Protein AF-A0A7Y5NM20-F1 (afdb_monomer_lite)

Secondary structure (DSSP, 8-state):
-EEEEEEEHHHHHHHHHTT--TTS-TTHHHHHHHHHHHHHTTTSSEEEEE---SSPTHHHH-TTTTGGG---HHHHHHHHHHHHHHHHHHHHHHHTT-EEE--TT--HHHHHHHHHHHHTTSSEEEEEE-S-SGGGGG-BTTEEE--SS--TTSPPPPPB-HHHHHHHHSS-GGGHHHHHHHH-BTTTTB---TT--HHHHHHHHHHHSSHHHHHHHHHTT-TTS-HHHHHHHHHHHHHHHHHHHHHPPPS--S--HHHHTS--------------------------------------------------------------PPPPPP------SSTT--------SSTTTTTT--SSHHHHHHHHHHHHHT-TTTT-SSHHHHHHHHHHHHHTT--HHHHHHHEEEEEETTEEEEEE-HHHHHHHHHHTS-EEEEEEEEE-SSEEEEEEEETT-S--S-EEEEEEHHHHHHTT---TTSHHHH-HHHHHHHHHHHHHHHHH-HHHHTT---GGGS-S-TTTTS--

pLDDT: mean 78.59, std 22.29, range [24.67, 98.25]

Sequence (528 aa):
MTRLALVDLNALFVPCWKAIGPDQPASAPHDTTVNRVRRIAETADHVAVAIDCPPYDRAKLHPEYKVNRRASAEELVDRDAMRAQLDRVAETLRYDGFAVLGSKGLEADDIIATLVAQSTGRDIEIVIWSGDKDLMQLVGPGITLQPPRYDKDGTLPQRVDVDGVVSRFGVGPELLGDFLALCGDTSDNVPGVPSIGPKRATQILTTYGSLDLALTCATNGDPDMKEAMRELLAKHAAQARVSRQLVELRVDAPVSLDDALKPREVRPIAPKEQTCPEEEDDMQNVSEGEFEPANDPEPAPAAPQSEERPAAEAPPPATPPSTQEPPKPQATKTEDTAATAIVRVEPGTDQWAMALEPNGLRGAEWLAHQIFDSRVFGGYPTPQSCLLAIIQGRELGIPAMASMRLTYPTNHNGKTSLAMSAQMIIGLVRKSGLADVFKPIEITDTRATWKGHRKDDPDPDVTTVSYSIEEARKAGLVRDRSPWVTRPADMLAKTAGVRLARLLWQDVVGGLYFPEELNGDADDREAA

Radius of gyration: 35.84 Å; chains: 1; bounding box: 89×53×103 Å

Foldseek 3Di:
DFEEEEEELCQQQVVQLVPDDPPHDPCRSLVSSLVLQVVVVVVGQFYEYFAEADPAPLCVLPVCWQVVVDDDPVVVVSVVSSVVSSVVSLVVCVLQQHNYDYDHRDHSLLVVLQLLVQCVPPPYQYEYAGQDPLSQLSADDSYWYWDSDADPVRHTDDIQHQVNNCVVQVDGSPAVLQLCLQAPDPNGRQDHQPPCHRVNSNVLCVVQVGLVSSLVCLCVVPPVDDVVSSVSSVVCVVSSVSSSVSSDHHNPGPDDNVSRPDGRDRDPPDPPPVDDDPPDDDDPDDDDDDDDDDDDDDDDDDDDDDDDDDDDDDDDDDDDDDDDDDPDDDDDDDDDDDDQAQDQLDPDPDPVSCVLAAPDLVRLLVSLVVCVVVCPLVQAPDSVSLSVQCVVCVVLSHGSVRSSVFWGWFADPNDTDIAGALSRLLNLVVVVVQWPAWAWPDFDLFKTKIWTDGNPDPDPDIDMFMDGLVVCVVLVNPDPPHCNVVPVRVVRRSVRRNVVSCPHPVVSCVPHHHVSVDPGDPPVPPDD

Structure (mmCIF, N/CA/C/O backbone):
data_AF-A0A7Y5NM20-F1
#
_entry.id   AF-A0A7Y5NM20-F1
#
loop_
_atom_site.group_PDB
_atom_site.id
_atom_site.type_symbol
_atom_site.label_atom_id
_atom_site.label_alt_id
_atom_site.label_comp_id
_atom_site.label_asym_id
_atom_site.label_entity_id
_atom_site.label_seq_id
_atom_site.pdbx_PDB_ins_code
_atom_site.Cartn_x
_atom_site.Cartn_y
_atom_site.Cartn_z
_atom_site.occupancy
_atom_site.B_iso_or_equiv
_atom_site.auth_seq_id
_atom_site.auth_comp_id
_atom_site.auth_asym_id
_atom_site.auth_atom_id
_atom_site.pdbx_PDB_model_num
ATOM 1 N N . MET A 1 1 ? -23.197 -25.176 12.251 1.00 80.38 1 MET A N 1
ATOM 2 C CA . MET A 1 1 ? -22.278 -24.037 12.320 1.00 80.38 1 MET A CA 1
ATOM 3 C C . MET A 1 1 ? -21.517 -23.946 11.017 1.00 80.38 1 MET A C 1
ATOM 5 O O . MET A 1 1 ? -20.763 -24.860 10.702 1.00 80.38 1 MET A O 1
ATOM 9 N N . THR A 1 2 ? -21.779 -22.900 10.241 1.00 93.12 2 THR A N 1
ATOM 10 C CA . THR A 1 2 ? -21.077 -22.591 8.983 1.00 93.12 2 THR A CA 1
ATOM 11 C C . THR A 1 2 ? -19.927 -21.634 9.276 1.00 93.12 2 THR A C 1
ATOM 13 O O . THR A 1 2 ? -20.119 -20.694 10.039 1.00 93.12 2 THR A O 1
ATOM 16 N N . ARG A 1 3 ? -18.745 -21.820 8.688 1.00 95.88 3 ARG A N 1
ATOM 17 C CA . ARG A 1 3 ? -17.585 -20.947 8.930 1.00 95.88 3 ARG A CA 1
ATOM 18 C C . ARG A 1 3 ? -17.436 -19.929 7.805 1.00 95.88 3 ARG A C 1
ATOM 20 O O . ARG A 1 3 ? -17.291 -20.308 6.643 1.00 95.88 3 ARG A O 1
ATOM 27 N N . LEU A 1 4 ? -17.428 -18.647 8.152 1.00 97.31 4 LEU A N 1
ATOM 28 C CA . LEU A 1 4 ? -17.279 -17.523 7.231 1.00 97.31 4 LEU A CA 1
ATOM 29 C C . LEU A 1 4 ? -15.994 -16.749 7.550 1.00 97.31 4 LEU A C 1
ATOM 31 O O . LEU A 1 4 ? -15.837 -16.204 8.643 1.00 97.31 4 LEU A O 1
ATOM 35 N N . ALA A 1 5 ? -15.082 -16.659 6.584 1.00 97.50 5 ALA A N 1
ATOM 36 C CA . ALA A 1 5 ? -13.969 -15.721 6.657 1.00 97.50 5 ALA A CA 1
ATOM 37 C C . ALA A 1 5 ? -14.390 -14.365 6.071 1.00 97.50 5 ALA A C 1
ATOM 39 O O . ALA A 1 5 ? -14.801 -14.287 4.912 1.00 97.50 5 ALA A O 1
ATOM 40 N N . LEU A 1 6 ? -14.257 -13.299 6.861 1.00 98.19 6 LEU A N 1
ATOM 41 C CA . LEU A 1 6 ? -14.405 -11.916 6.405 1.00 98.19 6 LEU A CA 1
ATOM 42 C C . LEU A 1 6 ? -13.010 -11.309 6.271 1.00 98.19 6 LEU A C 1
ATOM 44 O O . LEU A 1 6 ? -12.291 -11.204 7.260 1.00 98.19 6 LEU A O 1
ATOM 48 N N . VAL A 1 7 ? -12.599 -10.959 5.055 1.00 97.81 7 VAL A N 1
ATOM 49 C CA . VAL A 1 7 ? -11.220 -10.559 4.746 1.00 97.81 7 VAL A CA 1
ATOM 50 C C . VAL A 1 7 ? -11.155 -9.073 4.421 1.00 97.81 7 VAL A C 1
ATOM 52 O O . VAL A 1 7 ? -11.752 -8.633 3.444 1.00 97.81 7 VAL A O 1
ATOM 55 N N . ASP A 1 8 ? -10.387 -8.315 5.197 1.00 97.25 8 ASP A N 1
ATOM 56 C CA . ASP A 1 8 ? -10.025 -6.931 4.886 1.00 97.25 8 ASP A CA 1
ATOM 57 C C . ASP A 1 8 ? -8.907 -6.929 3.836 1.00 97.25 8 ASP A C 1
ATOM 59 O O . ASP A 1 8 ? -7.757 -7.286 4.118 1.00 97.25 8 ASP A O 1
ATOM 63 N N . LEU A 1 9 ? -9.235 -6.540 2.600 1.00 95.94 9 LEU A N 1
ATOM 64 C CA . LEU A 1 9 ? -8.254 -6.572 1.519 1.00 95.94 9 LEU A CA 1
ATOM 65 C C . LEU A 1 9 ? -7.105 -5.577 1.734 1.00 95.94 9 LEU A C 1
ATOM 67 O O . LEU A 1 9 ? -5.979 -5.850 1.315 1.00 95.94 9 LEU A O 1
ATOM 71 N N . ASN A 1 10 ? -7.350 -4.460 2.421 1.00 91.94 10 ASN A N 1
ATOM 72 C CA . ASN A 1 10 ? -6.360 -3.408 2.624 1.00 91.94 10 ASN A CA 1
ATOM 73 C C . ASN A 1 10 ? -5.326 -3.808 3.680 1.00 91.94 10 ASN A C 1
ATOM 75 O O . ASN A 1 10 ? -4.126 -3.641 3.438 1.00 91.94 10 ASN A O 1
ATOM 79 N N . ALA A 1 11 ? -5.743 -4.412 4.797 1.00 91.62 11 ALA A N 1
ATOM 80 C CA . ALA A 1 11 ? -4.803 -4.960 5.778 1.00 91.62 11 ALA A CA 1
ATOM 81 C C . ALA A 1 11 ? -4.009 -6.169 5.257 1.00 91.62 11 ALA A C 1
ATOM 83 O O . ALA A 1 11 ? -2.906 -6.422 5.748 1.00 91.62 11 ALA A O 1
ATOM 84 N N . LEU A 1 12 ? -4.512 -6.906 4.258 1.00 92.69 12 LEU A N 1
ATOM 85 C CA . LEU A 1 12 ? -3.719 -7.926 3.564 1.00 92.69 12 LEU A CA 1
ATOM 86 C C . LEU A 1 12 ? -2.729 -7.310 2.560 1.00 92.69 12 LEU A C 1
ATOM 88 O O . LEU A 1 12 ? -1.567 -7.721 2.533 1.00 92.69 12 LEU A O 1
ATOM 92 N N . PHE A 1 13 ? -3.177 -6.350 1.744 1.00 93.56 13 PHE A N 1
ATOM 93 C CA . PHE A 1 13 ? -2.428 -5.828 0.598 1.00 93.56 13 PHE A CA 1
ATOM 94 C C . PHE A 1 13 ? -1.368 -4.784 0.970 1.00 93.56 13 PHE A C 1
ATOM 96 O O . PHE A 1 13 ? -0.224 -4.882 0.525 1.00 93.56 13 PHE A O 1
ATOM 103 N N . VAL A 1 14 ? -1.702 -3.790 1.801 1.00 90.12 14 VAL A N 1
ATOM 104 C CA . VAL A 1 14 ? -0.802 -2.657 2.097 1.00 90.12 14 VAL A CA 1
ATOM 105 C C . VAL A 1 14 ? 0.522 -3.095 2.751 1.00 90.12 14 VAL A C 1
ATOM 107 O O . VAL A 1 14 ? 1.564 -2.552 2.370 1.00 90.12 14 VAL A O 1
ATOM 110 N N . PRO A 1 15 ? 0.566 -4.091 3.665 1.00 88.56 15 PRO A N 1
ATOM 111 C CA . PRO A 1 15 ? 1.833 -4.631 4.159 1.00 88.56 15 PRO A CA 1
ATOM 112 C C . PRO A 1 15 ? 2.654 -5.347 3.081 1.00 88.56 15 PRO A C 1
ATOM 114 O O . PRO A 1 15 ? 3.877 -5.310 3.139 1.00 88.56 15 PRO A O 1
ATOM 117 N N . CYS A 1 16 ? 2.009 -5.979 2.095 1.00 88.75 16 CYS A N 1
ATOM 118 C CA . CYS A 1 16 ? 2.696 -6.603 0.964 1.00 88.75 16 CYS A CA 1
ATOM 119 C C . CYS A 1 16 ? 3.251 -5.565 -0.020 1.00 88.75 16 CYS A C 1
ATOM 121 O O . CYS A 1 16 ? 4.369 -5.741 -0.492 1.00 88.75 16 CYS A O 1
ATOM 123 N N . TRP A 1 17 ? 2.528 -4.468 -0.279 1.00 89.62 17 TRP A N 1
ATOM 124 C CA . TRP A 1 17 ? 3.030 -3.352 -1.091 1.00 89.62 17 TRP A CA 1
ATOM 125 C C . TRP A 1 17 ? 4.264 -2.715 -0.445 1.00 89.62 17 TRP A C 1
ATOM 127 O O . TRP A 1 17 ? 5.318 -2.624 -1.064 1.00 89.62 17 TRP A O 1
ATOM 137 N N . LYS A 1 18 ? 4.179 -2.373 0.846 1.00 86.44 18 LYS A N 1
ATOM 138 C CA . LYS A 1 18 ? 5.284 -1.756 1.605 1.00 86.44 18 LYS A CA 1
ATOM 139 C C . LYS A 1 18 ? 6.487 -2.674 1.853 1.00 86.44 18 LYS A C 1
ATOM 141 O O . LYS A 1 18 ? 7.513 -2.193 2.324 1.00 86.44 18 LYS A O 1
ATOM 146 N N . ALA A 1 19 ? 6.361 -3.972 1.581 1.00 85.12 19 ALA A N 1
ATOM 147 C CA . ALA A 1 19 ? 7.432 -4.956 1.725 1.00 85.12 19 ALA A CA 1
ATOM 148 C C . ALA A 1 19 ? 8.085 -5.351 0.387 1.00 85.12 19 ALA A C 1
ATOM 150 O O . ALA A 1 19 ? 8.935 -6.242 0.389 1.00 85.12 19 ALA A O 1
ATOM 151 N N . ILE A 1 20 ? 7.699 -4.730 -0.738 1.00 82.75 20 ILE A N 1
ATOM 152 C CA . ILE A 1 20 ? 8.270 -5.059 -2.046 1.00 82.75 20 ILE A CA 1
ATOM 153 C C . ILE A 1 20 ? 9.759 -4.679 -2.106 1.00 82.75 20 ILE A C 1
ATOM 155 O O . ILE A 1 20 ? 10.145 -3.534 -1.867 1.00 82.75 20 ILE A O 1
ATOM 159 N N . GLY A 1 21 ? 10.613 -5.660 -2.397 1.00 74.50 21 GLY A N 1
ATOM 160 C CA . GLY A 1 21 ? 12.045 -5.438 -2.621 1.00 74.50 21 GLY A CA 1
ATOM 161 C C . GLY A 1 21 ? 12.333 -4.921 -4.039 1.00 74.50 21 GLY A C 1
ATOM 162 O O . GLY A 1 21 ? 11.550 -5.201 -4.946 1.00 74.50 21 GLY A O 1
ATOM 163 N N . PRO A 1 22 ? 13.467 -4.231 -4.277 1.00 67.50 22 PRO A N 1
ATOM 164 C CA . PRO A 1 22 ? 13.828 -3.735 -5.612 1.00 67.50 22 PRO A CA 1
ATOM 165 C C . PRO A 1 22 ? 14.000 -4.864 -6.645 1.00 67.50 22 PRO A C 1
ATOM 167 O O . PRO A 1 22 ? 13.742 -4.658 -7.827 1.00 67.50 22 PRO A O 1
ATOM 170 N N . ASP A 1 23 ? 14.382 -6.062 -6.193 1.00 75.81 23 ASP A N 1
ATOM 171 C CA . ASP A 1 23 ? 14.566 -7.257 -7.026 1.00 75.81 23 ASP A CA 1
ATOM 172 C C . ASP A 1 23 ? 13.269 -8.061 -7.255 1.00 75.81 23 ASP A C 1
ATOM 174 O O . ASP A 1 23 ? 13.284 -9.086 -7.940 1.00 75.81 23 ASP A O 1
ATOM 178 N N . GLN A 1 24 ? 12.141 -7.654 -6.659 1.00 72.81 24 GLN A N 1
ATOM 179 C CA . GLN A 1 24 ? 10.867 -8.365 -6.789 1.00 72.81 24 GLN A CA 1
ATOM 180 C C . GLN A 1 24 ? 10.054 -7.848 -7.987 1.00 72.81 24 GLN A C 1
ATOM 182 O O . GLN A 1 24 ? 10.059 -6.650 -8.276 1.00 72.81 24 GLN A O 1
ATOM 187 N N . PRO A 1 25 ? 9.315 -8.723 -8.700 1.00 83.19 25 PRO A N 1
ATOM 188 C CA . PRO A 1 25 ? 8.463 -8.287 -9.798 1.00 83.19 25 PRO A CA 1
ATOM 189 C C . PRO A 1 25 ? 7.356 -7.374 -9.269 1.00 83.19 25 PRO A C 1
ATOM 191 O O . PRO A 1 25 ? 6.817 -7.603 -8.188 1.00 83.19 25 PRO A O 1
ATOM 194 N N . ALA A 1 26 ? 6.949 -6.381 -10.062 1.00 80.06 26 ALA A N 1
ATOM 195 C CA . ALA A 1 26 ? 5.919 -5.422 -9.657 1.00 80.06 26 ALA A CA 1
ATOM 196 C C . ALA A 1 26 ? 4.565 -6.076 -9.302 1.00 80.06 26 ALA A C 1
ATOM 198 O O . ALA A 1 26 ? 3.770 -5.463 -8.598 1.00 80.06 26 ALA A O 1
ATOM 199 N N . SER A 1 27 ? 4.293 -7.308 -9.753 1.00 86.50 27 SER A N 1
ATOM 200 C CA . SER A 1 27 ? 3.106 -8.089 -9.378 1.00 86.50 27 SER A CA 1
ATOM 201 C C . SER A 1 27 ? 3.210 -8.780 -8.010 1.00 86.50 27 SER A C 1
ATOM 203 O O . SER A 1 27 ? 2.202 -9.273 -7.515 1.00 86.50 27 SER A O 1
ATOM 205 N N . ALA A 1 28 ? 4.378 -8.808 -7.358 1.00 89.75 28 ALA A N 1
ATOM 206 C CA . ALA A 1 28 ? 4.588 -9.563 -6.121 1.00 89.75 28 ALA A CA 1
ATOM 207 C C . ALA A 1 28 ? 3.572 -9.251 -4.997 1.00 89.75 28 ALA A C 1
ATOM 209 O O . ALA A 1 28 ? 3.121 -10.207 -4.356 1.00 89.75 28 ALA A O 1
ATOM 210 N N . PRO A 1 29 ? 3.138 -7.993 -4.751 1.00 91.75 29 PRO A N 1
ATOM 211 C CA . PRO A 1 29 ? 2.114 -7.715 -3.744 1.00 91.75 29 PRO A CA 1
ATOM 212 C C . PRO A 1 29 ? 0.730 -8.227 -4.157 1.00 91.75 29 PRO A C 1
ATOM 214 O O . PRO A 1 29 ? 0.024 -8.803 -3.326 1.00 91.75 29 PRO A O 1
ATOM 217 N N . HIS A 1 30 ? 0.370 -8.090 -5.438 1.00 93.69 30 HIS A N 1
ATOM 218 C CA . HIS A 1 30 ? -0.842 -8.667 -6.026 1.00 93.69 30 HIS A CA 1
ATOM 219 C C . HIS A 1 30 ? -0.866 -10.191 -5.859 1.00 93.69 30 HIS A C 1
ATOM 221 O O . HIS A 1 30 ? -1.765 -10.734 -5.217 1.00 93.69 30 HIS A O 1
ATOM 227 N N . ASP A 1 31 ? 0.165 -10.875 -6.353 1.00 92.12 31 ASP A N 1
ATOM 228 C CA . ASP A 1 31 ? 0.236 -12.336 -6.384 1.00 92.12 31 ASP A CA 1
ATOM 229 C C . ASP A 1 31 ? 0.310 -12.922 -4.967 1.00 92.12 31 ASP A C 1
ATOM 231 O O . ASP A 1 31 ? -0.319 -13.940 -4.670 1.00 92.12 31 ASP A O 1
ATOM 235 N N . THR A 1 32 ? 1.013 -12.247 -4.050 1.00 92.69 32 THR A N 1
ATOM 236 C CA . THR A 1 32 ? 1.036 -12.618 -2.628 1.00 92.69 32 THR A CA 1
ATOM 237 C C . THR A 1 32 ? -0.340 -12.455 -1.986 1.00 92.69 32 THR A C 1
ATOM 239 O O . THR A 1 32 ? -0.766 -13.329 -1.232 1.00 92.69 32 THR A O 1
ATOM 242 N N . THR A 1 33 ? -1.059 -11.370 -2.282 1.00 94.94 33 THR A N 1
ATOM 243 C CA . THR A 1 33 ? -2.376 -11.094 -1.687 1.00 94.94 33 THR A CA 1
ATOM 244 C C . THR A 1 33 ? -3.436 -12.062 -2.204 1.00 94.94 33 THR A C 1
ATOM 246 O O . THR A 1 33 ? -4.115 -12.700 -1.400 1.00 94.94 33 THR A O 1
ATOM 249 N N . VAL A 1 34 ? -3.519 -12.268 -3.522 1.00 95.25 34 VAL A N 1
ATOM 250 C CA . VAL A 1 34 ? -4.437 -13.243 -4.133 1.00 95.25 34 VAL A CA 1
ATOM 251 C C . VAL A 1 34 ? -4.188 -14.647 -3.569 1.00 95.25 34 VAL A C 1
ATOM 253 O O . VAL A 1 34 ? -5.125 -15.321 -3.138 1.00 95.25 34 VAL A O 1
ATOM 256 N N . ASN A 1 35 ? -2.926 -15.081 -3.476 1.00 93.38 35 ASN A N 1
ATOM 257 C CA . ASN A 1 35 ? -2.600 -16.403 -2.938 1.00 93.38 35 ASN A CA 1
ATOM 258 C C . ASN A 1 35 ? -2.805 -16.519 -1.412 1.00 93.38 35 ASN A C 1
ATOM 260 O O . ASN A 1 35 ? -3.070 -17.619 -0.927 1.00 93.38 35 ASN A O 1
ATOM 264 N N . ARG A 1 36 ? -2.767 -15.416 -0.647 1.00 93.81 36 ARG A N 1
ATOM 265 C CA . ARG A 1 36 ? -3.211 -15.403 0.762 1.00 93.81 36 ARG A CA 1
ATOM 266 C C . ARG A 1 36 ? -4.718 -15.625 0.876 1.00 93.81 36 ARG A C 1
ATOM 268 O O . ARG A 1 36 ? -5.121 -16.488 1.647 1.00 93.81 36 ARG A O 1
ATOM 275 N N . VAL A 1 37 ? -5.541 -14.923 0.092 1.00 95.38 37 VAL A N 1
ATOM 276 C CA . VAL A 1 37 ? -7.008 -15.108 0.113 1.00 95.38 37 VAL A CA 1
ATOM 277 C C . VAL A 1 37 ? -7.400 -16.521 -0.337 1.00 95.38 37 VAL A C 1
ATOM 279 O O . VAL A 1 37 ? -8.246 -17.151 0.295 1.00 95.38 37 VAL A O 1
ATOM 282 N N . ARG A 1 38 ? -6.717 -17.077 -1.349 1.00 93.81 38 ARG A N 1
ATOM 283 C CA . ARG A 1 38 ? -6.875 -18.486 -1.757 1.00 93.81 38 ARG A CA 1
ATOM 284 C C . ARG A 1 38 ? -6.616 -19.465 -0.605 1.00 93.81 38 ARG A C 1
ATOM 286 O O . ARG A 1 38 ? -7.447 -20.336 -0.389 1.00 93.81 38 ARG A O 1
ATOM 293 N N . ARG A 1 39 ? -5.545 -19.275 0.177 1.00 92.50 39 ARG A N 1
ATOM 294 C CA . ARG A 1 39 ? -5.257 -20.098 1.372 1.00 92.50 39 ARG A CA 1
ATOM 295 C C . ARG A 1 39 ? -6.257 -19.887 2.509 1.00 92.50 39 ARG A C 1
ATOM 297 O O . ARG A 1 39 ? -6.606 -20.839 3.192 1.00 92.50 39 ARG A O 1
ATOM 304 N N . ILE A 1 40 ? -6.758 -18.667 2.711 1.00 93.31 40 ILE A N 1
ATOM 305 C CA . ILE A 1 40 ? -7.825 -18.406 3.696 1.00 93.31 40 ILE A CA 1
ATOM 306 C C . ILE A 1 40 ? -9.085 -19.219 3.348 1.00 93.31 40 ILE A C 1
ATOM 308 O O . ILE A 1 40 ? -9.726 -19.766 4.247 1.00 93.31 40 ILE A O 1
ATOM 312 N N . ALA A 1 41 ? -9.383 -19.396 2.057 1.00 92.50 41 ALA A N 1
ATOM 313 C CA . ALA A 1 41 ? -10.488 -20.228 1.572 1.00 92.50 41 ALA A CA 1
ATOM 314 C C . ALA A 1 41 ? -10.335 -21.737 1.837 1.00 92.50 41 ALA A C 1
ATOM 316 O O . ALA A 1 41 ? -11.309 -22.469 1.717 1.00 92.50 41 ALA A O 1
ATOM 317 N N . GLU A 1 42 ? -9.152 -22.212 2.233 1.00 90.88 42 GLU A N 1
ATOM 318 C CA . GLU A 1 42 ? -8.944 -23.591 2.701 1.00 90.88 42 GLU A CA 1
ATOM 319 C C . GLU A 1 42 ? -9.354 -23.757 4.183 1.00 90.88 42 GLU A C 1
ATOM 321 O O . GLU A 1 42 ? -9.459 -24.876 4.685 1.00 90.88 42 GLU A O 1
ATOM 326 N N . THR A 1 43 ? -9.593 -22.649 4.904 1.00 89.38 43 THR A N 1
ATOM 327 C CA . THR A 1 43 ? -9.841 -22.636 6.362 1.00 89.38 43 THR A CA 1
ATOM 328 C C . THR A 1 43 ? -11.300 -22.404 6.768 1.00 89.38 43 THR A C 1
ATOM 330 O O . THR A 1 43 ? -11.650 -22.654 7.924 1.00 89.38 43 THR A O 1
ATOM 333 N N . ALA A 1 44 ? -12.152 -21.961 5.841 1.00 93.88 44 ALA A N 1
ATOM 334 C CA . ALA A 1 44 ? -13.554 -21.604 6.063 1.00 93.88 44 ALA A CA 1
ATOM 335 C C . ALA A 1 44 ? -14.448 -22.169 4.946 1.00 93.88 44 ALA A C 1
ATOM 337 O O . ALA A 1 44 ? -13.958 -22.513 3.875 1.00 93.88 44 ALA A O 1
ATOM 338 N N . ASP A 1 45 ? -15.753 -22.260 5.195 1.00 94.31 45 ASP A N 1
ATOM 339 C CA . ASP A 1 45 ? -16.725 -22.803 4.234 1.00 94.31 45 ASP A CA 1
ATOM 340 C C . ASP A 1 45 ? -17.153 -21.735 3.206 1.00 94.31 45 ASP A C 1
ATOM 342 O O . ASP A 1 45 ? -17.450 -22.050 2.054 1.00 94.31 45 ASP A O 1
ATOM 346 N N . HIS A 1 46 ? -17.118 -20.459 3.610 1.00 95.88 46 HIS A N 1
ATOM 347 C CA . HIS A 1 46 ? -17.326 -19.285 2.759 1.00 95.88 46 HIS A CA 1
ATOM 348 C C . HIS A 1 46 ? -16.264 -18.211 3.026 1.00 95.88 46 HIS A C 1
ATOM 350 O O . HIS A 1 46 ? -15.728 -18.107 4.133 1.00 95.88 46 HIS A O 1
ATOM 356 N N . VAL A 1 47 ? -15.987 -17.376 2.020 1.00 96.50 47 VAL A N 1
ATOM 357 C CA . VAL A 1 47 ? -15.073 -16.228 2.127 1.00 96.50 47 VAL A CA 1
ATOM 358 C C . VAL A 1 47 ? -15.677 -15.017 1.425 1.00 96.50 47 VAL A C 1
ATOM 360 O O . VAL A 1 47 ? -15.928 -15.064 0.218 1.00 96.50 47 VAL A O 1
ATOM 363 N N . ALA A 1 48 ? -15.826 -13.919 2.163 1.00 97.25 48 ALA A N 1
ATOM 364 C CA . ALA A 1 48 ? -16.129 -12.607 1.607 1.00 97.25 48 ALA A CA 1
ATOM 365 C C . ALA A 1 48 ? -14.956 -11.648 1.831 1.00 97.25 48 ALA A C 1
ATOM 367 O O . ALA A 1 48 ? -14.297 -11.674 2.870 1.00 97.25 48 ALA A O 1
ATOM 368 N N . VAL A 1 49 ? -14.690 -10.809 0.835 1.00 97.88 49 VAL A N 1
ATOM 369 C CA . VAL A 1 49 ? -13.556 -9.881 0.802 1.00 97.88 49 VAL A CA 1
ATOM 370 C C . VAL A 1 49 ? -14.107 -8.462 0.804 1.00 97.88 49 VAL A C 1
ATOM 372 O O . VAL A 1 49 ? -14.738 -8.047 -0.165 1.00 97.88 49 VAL A O 1
ATOM 375 N N . ALA A 1 50 ? -13.885 -7.728 1.887 1.00 97.81 50 ALA A N 1
ATOM 376 C CA . ALA A 1 50 ? -14.273 -6.333 2.019 1.00 97.81 50 ALA A CA 1
ATOM 377 C C . ALA A 1 50 ? -13.231 -5.412 1.366 1.00 97.81 50 ALA A C 1
ATOM 379 O O . ALA A 1 50 ? -12.024 -5.631 1.511 1.00 97.81 50 ALA A O 1
ATOM 380 N N . ILE A 1 51 ? -13.700 -4.378 0.661 1.00 95.69 51 ILE A N 1
ATOM 381 C CA . ILE A 1 51 ? -12.848 -3.375 0.007 1.00 95.69 51 ILE A CA 1
ATOM 382 C C . ILE A 1 51 ? -13.272 -1.940 0.341 1.00 95.69 51 ILE A C 1
ATOM 384 O O . ILE A 1 51 ? -14.461 -1.614 0.385 1.00 95.69 51 ILE A O 1
ATOM 388 N N . ASP A 1 52 ? -12.279 -1.068 0.507 1.00 92.25 52 ASP A N 1
ATOM 389 C CA . ASP A 1 52 ? -12.470 0.378 0.630 1.00 92.25 52 ASP A CA 1
ATOM 390 C C . ASP A 1 52 ? -13.050 0.980 -0.652 1.00 92.25 52 ASP A C 1
ATOM 392 O O . ASP A 1 52 ? -12.600 0.674 -1.755 1.00 92.25 52 ASP A O 1
ATOM 396 N N . CYS A 1 53 ? -13.998 1.907 -0.513 1.00 88.00 53 CYS A N 1
ATOM 397 C CA . CYS A 1 53 ? -14.638 2.576 -1.646 1.00 88.00 53 CYS A CA 1
ATOM 398 C C . CYS A 1 53 ? -14.656 4.111 -1.463 1.00 88.00 53 CYS A C 1
ATOM 400 O O . CYS A 1 53 ? -15.722 4.696 -1.234 1.00 88.00 53 CYS A O 1
ATOM 402 N N . PRO A 1 54 ? -13.493 4.791 -1.554 1.00 81.88 54 PRO A N 1
ATOM 403 C CA . PRO A 1 54 ? -13.378 6.240 -1.358 1.00 81.88 54 PRO A CA 1
ATOM 404 C C . PRO A 1 54 ? -14.168 7.064 -2.404 1.00 81.88 54 PRO A C 1
ATOM 406 O O . PRO A 1 54 ? -14.470 6.564 -3.489 1.00 81.88 54 PRO A O 1
ATOM 409 N N . PRO A 1 55 ? -14.464 8.356 -2.141 1.00 80.75 55 PRO A N 1
ATOM 410 C CA . PRO A 1 55 ? -14.081 9.147 -0.966 1.00 80.75 55 PRO A CA 1
ATOM 411 C C . PRO A 1 55 ? -14.982 8.880 0.248 1.00 80.75 55 PRO A C 1
ATOM 413 O O . PRO A 1 55 ? -16.204 8.926 0.136 1.00 80.75 55 PRO A O 1
ATOM 416 N N . TYR A 1 56 ? -14.368 8.640 1.407 1.00 81.31 56 TYR A N 1
ATOM 417 C CA . TYR A 1 56 ? -15.058 8.198 2.622 1.00 81.31 56 TYR A CA 1
ATOM 418 C C . TYR A 1 56 ? -15.904 9.295 3.287 1.00 81.31 56 TYR A C 1
ATOM 420 O O . TYR A 1 56 ? -15.491 10.456 3.355 1.00 81.31 56 TYR A O 1
ATOM 428 N N . ASP A 1 57 ? -17.048 8.921 3.865 1.00 77.19 57 ASP A N 1
ATOM 429 C CA . ASP A 1 57 ? -17.933 9.857 4.573 1.00 77.19 57 ASP A CA 1
ATOM 430 C C . ASP A 1 57 ? -17.298 10.444 5.849 1.00 77.19 57 ASP A C 1
ATOM 432 O O . ASP A 1 57 ? -17.496 11.630 6.125 1.00 77.19 57 ASP A O 1
ATOM 436 N N . ARG A 1 58 ? -16.470 9.678 6.583 1.00 76.94 58 ARG A N 1
ATOM 437 C CA . ARG A 1 58 ? -15.777 10.141 7.811 1.00 76.94 58 ARG A CA 1
ATOM 438 C C . ARG A 1 58 ? -14.947 11.416 7.592 1.00 76.94 58 ARG A C 1
ATOM 440 O O . ARG A 1 58 ? -14.890 12.276 8.470 1.00 76.94 58 ARG A O 1
ATOM 447 N N . ALA A 1 59 ? -14.386 11.607 6.395 1.00 69.75 59 ALA A N 1
ATOM 448 C CA . ALA A 1 59 ? -13.612 12.803 6.041 1.00 69.75 59 ALA A CA 1
ATOM 449 C C . ALA A 1 59 ? -14.443 14.107 6.018 1.00 69.75 59 ALA A C 1
ATOM 451 O O . ALA A 1 59 ? -13.871 15.197 6.050 1.00 69.75 59 ALA A O 1
ATOM 452 N N . LYS A 1 60 ? -15.782 14.014 5.984 1.00 73.69 60 LYS A N 1
ATOM 453 C CA . LYS A 1 60 ? -16.704 15.158 6.116 1.00 73.69 60 LYS A CA 1
ATOM 454 C C . LYS A 1 60 ? -16.925 15.563 7.578 1.00 73.69 60 LYS A C 1
ATOM 456 O O . LYS A 1 60 ? -17.234 16.722 7.833 1.00 73.69 60 LYS A O 1
ATOM 461 N N . LEU A 1 61 ? -16.783 14.621 8.517 1.00 73.56 61 LEU A N 1
ATOM 462 C CA . LEU A 1 61 ? -16.980 14.844 9.956 1.00 73.56 61 LEU A CA 1
ATOM 463 C C . LEU A 1 61 ? -15.753 15.499 10.597 1.00 73.56 61 LEU A C 1
ATOM 465 O O . LEU A 1 61 ? -15.893 16.423 11.394 1.00 73.56 61 LEU A O 1
ATOM 469 N N . HIS A 1 62 ? -14.550 15.051 10.225 1.00 72.38 62 HIS A N 1
ATOM 470 C CA . HIS A 1 62 ? -13.298 15.623 10.716 1.00 72.38 62 HIS A CA 1
ATOM 471 C C . HIS A 1 62 ? -12.280 15.764 9.567 1.00 72.38 62 HIS A C 1
ATOM 473 O O . HIS A 1 62 ? -11.702 14.761 9.145 1.00 72.38 62 HIS A O 1
ATOM 479 N N . PRO A 1 63 ? -12.012 16.986 9.058 1.00 73.88 63 PRO A N 1
ATOM 480 C CA . PRO A 1 63 ? -11.114 17.206 7.914 1.00 73.88 63 PRO A CA 1
ATOM 481 C C . PRO A 1 63 ? -9.654 16.768 8.115 1.00 73.88 63 PRO A C 1
ATOM 483 O O . PRO A 1 63 ? -8.896 16.717 7.143 1.00 73.88 63 PRO A O 1
ATOM 486 N N . GLU A 1 64 ? -9.258 16.476 9.360 1.00 72.81 64 GLU A N 1
ATOM 487 C CA . GLU A 1 64 ? -7.938 15.955 9.738 1.00 72.81 64 GLU A CA 1
ATOM 488 C C . GLU A 1 64 ? -7.907 14.422 9.933 1.00 72.81 64 GLU A C 1
ATOM 490 O O . GLU A 1 64 ? -6.844 13.860 10.199 1.00 72.81 64 GLU A O 1
ATOM 495 N N . TYR A 1 65 ? -9.037 13.718 9.781 1.00 69.31 65 TYR A N 1
ATOM 496 C CA . TYR A 1 65 ? -9.081 12.251 9.855 1.00 69.31 65 TYR A CA 1
ATOM 497 C C . TYR A 1 65 ? -8.227 11.611 8.752 1.00 69.31 65 TYR A C 1
ATOM 499 O O . TYR A 1 65 ? -8.276 12.024 7.590 1.00 69.31 65 TYR A O 1
ATOM 507 N N . LYS A 1 66 ? -7.394 10.633 9.129 1.00 67.19 66 LYS A N 1
ATOM 508 C CA . LYS A 1 66 ? -6.380 9.975 8.284 1.00 67.19 66 LYS A CA 1
ATOM 509 C C . LYS A 1 66 ? -5.437 10.954 7.547 1.00 67.19 66 LYS A C 1
ATOM 511 O O . LYS A 1 66 ? -4.735 10.552 6.620 1.00 67.19 66 LYS A O 1
ATOM 516 N N . VAL A 1 67 ? -5.329 12.227 7.964 1.00 61.16 67 VAL A N 1
ATOM 517 C CA . VAL A 1 67 ? -4.500 13.242 7.272 1.00 61.16 67 VAL A CA 1
ATOM 518 C C . VAL A 1 67 ? -3.000 13.022 7.422 1.00 61.16 67 VAL A C 1
ATOM 520 O O . VAL A 1 67 ? -2.257 13.374 6.510 1.00 61.16 67 VAL A O 1
ATOM 523 N N . ASN A 1 68 ? -2.555 12.315 8.460 1.00 58.38 68 ASN A N 1
ATOM 524 C CA . ASN A 1 68 ? -1.164 11.854 8.568 1.00 58.38 68 ASN A CA 1
ATOM 525 C C . ASN A 1 68 ? -0.800 10.811 7.484 1.00 58.38 68 ASN A C 1
ATOM 527 O O . ASN A 1 68 ? 0.366 10.465 7.333 1.00 58.38 68 ASN A O 1
ATOM 531 N N . ARG A 1 69 ? -1.786 10.331 6.704 1.00 61.56 69 ARG A N 1
ATOM 532 C CA . ARG A 1 69 ? -1.610 9.522 5.485 1.00 61.56 69 ARG A CA 1
ATOM 533 C C . ARG A 1 69 ? -1.604 10.380 4.194 1.00 61.56 69 ARG A C 1
ATOM 535 O O . ARG A 1 69 ? -1.667 9.825 3.091 1.00 61.56 69 ARG A O 1
ATOM 542 N N . ARG A 1 70 ? -1.592 11.725 4.281 1.00 55.44 70 ARG A N 1
ATOM 543 C CA . ARG A 1 70 ? -1.369 12.620 3.123 1.00 55.44 70 ARG A CA 1
ATOM 544 C C . ARG A 1 70 ? 0.088 12.527 2.674 1.00 55.44 70 ARG A C 1
ATOM 546 O O . ARG A 1 70 ? 0.992 12.481 3.493 1.00 55.44 70 ARG A O 1
ATOM 553 N N . ALA A 1 71 ? 0.255 12.487 1.362 1.00 52.69 71 ALA A N 1
ATOM 554 C CA . ALA A 1 71 ? 1.468 12.086 0.673 1.00 52.69 71 ALA A CA 1
ATOM 555 C C . ALA A 1 71 ? 2.142 13.283 -0.019 1.00 52.69 71 ALA A C 1
ATOM 557 O O . ALA A 1 71 ? 1.455 14.220 -0.442 1.00 52.69 71 ALA A O 1
ATOM 558 N N . SER A 1 72 ? 3.465 13.221 -0.168 1.00 58.62 72 SER A N 1
ATOM 559 C CA . SER A 1 72 ? 4.249 14.035 -1.104 1.00 58.62 72 SER A CA 1
ATOM 560 C C . SER A 1 72 ? 3.827 13.783 -2.563 1.00 58.62 72 SER A C 1
ATOM 562 O O . SER A 1 72 ? 3.053 12.871 -2.852 1.00 58.62 72 SER A O 1
ATOM 564 N N . ALA A 1 73 ? 4.345 14.564 -3.518 1.00 58.81 73 ALA A N 1
ATOM 565 C CA . ALA A 1 73 ? 4.060 14.340 -4.941 1.00 58.81 73 ALA A CA 1
ATOM 566 C C . ALA A 1 73 ? 4.488 12.935 -5.422 1.00 58.81 73 ALA A C 1
ATOM 568 O O . ALA A 1 73 ? 3.774 12.304 -6.199 1.00 58.81 73 ALA A O 1
ATOM 569 N N . GLU A 1 74 ? 5.610 12.424 -4.915 1.00 59.88 74 GLU A N 1
ATOM 570 C CA . GLU A 1 74 ? 6.143 11.093 -5.235 1.00 59.88 74 GLU A CA 1
ATOM 571 C C . GLU A 1 74 ? 5.316 9.990 -4.556 1.00 59.88 74 GLU A C 1
ATOM 573 O O . GLU A 1 74 ? 4.898 9.027 -5.197 1.00 59.88 74 GLU A O 1
ATOM 578 N N . GLU A 1 75 ? 4.980 10.175 -3.276 1.00 63.25 75 GLU A N 1
ATOM 579 C CA . GLU A 1 75 ? 4.125 9.258 -2.514 1.00 63.25 75 GLU A CA 1
ATOM 580 C C . GLU A 1 75 ? 2.672 9.226 -3.038 1.00 63.25 75 GLU A C 1
ATOM 582 O O . GLU A 1 75 ? 1.963 8.243 -2.826 1.00 63.25 75 GLU A O 1
ATOM 587 N N . LEU A 1 76 ? 2.201 10.274 -3.729 1.00 62.31 76 LEU A N 1
ATOM 588 C CA . LEU A 1 76 ? 0.907 10.279 -4.422 1.00 62.31 76 LEU A CA 1
ATOM 589 C C . LEU A 1 76 ? 0.943 9.381 -5.665 1.00 62.31 76 LEU A C 1
ATOM 591 O O . LEU A 1 76 ? 0.035 8.572 -5.852 1.00 62.31 76 LEU A O 1
ATOM 595 N N . VAL A 1 77 ? 2.012 9.461 -6.464 1.00 60.66 77 VAL A N 1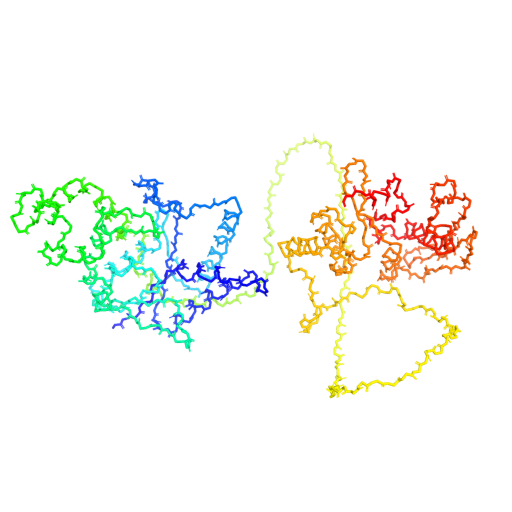
ATOM 596 C CA . VAL A 1 77 ? 2.230 8.572 -7.620 1.00 60.66 77 VAL A CA 1
ATOM 597 C C . VAL A 1 77 ? 2.407 7.115 -7.179 1.00 60.66 77 VAL A C 1
ATOM 599 O O . VAL A 1 77 ? 1.949 6.204 -7.873 1.00 60.66 77 VAL A O 1
ATOM 602 N N . ASP A 1 78 ? 3.020 6.868 -6.018 1.00 76.88 78 ASP A N 1
ATOM 603 C CA . ASP A 1 78 ? 3.066 5.522 -5.441 1.00 76.88 78 ASP A CA 1
ATOM 604 C C . ASP A 1 78 ? 1.696 5.057 -4.925 1.00 76.88 78 ASP A C 1
ATOM 606 O O . ASP A 1 78 ? 1.256 3.961 -5.261 1.00 76.88 78 ASP A O 1
ATOM 610 N N . ARG A 1 79 ? 0.959 5.909 -4.199 1.00 77.69 79 ARG A N 1
ATOM 611 C CA . ARG A 1 79 ? -0.396 5.606 -3.707 1.00 77.69 79 ARG A CA 1
ATOM 612 C C . ARG A 1 79 ? -1.363 5.253 -4.837 1.00 77.69 79 ARG A C 1
ATOM 614 O O . ARG A 1 79 ? -2.164 4.331 -4.680 1.00 77.69 79 ARG A O 1
ATOM 621 N N . ASP A 1 80 ? -1.342 5.981 -5.947 1.00 80.38 80 ASP A N 1
ATOM 622 C CA . ASP A 1 80 ? -2.276 5.716 -7.041 1.00 80.38 80 ASP A CA 1
ATOM 623 C C . ASP A 1 80 ? -1.851 4.480 -7.864 1.00 80.38 80 ASP A C 1
ATOM 625 O O . ASP A 1 80 ? -2.716 3.739 -8.332 1.00 80.38 80 ASP A O 1
ATOM 629 N N . ALA A 1 81 ? -0.554 4.140 -7.909 1.00 83.12 81 ALA A N 1
ATOM 630 C CA . ALA A 1 81 ? -0.088 2.832 -8.387 1.00 83.12 81 ALA A CA 1
ATOM 631 C C . ALA A 1 81 ? -0.494 1.675 -7.444 1.00 83.12 81 ALA A C 1
ATOM 633 O O . ALA A 1 81 ? -0.953 0.631 -7.912 1.00 83.12 81 ALA A O 1
ATOM 634 N N . MET A 1 82 ? -0.394 1.879 -6.125 1.00 88.81 82 MET A N 1
ATOM 635 C CA . MET A 1 82 ? -0.846 0.947 -5.085 1.00 88.81 82 MET A CA 1
ATOM 636 C C . MET A 1 82 ? -2.346 0.657 -5.228 1.00 88.81 82 MET A C 1
ATOM 638 O O . MET A 1 82 ? -2.757 -0.500 -5.185 1.00 88.81 82 MET A O 1
ATOM 642 N N . ARG A 1 83 ? -3.161 1.696 -5.453 1.00 86.62 83 ARG A N 1
ATOM 643 C CA . ARG A 1 83 ? -4.606 1.579 -5.715 1.00 86.62 83 ARG A CA 1
ATOM 644 C C . ARG A 1 83 ? -4.899 0.813 -6.999 1.00 86.62 83 ARG A C 1
ATOM 646 O O . ARG A 1 83 ? -5.586 -0.196 -6.940 1.00 86.62 83 ARG A O 1
ATOM 653 N N . ALA A 1 84 ? -4.289 1.203 -8.118 1.00 87.19 84 ALA A N 1
ATOM 654 C CA . ALA A 1 84 ? -4.485 0.517 -9.394 1.00 87.19 84 ALA A CA 1
ATOM 655 C C . ALA A 1 84 ? -4.070 -0.971 -9.360 1.00 87.19 84 ALA A C 1
ATOM 657 O O . ALA A 1 84 ? -4.564 -1.769 -10.158 1.00 87.19 84 ALA A O 1
ATOM 658 N N . GLN A 1 85 ? -3.174 -1.372 -8.448 1.00 89.75 85 GLN A N 1
ATOM 659 C CA . GLN A 1 85 ? -2.879 -2.783 -8.200 1.00 89.75 85 GLN A CA 1
ATOM 660 C C . GLN A 1 85 ? -3.870 -3.452 -7.232 1.00 89.75 85 GLN A C 1
ATOM 662 O O . GLN A 1 85 ? -4.264 -4.589 -7.485 1.00 89.75 85 GLN A O 1
ATOM 667 N N . LEU A 1 86 ? -4.299 -2.773 -6.165 1.00 92.38 86 LEU A N 1
ATOM 668 C CA . LEU A 1 86 ? -5.355 -3.238 -5.258 1.00 92.38 86 LEU A CA 1
ATOM 669 C C . LEU A 1 86 ? -6.667 -3.523 -6.015 1.00 92.38 86 LEU A C 1
ATOM 671 O O . LEU A 1 86 ? -7.289 -4.562 -5.798 1.00 92.38 86 LEU A O 1
ATOM 675 N N . ASP A 1 87 ? -7.038 -2.656 -6.959 1.00 91.69 87 ASP A N 1
ATOM 676 C CA . ASP A 1 87 ? -8.204 -2.841 -7.827 1.00 91.69 87 ASP A CA 1
ATOM 677 C C . ASP A 1 87 ? -8.077 -4.124 -8.668 1.00 91.69 87 ASP A C 1
ATOM 679 O O . ASP A 1 87 ? -9.006 -4.930 -8.707 1.00 91.69 87 ASP A O 1
ATOM 683 N N . ARG A 1 88 ? -6.891 -4.397 -9.236 1.00 92.62 88 ARG A N 1
ATOM 684 C CA . ARG A 1 88 ? -6.597 -5.651 -9.963 1.00 92.62 88 ARG A CA 1
ATOM 685 C C . ARG A 1 88 ? -6.620 -6.891 -9.070 1.00 92.62 88 ARG A C 1
ATOM 687 O O . ARG A 1 88 ? -7.010 -7.965 -9.532 1.00 92.62 88 ARG A O 1
ATOM 694 N N . VAL A 1 89 ? -6.243 -6.769 -7.793 1.00 95.81 89 VAL A N 1
ATOM 695 C CA . VAL A 1 89 ? -6.432 -7.852 -6.812 1.00 95.81 89 VAL A CA 1
ATOM 696 C C . VAL A 1 89 ? -7.928 -8.109 -6.623 1.00 95.81 89 VAL A C 1
ATOM 698 O O . VAL A 1 89 ? -8.357 -9.258 -6.691 1.00 95.81 89 VAL A O 1
ATOM 701 N N . ALA A 1 90 ? -8.738 -7.062 -6.446 1.00 95.25 90 ALA A N 1
ATOM 702 C CA . ALA A 1 90 ? -10.187 -7.191 -6.302 1.00 95.25 90 ALA A CA 1
ATOM 703 C C . ALA A 1 90 ? -10.856 -7.778 -7.565 1.00 95.25 90 ALA A C 1
ATOM 705 O O . ALA A 1 90 ? -11.731 -8.635 -7.452 1.00 95.25 90 ALA A O 1
ATOM 706 N N . GLU A 1 91 ? -10.436 -7.379 -8.769 1.00 94.25 91 GLU A N 1
ATOM 707 C CA . GLU A 1 91 ? -10.851 -7.986 -10.046 1.00 94.25 91 GLU A CA 1
ATOM 708 C C . GLU A 1 91 ? -10.483 -9.473 -10.128 1.00 94.25 91 GLU A C 1
ATOM 710 O O . GLU A 1 91 ? -11.347 -10.307 -10.405 1.00 94.25 91 GLU A O 1
ATOM 715 N N . THR A 1 92 ? -9.230 -9.823 -9.821 1.00 94.56 92 THR A N 1
ATOM 716 C CA . THR A 1 92 ? -8.751 -11.213 -9.831 1.00 94.56 92 THR A CA 1
ATOM 717 C C . THR A 1 92 ? -9.516 -12.070 -8.824 1.00 94.56 92 THR A C 1
ATOM 719 O O . THR A 1 92 ? -9.904 -13.186 -9.151 1.00 94.56 92 THR A O 1
ATOM 722 N N . LEU A 1 93 ? -9.816 -11.549 -7.629 1.00 95.19 93 LEU A N 1
ATOM 723 C CA . LEU A 1 93 ? -10.602 -12.263 -6.621 1.00 95.19 93 LEU A CA 1
ATOM 724 C C . LEU A 1 93 ? -12.070 -12.453 -7.045 1.00 95.19 93 LEU A C 1
ATOM 726 O O . LEU A 1 93 ? -12.622 -13.531 -6.824 1.00 95.19 93 LEU A O 1
ATOM 730 N N . ARG A 1 94 ? -12.686 -11.476 -7.729 1.00 94.44 94 ARG A N 1
ATOM 731 C CA . ARG A 1 94 ? -14.015 -11.656 -8.351 1.00 94.44 94 ARG A CA 1
ATOM 732 C C . ARG A 1 94 ? -13.991 -12.734 -9.437 1.00 94.44 94 ARG A C 1
ATOM 734 O O . ARG A 1 94 ? -14.913 -13.543 -9.503 1.00 94.44 94 ARG A O 1
ATOM 741 N N . TYR A 1 95 ? -12.947 -12.771 -10.269 1.00 92.06 95 TYR A N 1
ATOM 742 C CA . TYR A 1 95 ? -12.778 -13.800 -11.304 1.00 92.06 95 TYR A CA 1
ATOM 743 C C . TYR A 1 95 ? -12.591 -15.202 -10.700 1.00 92.06 95 TYR A C 1
ATOM 745 O O . TYR A 1 95 ? -13.210 -16.162 -11.155 1.00 92.06 95 TYR A O 1
ATOM 753 N N . ASP A 1 96 ? -11.817 -15.295 -9.615 1.00 91.19 96 ASP A N 1
ATOM 754 C CA . ASP A 1 96 ? -11.614 -16.493 -8.787 1.00 91.19 96 ASP A CA 1
ATOM 755 C C . ASP A 1 96 ? -12.903 -17.014 -8.109 1.00 91.19 96 ASP A C 1
ATOM 757 O O . ASP A 1 96 ? -12.859 -18.080 -7.484 1.00 91.19 96 ASP A O 1
ATOM 761 N N . GLY A 1 97 ? -14.020 -16.280 -8.188 1.00 92.44 97 GLY A N 1
ATOM 762 C CA . GLY A 1 97 ? -15.321 -16.645 -7.618 1.00 92.44 97 GLY A CA 1
ATOM 763 C C . GLY A 1 97 ? -15.577 -16.154 -6.189 1.00 92.44 97 GLY A C 1
ATOM 764 O O . GLY A 1 97 ? -16.514 -16.635 -5.555 1.00 92.44 97 GLY A O 1
ATOM 765 N N . PHE A 1 98 ? -14.758 -15.245 -5.644 1.00 95.06 98 PHE A N 1
ATOM 766 C CA . PHE A 1 98 ? -14.960 -14.705 -4.293 1.00 95.06 98 PHE A CA 1
ATOM 767 C C . PHE A 1 98 ? -16.032 -13.608 -4.242 1.00 95.06 98 PHE A C 1
ATOM 769 O O . PHE A 1 98 ? -16.141 -12.772 -5.143 1.00 95.06 98 PHE A O 1
ATOM 776 N N . ALA A 1 99 ? -16.766 -13.549 -3.126 1.00 95.81 99 ALA A N 1
ATOM 777 C CA . ALA A 1 99 ? -17.692 -12.462 -2.822 1.00 95.81 99 ALA A CA 1
ATOM 778 C C . ALA A 1 99 ? -16.915 -11.194 -2.414 1.00 95.81 99 ALA A C 1
ATOM 780 O O . ALA A 1 99 ? -16.666 -10.954 -1.233 1.00 95.81 99 ALA A O 1
ATOM 781 N N . VAL A 1 100 ? -16.487 -10.394 -3.397 1.00 96.75 100 VAL A N 1
ATOM 782 C CA . VAL A 1 100 ? -15.783 -9.120 -3.163 1.00 96.75 100 VAL A CA 1
ATOM 783 C C . VAL A 1 100 ? -16.798 -7.983 -3.011 1.00 96.75 100 VAL A C 1
ATOM 785 O O . VAL A 1 100 ? -17.402 -7.551 -3.995 1.00 96.75 100 VAL A O 1
ATOM 788 N N . LEU A 1 101 ? -16.978 -7.508 -1.778 1.00 96.75 101 LEU A N 1
ATOM 789 C CA . LEU A 1 101 ? -18.039 -6.597 -1.347 1.00 96.75 101 LEU A CA 1
ATOM 790 C C . LEU A 1 101 ? -17.475 -5.226 -0.945 1.00 96.75 101 LEU A C 1
ATOM 792 O O . LEU A 1 101 ? -16.468 -5.127 -0.249 1.00 96.75 101 LEU A O 1
ATOM 796 N N . GLY A 1 102 ? -18.152 -4.158 -1.357 1.00 94.50 102 GLY A N 1
ATOM 797 C CA . GLY A 1 102 ? -17.781 -2.776 -1.054 1.00 94.50 102 GLY A CA 1
ATOM 798 C C . GLY A 1 102 ? -18.922 -1.819 -1.389 1.00 94.50 102 GLY A C 1
ATOM 799 O O . GLY A 1 102 ? -19.789 -2.147 -2.199 1.00 94.50 102 GLY A O 1
ATOM 800 N N . SER A 1 103 ? -18.939 -0.642 -0.763 1.00 93.19 103 SER A N 1
ATOM 801 C CA . SER A 1 103 ? -19.982 0.370 -0.969 1.00 93.19 103 SER A CA 1
ATOM 802 C C . SER A 1 103 ? -19.392 1.774 -0.983 1.00 93.19 103 SER A C 1
ATOM 804 O O . SER A 1 103 ? -18.690 2.171 -0.056 1.00 93.19 103 SER A O 1
ATOM 806 N N . LYS A 1 104 ? -19.731 2.553 -2.015 1.00 91.19 104 LYS A N 1
ATOM 807 C CA . LYS A 1 104 ? -19.266 3.932 -2.216 1.00 91.19 104 LYS A CA 1
ATOM 808 C C . LYS A 1 104 ? -19.464 4.791 -0.960 1.00 91.19 104 LYS A C 1
ATOM 810 O O . LYS A 1 104 ? -20.590 4.959 -0.503 1.00 91.19 104 LYS A O 1
ATOM 815 N N . GLY A 1 105 ? -18.375 5.376 -0.464 1.00 87.94 105 GLY A N 1
ATOM 816 C CA . GLY A 1 105 ? -18.348 6.220 0.733 1.00 87.94 105 GLY A CA 1
ATOM 817 C C . GLY A 1 105 ? -17.937 5.503 2.023 1.00 87.94 105 GLY A C 1
ATOM 818 O O . GLY A 1 105 ? -17.699 6.187 3.020 1.00 87.94 105 GLY A O 1
ATOM 819 N N . LEU A 1 106 ? -17.822 4.170 2.008 1.00 90.81 106 LEU A N 1
ATOM 820 C CA . LEU A 1 106 ? -17.500 3.346 3.178 1.00 90.81 106 LEU A CA 1
ATOM 821 C C . LEU A 1 106 ? -16.088 2.746 3.113 1.00 90.81 106 LEU A C 1
ATOM 823 O O . LEU A 1 106 ? -15.475 2.638 2.044 1.00 90.81 106 LEU A O 1
ATOM 827 N N . GLU A 1 107 ? -15.591 2.363 4.284 1.00 92.25 107 GLU A N 1
ATOM 828 C CA . GLU A 1 107 ? -14.327 1.644 4.479 1.00 92.25 107 GLU A CA 1
ATOM 829 C C . GLU A 1 107 ? -14.607 0.137 4.608 1.00 92.25 107 GLU A C 1
ATOM 831 O O . GLU A 1 107 ? -15.734 -0.267 4.912 1.00 92.25 107 GLU A O 1
ATOM 836 N N . ALA A 1 108 ? -13.606 -0.713 4.356 1.00 95.12 108 ALA A N 1
ATOM 837 C CA . ALA A 1 108 ? -13.753 -2.168 4.456 1.00 95.12 108 ALA A CA 1
ATOM 838 C C . ALA A 1 108 ? -14.289 -2.602 5.836 1.00 95.12 108 ALA A C 1
ATOM 840 O O . ALA A 1 108 ? -15.072 -3.550 5.932 1.00 95.12 108 ALA A O 1
ATOM 841 N N . ASP A 1 109 ? -13.942 -1.855 6.886 1.00 95.69 109 ASP A N 1
ATOM 842 C CA . ASP A 1 109 ? -14.370 -2.098 8.261 1.00 95.69 109 ASP A CA 1
ATOM 843 C C . ASP A 1 109 ? -15.894 -1.998 8.446 1.00 95.69 109 ASP A C 1
ATOM 845 O O . ASP A 1 109 ? -16.490 -2.817 9.146 1.00 95.69 109 ASP A O 1
ATOM 849 N N . ASP A 1 110 ? -16.547 -1.052 7.759 1.00 96.12 110 ASP A N 1
ATOM 850 C CA . ASP A 1 110 ? -18.007 -0.873 7.776 1.00 96.12 110 ASP A CA 1
ATOM 851 C C . ASP A 1 110 ? -18.726 -2.027 7.056 1.00 96.12 110 ASP A C 1
ATOM 853 O O . ASP A 1 110 ? -19.811 -2.463 7.448 1.00 96.12 110 ASP A O 1
ATOM 857 N N . ILE A 1 111 ? -18.109 -2.560 5.996 1.00 97.56 111 ILE A N 1
ATOM 858 C CA . ILE A 1 111 ? -18.617 -3.733 5.274 1.00 97.56 111 ILE A CA 1
ATOM 859 C C . ILE A 1 111 ? -18.551 -4.965 6.187 1.00 97.56 111 ILE A C 1
ATOM 861 O O . ILE A 1 111 ? -19.533 -5.699 6.302 1.00 97.56 111 ILE A O 1
ATOM 865 N N . ILE A 1 112 ? -17.428 -5.168 6.885 1.00 98.06 112 ILE A N 1
ATOM 866 C CA . ILE A 1 112 ? -17.244 -6.278 7.832 1.00 98.06 112 ILE A CA 1
ATOM 867 C C . ILE A 1 112 ? -18.214 -6.146 9.015 1.00 98.06 112 ILE A C 1
ATOM 869 O O . ILE A 1 112 ? -18.912 -7.109 9.330 1.00 98.06 112 ILE A O 1
ATOM 873 N N . ALA A 1 113 ? -18.323 -4.963 9.626 1.00 97.75 113 ALA A N 1
ATOM 874 C CA . ALA A 1 113 ? -19.245 -4.700 10.731 1.00 97.75 113 ALA A CA 1
ATOM 875 C C . ALA A 1 113 ? -20.712 -4.937 10.344 1.00 97.75 113 ALA A C 1
ATOM 877 O O . ALA A 1 113 ? -21.450 -5.588 11.087 1.00 97.75 113 ALA A O 1
ATOM 878 N N . THR A 1 114 ? -21.122 -4.501 9.150 1.00 97.94 114 THR A N 1
ATOM 879 C CA . THR A 1 114 ? -22.461 -4.772 8.609 1.00 97.94 114 THR A CA 1
ATOM 880 C C . THR A 1 114 ? -22.719 -6.275 8.437 1.00 97.94 114 THR A C 1
ATOM 882 O O . THR A 1 114 ? -23.768 -6.771 8.851 1.00 97.94 114 THR A O 1
ATOM 885 N N . LEU A 1 115 ? -21.766 -7.031 7.880 1.00 97.69 115 LEU A N 1
ATOM 886 C CA . LEU A 1 115 ? -21.905 -8.481 7.685 1.00 97.69 115 LEU A CA 1
ATOM 887 C C . LEU A 1 115 ? -21.953 -9.250 9.018 1.00 97.69 115 LEU A C 1
ATOM 889 O O . LEU A 1 115 ? -22.750 -10.179 9.161 1.00 97.69 115 LEU A O 1
ATOM 893 N N . VAL A 1 116 ? -21.164 -8.832 10.015 1.00 97.50 116 VAL A N 1
ATOM 894 C CA . VAL A 1 116 ? -21.212 -9.376 11.384 1.00 97.50 116 VAL A CA 1
ATOM 895 C C . VAL A 1 116 ? -22.564 -9.083 12.038 1.00 97.50 116 VAL A C 1
ATOM 897 O O . VAL A 1 116 ? -23.204 -10.010 12.537 1.00 97.50 116 VAL A O 1
ATOM 900 N N . ALA A 1 117 ? -23.059 -7.843 11.962 1.00 96.69 117 ALA A N 1
ATOM 901 C CA . ALA A 1 117 ? -24.366 -7.468 12.505 1.00 96.69 117 ALA A CA 1
ATOM 902 C C . ALA A 1 117 ? -25.502 -8.307 11.889 1.00 96.69 117 ALA A C 1
ATOM 904 O O . ALA A 1 117 ? -26.352 -8.827 12.617 1.00 96.69 117 ALA A O 1
ATOM 905 N N . GLN A 1 118 ? -25.470 -8.533 10.570 1.00 96.25 118 GLN A N 1
ATOM 906 C CA . GLN A 1 118 ? -26.433 -9.386 9.859 1.00 96.25 118 GLN A CA 1
ATOM 907 C C . GLN A 1 118 ? -26.333 -10.888 10.199 1.00 96.25 118 GLN A C 1
ATOM 909 O O . GLN A 1 118 ? -27.279 -11.634 9.926 1.00 96.25 118 GLN A O 1
ATOM 914 N N . SER A 1 119 ? -25.231 -11.355 10.802 1.00 94.75 119 SER A N 1
ATOM 915 C CA . SER A 1 119 ? -25.101 -12.755 11.249 1.00 94.75 119 SER A CA 1
ATOM 916 C C . SER A 1 119 ? -25.752 -13.040 12.603 1.00 94.75 119 SER A C 1
ATOM 918 O O . SER A 1 119 ? -25.924 -14.205 12.959 1.00 94.75 119 SER A O 1
ATOM 920 N N . THR A 1 120 ? -26.150 -12.001 13.343 1.00 90.25 120 THR A N 1
ATOM 921 C CA . THR A 1 120 ? -26.748 -12.123 14.678 1.00 90.25 120 THR A CA 1
ATOM 922 C C . THR A 1 120 ? -27.937 -13.090 14.665 1.00 90.25 120 THR A C 1
ATOM 924 O O . THR A 1 120 ? -28.922 -12.877 13.960 1.00 90.25 120 THR A O 1
ATOM 927 N N . GLY A 1 121 ? -27.854 -14.163 15.457 1.00 87.25 121 GLY A N 1
ATOM 928 C CA . GLY A 1 121 ? -28.893 -15.197 15.540 1.00 87.25 121 GLY A CA 1
ATOM 929 C C . GLY A 1 121 ? -28.830 -16.292 14.464 1.00 87.25 121 GLY A C 1
ATOM 930 O O . GLY A 1 121 ? -29.682 -17.180 14.471 1.00 87.25 121 GLY A O 1
ATOM 931 N N . ARG A 1 122 ? -27.835 -16.273 13.566 1.00 91.81 122 ARG A N 1
ATOM 932 C CA . ARG A 1 122 ? -27.526 -17.374 12.638 1.00 91.81 122 ARG A CA 1
ATOM 933 C C . ARG A 1 122 ? -26.447 -18.297 13.232 1.00 91.81 122 ARG A C 1
ATOM 935 O O . ARG A 1 122 ? -25.604 -17.863 14.008 1.00 91.81 122 ARG A O 1
ATOM 942 N N . ASP A 1 123 ? -26.446 -19.572 12.841 1.00 93.62 123 ASP A N 1
ATOM 943 C CA . ASP A 1 123 ? -25.458 -20.582 13.272 1.00 93.62 123 ASP A CA 1
ATOM 944 C C . ASP A 1 123 ? -24.157 -20.488 12.440 1.00 93.62 123 ASP A C 1
ATOM 946 O O . ASP A 1 123 ? -23.866 -21.342 11.595 1.00 93.62 123 ASP A O 1
ATOM 950 N N . ILE A 1 124 ? -23.412 -19.392 12.629 1.00 95.56 124 ILE A N 1
ATOM 951 C CA . ILE A 1 124 ? -22.216 -19.031 11.850 1.00 95.56 124 ILE A CA 1
ATOM 952 C C . ILE A 1 124 ? -21.030 -18.747 12.792 1.00 95.56 124 ILE A C 1
ATOM 954 O O . ILE A 1 124 ? -21.163 -17.973 13.735 1.00 95.56 124 ILE A O 1
ATOM 958 N N . GLU A 1 125 ? -19.864 -19.344 12.523 1.00 96.81 125 GLU A N 1
ATOM 959 C CA . GLU A 1 125 ? -18.567 -18.918 13.080 1.00 96.81 125 GLU A CA 1
ATOM 960 C C . GLU A 1 125 ? -17.942 -17.894 12.124 1.00 96.81 125 GLU A C 1
ATOM 962 O O . GLU A 1 125 ? -17.835 -18.164 10.925 1.00 96.81 125 GLU A O 1
ATOM 967 N N . ILE A 1 126 ? -17.503 -16.741 12.631 1.00 98.00 126 ILE A N 1
ATOM 968 C CA . ILE A 1 126 ? -16.840 -15.705 11.832 1.00 98.00 126 ILE A CA 1
ATOM 969 C C . ILE A 1 126 ? -15.370 -15.562 12.233 1.00 98.00 126 ILE A C 1
ATOM 971 O O . ILE A 1 126 ? -15.026 -15.404 13.408 1.00 98.00 126 ILE A O 1
ATOM 975 N N . VAL A 1 127 ? -14.501 -15.545 11.219 1.00 97.94 127 VAL A N 1
ATOM 976 C CA . VAL A 1 127 ? -13.080 -15.207 11.356 1.00 97.94 127 VAL A CA 1
ATOM 977 C C . VAL A 1 127 ? -12.788 -13.946 10.550 1.00 97.94 127 VAL A C 1
ATOM 979 O O . VAL A 1 127 ? -12.788 -13.972 9.319 1.00 97.94 127 VAL A O 1
ATOM 982 N N . ILE A 1 128 ? -12.539 -12.838 11.245 1.00 98.25 128 ILE A N 1
ATOM 983 C CA . ILE A 1 128 ? -12.185 -11.547 10.651 1.00 98.25 128 ILE A CA 1
ATOM 984 C C . ILE A 1 128 ? -10.677 -11.534 10.385 1.00 98.25 128 ILE A C 1
ATOM 986 O O . ILE A 1 128 ? -9.877 -11.498 11.316 1.00 98.25 128 ILE A O 1
ATOM 990 N N . TRP A 1 129 ? -10.269 -11.556 9.122 1.00 97.56 129 TRP A N 1
ATOM 991 C CA . TRP A 1 129 ? -8.873 -11.454 8.706 1.00 97.56 129 TRP A CA 1
ATOM 992 C C . TRP A 1 129 ? -8.508 -9.993 8.439 1.00 97.56 129 TRP A C 1
ATOM 994 O O . TRP A 1 129 ? -8.534 -9.540 7.296 1.00 97.56 129 TRP A O 1
ATOM 1004 N N . SER A 1 130 ? -8.152 -9.269 9.501 1.00 95.69 130 SER A N 1
ATOM 1005 C CA . SER A 1 130 ? -7.553 -7.932 9.426 1.00 95.69 130 SER A CA 1
ATOM 1006 C C . SER A 1 130 ? -6.424 -7.774 10.447 1.00 95.69 130 SER A C 1
ATOM 1008 O O . SER A 1 130 ? -6.347 -8.484 11.452 1.00 95.69 130 SER A O 1
ATOM 1010 N N . GLY A 1 131 ? -5.502 -6.862 10.146 1.00 90.50 131 GLY A N 1
ATOM 1011 C CA . GLY A 1 131 ? -4.482 -6.391 11.077 1.00 90.50 131 GLY A CA 1
ATOM 1012 C C . GLY A 1 131 ? -4.951 -5.218 11.938 1.00 90.50 131 GLY A C 1
ATOM 1013 O O . GLY A 1 131 ? -4.235 -4.869 12.878 1.00 90.50 131 GLY A O 1
ATOM 1014 N N . ASP A 1 132 ? -6.105 -4.622 11.622 1.00 91.19 132 ASP A N 1
ATOM 1015 C CA . ASP A 1 132 ? -6.626 -3.474 12.349 1.00 91.19 132 ASP A CA 1
ATOM 1016 C C . ASP A 1 132 ? -7.159 -3.863 13.738 1.00 91.19 132 ASP A C 1
ATOM 1018 O O . ASP A 1 132 ? -7.564 -5.000 14.004 1.00 91.19 132 ASP A O 1
ATOM 1022 N N . LYS A 1 133 ? -7.101 -2.902 14.655 1.00 90.75 133 LYS A N 1
ATOM 1023 C CA . LYS A 1 133 ? -7.567 -3.015 16.036 1.00 90.75 133 LYS A CA 1
ATOM 1024 C C . LYS A 1 133 ? -9.011 -2.537 16.184 1.00 90.75 133 LYS A C 1
ATOM 1026 O O . LYS A 1 133 ? -9.683 -3.001 17.098 1.00 90.75 133 LYS A O 1
ATOM 1031 N N . ASP A 1 134 ? -9.496 -1.651 15.316 1.00 92.81 134 ASP A N 1
ATOM 1032 C CA . ASP A 1 134 ? -10.827 -1.061 15.468 1.00 92.81 134 ASP A CA 1
ATOM 1033 C C . ASP A 1 134 ? -11.901 -2.123 15.168 1.00 92.81 134 ASP A C 1
ATOM 1035 O O . ASP A 1 134 ? -12.918 -2.196 15.858 1.00 92.81 134 ASP A O 1
ATOM 1039 N N . LEU A 1 135 ? -11.595 -3.075 14.278 1.00 96.44 135 LEU A N 1
ATOM 1040 C CA . LEU A 1 135 ? -12.352 -4.316 14.064 1.00 96.44 135 LEU A CA 1
ATOM 1041 C C . LEU A 1 135 ? -12.390 -5.267 15.276 1.00 96.44 135 LEU A C 1
ATOM 1043 O O . LEU A 1 135 ? -13.230 -6.167 15.312 1.00 96.44 135 LEU A O 1
ATOM 1047 N N . MET A 1 136 ? -11.550 -5.078 16.303 1.00 96.88 136 MET A N 1
ATOM 1048 C CA . MET A 1 136 ? -11.656 -5.853 17.549 1.00 96.88 136 MET A CA 1
ATOM 1049 C C . MET A 1 136 ? -12.907 -5.477 18.365 1.00 96.88 136 MET A C 1
ATOM 1051 O O . MET A 1 136 ? -13.271 -6.230 19.262 1.00 96.88 136 MET A O 1
ATOM 1055 N N . GLN A 1 137 ? -13.616 -4.391 18.011 1.00 97.12 137 GLN A N 1
ATOM 1056 C CA . GLN A 1 137 ? -14.966 -4.073 18.509 1.00 97.12 137 GLN A CA 1
ATOM 1057 C C . GLN A 1 137 ? -16.011 -5.143 18.136 1.00 97.12 137 GLN A C 1
ATOM 1059 O O . GLN A 1 137 ? -17.029 -5.266 18.809 1.00 97.12 137 GLN A O 1
ATOM 1064 N N . LEU A 1 138 ? -15.770 -5.924 17.074 1.00 97.25 138 LEU A N 1
ATOM 1065 C CA . LEU A 1 138 ? -16.701 -6.941 16.562 1.00 97.25 138 LEU A CA 1
ATOM 1066 C C . LEU A 1 138 ? -16.486 -8.340 17.168 1.00 97.25 138 LEU A C 1
ATOM 1068 O O . LEU A 1 138 ? -17.241 -9.262 16.869 1.00 97.25 138 LEU A O 1
ATOM 1072 N N . VAL A 1 139 ? -15.437 -8.526 17.974 1.00 97.00 139 VAL A N 1
ATOM 1073 C CA . VAL A 1 139 ? -15.076 -9.825 18.565 1.00 97.00 139 VAL A CA 1
ATOM 1074 C C . VAL A 1 139 ? -16.097 -10.222 19.637 1.00 97.00 139 VAL A C 1
ATOM 1076 O O . VAL A 1 139 ? -16.521 -9.398 20.441 1.00 97.00 139 VAL A O 1
ATOM 1079 N N . GLY A 1 140 ? -16.494 -11.494 19.671 1.00 94.75 140 GLY A N 1
ATOM 1080 C CA . GLY A 1 140 ? -17.588 -11.950 20.529 1.00 94.75 140 GLY A CA 1
ATOM 1081 C C . GLY A 1 140 ? -17.859 -13.455 20.438 1.00 94.75 140 GLY A C 1
ATOM 1082 O O . GLY A 1 140 ? -17.051 -14.202 19.883 1.00 94.75 140 GLY A O 1
ATOM 1083 N N . PRO A 1 141 ? -18.992 -13.941 20.976 1.00 91.06 141 PRO A N 1
ATOM 1084 C CA . PRO A 1 141 ? -19.373 -15.349 20.884 1.00 91.06 141 PRO A CA 1
ATOM 1085 C C . PRO A 1 141 ? -19.467 -15.812 19.422 1.00 91.06 141 PRO A C 1
ATOM 1087 O O . PRO A 1 141 ? -20.325 -15.355 18.674 1.00 91.06 141 PRO A O 1
ATOM 1090 N N . GLY A 1 142 ? -18.568 -16.711 19.012 1.00 92.81 142 GLY A N 1
ATOM 1091 C CA . GLY A 1 142 ? -18.478 -17.203 17.630 1.00 92.81 142 GLY A CA 1
ATOM 1092 C C . GLY A 1 142 ? -17.781 -16.262 16.636 1.00 92.81 142 GLY A C 1
ATOM 1093 O O . GLY A 1 142 ? -17.690 -16.618 15.465 1.00 92.81 142 GLY A O 1
ATOM 1094 N N . ILE A 1 143 ? -17.264 -15.104 17.067 1.00 97.19 143 ILE A N 1
ATOM 1095 C CA . ILE A 1 143 ? -16.601 -14.114 16.201 1.00 97.19 143 ILE A CA 1
ATOM 1096 C C . ILE A 1 143 ? -15.190 -13.839 16.728 1.00 97.19 143 ILE A C 1
ATOM 1098 O O . ILE A 1 143 ? -15.017 -13.364 17.850 1.00 97.19 143 ILE A O 1
ATOM 1102 N N . THR A 1 144 ? -14.170 -14.113 15.915 1.00 97.50 144 THR A N 1
ATOM 1103 C CA . THR A 1 144 ? -12.751 -13.945 16.283 1.00 97.50 144 THR A CA 1
ATOM 1104 C C . THR A 1 144 ? -11.977 -13.195 15.203 1.00 97.50 144 THR A C 1
ATOM 1106 O O . THR A 1 144 ? -12.336 -13.260 14.029 1.00 97.50 144 THR A O 1
ATOM 1109 N N . LEU A 1 145 ? -10.898 -12.500 15.575 1.00 97.62 145 LEU A N 1
ATOM 1110 C CA . LEU A 1 145 ? -10.045 -11.767 14.631 1.00 97.62 145 LEU A CA 1
ATOM 1111 C C . LEU A 1 145 ? -8.678 -12.451 14.465 1.00 97.62 145 LEU A C 1
ATOM 1113 O O . LEU A 1 145 ? -7.983 -12.729 15.439 1.00 97.62 145 LEU A O 1
ATOM 1117 N N . GLN A 1 146 ? -8.272 -12.717 13.226 1.00 96.38 146 GLN A N 1
ATOM 1118 C CA . GLN A 1 146 ? -7.015 -13.365 12.853 1.00 96.38 146 GLN A CA 1
ATOM 1119 C C . GLN A 1 146 ? -6.093 -12.355 12.149 1.00 96.38 146 GLN A C 1
ATOM 1121 O O . GLN A 1 146 ? -6.335 -12.018 10.990 1.00 96.38 146 GLN A O 1
ATOM 1126 N N . PRO A 1 147 ? -4.998 -11.899 12.788 1.00 93.12 147 PRO A N 1
ATOM 1127 C CA . PRO A 1 147 ? -4.044 -11.013 12.131 1.00 93.12 147 PRO A CA 1
ATOM 1128 C C . PRO A 1 147 ? -3.419 -11.685 10.887 1.00 93.12 147 PRO A C 1
ATOM 1130 O O . PRO A 1 147 ? -2.853 -12.773 11.024 1.00 93.12 147 PRO A O 1
ATOM 1133 N N . PRO A 1 148 ? -3.457 -11.059 9.692 1.00 87.94 148 PRO A N 1
ATOM 1134 C CA . PRO A 1 148 ? -3.012 -11.632 8.415 1.00 87.94 148 PRO A CA 1
ATOM 1135 C C . PRO A 1 148 ? -1.489 -11.516 8.210 1.00 87.94 148 PRO A C 1
ATOM 1137 O O . PRO A 1 148 ? -0.996 -11.209 7.121 1.00 87.94 148 PRO A O 1
ATOM 1140 N N . ARG A 1 149 ? -0.728 -11.745 9.281 1.00 86.31 149 ARG A N 1
ATOM 1141 C CA . ARG A 1 149 ? 0.738 -11.755 9.302 1.00 86.31 149 ARG A CA 1
ATOM 1142 C C . ARG A 1 149 ? 1.229 -13.088 9.850 1.00 86.31 149 ARG A C 1
ATOM 1144 O O . ARG A 1 149 ? 0.532 -13.711 10.642 1.00 86.31 149 ARG A O 1
ATOM 1151 N N . TYR A 1 150 ? 2.447 -13.460 9.486 1.00 82.75 150 TYR A N 1
ATOM 1152 C CA . TYR A 1 150 ? 3.160 -14.554 10.135 1.00 82.75 150 TYR A CA 1
ATOM 1153 C C . TYR A 1 150 ? 4.119 -13.982 11.182 1.00 82.75 150 TYR A C 1
ATOM 1155 O O . TYR A 1 150 ? 4.687 -12.905 10.972 1.00 82.75 150 TYR A O 1
ATOM 1163 N N . ASP A 1 151 ? 4.287 -14.686 12.296 1.00 81.44 151 ASP A N 1
ATOM 1164 C CA . ASP A 1 151 ? 5.324 -14.384 13.280 1.00 81.44 151 ASP A CA 1
ATOM 1165 C C . ASP A 1 151 ? 6.684 -14.964 12.820 1.00 81.44 151 ASP A C 1
ATOM 1167 O O . ASP A 1 151 ? 6.813 -15.548 11.741 1.00 81.44 151 ASP A O 1
ATOM 1171 N N . LYS A 1 152 ? 7.755 -14.732 13.594 1.00 80.81 152 LYS A N 1
ATOM 1172 C CA . LYS A 1 152 ? 9.154 -14.955 13.154 1.00 80.81 152 LYS A CA 1
ATOM 1173 C C . LYS A 1 152 ? 9.523 -16.412 12.842 1.00 80.81 152 LYS A C 1
ATOM 1175 O O . LYS A 1 152 ? 10.559 -16.645 12.228 1.00 80.81 152 LYS A O 1
ATOM 1180 N N . ASP A 1 153 ? 8.718 -17.365 13.291 1.00 82.38 153 ASP A N 1
ATOM 1181 C CA . ASP A 1 153 ? 8.859 -18.802 13.044 1.00 82.38 153 ASP A CA 1
ATOM 1182 C C . ASP A 1 153 ? 8.057 -19.290 11.820 1.00 82.38 153 ASP A C 1
ATOM 1184 O O . ASP A 1 153 ? 8.112 -20.469 11.477 1.00 82.38 153 ASP A O 1
ATOM 1188 N N . GLY A 1 154 ? 7.331 -18.392 11.143 1.00 79.62 154 GLY A N 1
ATOM 1189 C CA . GLY A 1 154 ? 6.465 -18.722 10.012 1.00 79.62 154 GLY A CA 1
ATOM 1190 C C . GLY A 1 154 ? 5.073 -19.226 10.407 1.00 79.62 154 GLY A C 1
ATOM 1191 O O . GLY A 1 154 ? 4.327 -19.659 9.529 1.00 79.62 154 GLY A O 1
ATOM 1192 N N . THR A 1 155 ? 4.697 -19.169 11.688 1.00 86.06 155 THR A N 1
ATOM 1193 C CA . THR A 1 155 ? 3.340 -19.501 12.156 1.00 86.06 155 THR A CA 1
ATOM 1194 C C . THR A 1 155 ? 2.403 -18.289 12.097 1.00 86.06 155 THR A C 1
ATOM 1196 O O . THR A 1 155 ? 2.850 -17.147 11.982 1.00 86.06 155 THR A O 1
ATOM 1199 N N . LEU A 1 156 ? 1.086 -18.520 12.138 1.00 86.44 156 LEU A N 1
ATOM 1200 C CA . LEU A 1 156 ? 0.111 -17.447 12.355 1.00 86.44 156 LEU A CA 1
ATOM 1201 C C . LEU A 1 156 ? -0.026 -17.171 13.864 1.00 86.44 156 LEU A C 1
ATOM 1203 O O . LEU A 1 156 ? -0.110 -18.131 14.635 1.00 86.44 156 LEU A O 1
ATOM 1207 N N . PRO A 1 157 ? -0.130 -15.899 14.295 1.00 88.81 157 PRO A N 1
ATOM 1208 C CA . PRO A 1 157 ? -0.408 -15.564 15.687 1.00 88.81 157 PRO A CA 1
ATOM 1209 C C . PRO A 1 157 ? -1.775 -16.108 16.113 1.00 88.81 157 PRO A C 1
ATOM 1211 O O . PRO A 1 157 ? -2.697 -16.206 15.297 1.00 88.81 157 PRO A O 1
ATOM 1214 N N . GLN A 1 158 ? -1.931 -16.383 17.411 1.00 91.00 158 GLN A N 1
ATOM 1215 C CA . GLN A 1 158 ? -3.212 -16.775 18.003 1.00 91.00 158 GLN A CA 1
ATOM 1216 C C . GLN A 1 158 ? -4.325 -15.775 17.632 1.00 91.00 158 GLN A C 1
ATOM 1218 O O . GLN A 1 158 ? -4.123 -14.554 17.680 1.00 91.00 158 GLN A O 1
ATOM 1223 N N . ARG A 1 159 ? -5.506 -16.308 17.285 1.00 94.44 159 ARG A N 1
ATOM 1224 C CA . ARG A 1 159 ? -6.730 -15.520 17.081 1.00 94.44 159 ARG A CA 1
ATOM 1225 C C . ARG A 1 159 ? -7.032 -14.661 18.311 1.00 94.44 159 ARG A C 1
ATOM 1227 O O . ARG A 1 159 ? -6.801 -15.072 19.444 1.00 94.44 159 ARG A O 1
ATOM 1234 N N . VAL A 1 160 ? -7.576 -13.478 18.070 1.00 96.56 160 VAL A N 1
ATOM 1235 C CA . VAL A 1 160 ? -8.089 -12.573 19.095 1.00 96.56 160 VAL A CA 1
ATOM 1236 C C . VAL A 1 160 ? -9.547 -12.933 19.355 1.00 96.56 160 VAL A C 1
ATOM 1238 O O . VAL A 1 160 ? -10.406 -12.753 18.490 1.00 96.56 160 VAL A O 1
ATOM 1241 N N . ASP A 1 161 ? -9.791 -13.467 20.542 1.00 96.81 161 ASP A N 1
ATOM 1242 C CA . ASP A 1 161 ? -11.097 -13.636 21.169 1.00 96.81 161 ASP A CA 1
ATOM 1243 C C . ASP A 1 161 ? -11.332 -12.515 22.205 1.00 96.81 161 ASP A C 1
ATOM 1245 O O . ASP A 1 161 ? -10.535 -11.579 22.320 1.00 96.81 161 ASP A O 1
ATOM 1249 N N . VAL A 1 162 ? -12.447 -12.580 22.938 1.00 96.94 162 VAL A N 1
ATOM 1250 C CA . VAL A 1 162 ? -12.833 -11.562 23.933 1.00 96.94 162 VAL A CA 1
ATOM 1251 C C . VAL A 1 162 ? -11.751 -11.393 25.007 1.00 96.94 162 VAL A C 1
ATOM 1253 O O . VAL A 1 162 ? -11.365 -10.263 25.310 1.00 96.94 162 VAL A O 1
ATOM 1256 N N . ASP A 1 163 ? -11.194 -12.494 25.517 1.00 96.50 163 ASP A N 1
ATOM 1257 C CA . ASP A 1 163 ? -10.101 -12.470 26.498 1.00 96.50 163 ASP A CA 1
ATOM 1258 C C . ASP A 1 163 ? -8.825 -11.852 25.899 1.00 96.50 163 ASP A C 1
ATOM 1260 O O . ASP A 1 163 ? -8.127 -11.085 26.564 1.00 96.50 163 ASP A O 1
ATOM 1264 N N . GLY A 1 164 ? -8.550 -12.101 24.615 1.00 95.62 164 GLY A N 1
ATOM 1265 C CA . GLY A 1 164 ? -7.490 -11.450 23.849 1.00 95.62 164 GLY A CA 1
ATOM 1266 C C . GLY A 1 164 ? -7.665 -9.933 23.690 1.00 95.62 164 GLY A C 1
ATOM 1267 O O . GLY A 1 164 ? -6.663 -9.213 23.681 1.00 95.62 164 GLY A O 1
ATOM 1268 N N . VAL A 1 165 ? -8.900 -9.422 23.605 1.00 96.31 165 VAL A N 1
ATOM 1269 C CA . VAL A 1 165 ? -9.193 -7.972 23.613 1.00 96.31 165 VAL A CA 1
ATOM 1270 C C . VAL A 1 165 ? -9.002 -7.396 25.020 1.00 96.31 165 VAL A C 1
ATOM 1272 O O . VAL A 1 165 ? -8.235 -6.443 25.192 1.00 96.31 165 VAL A O 1
ATOM 1275 N N . VAL A 1 166 ? -9.589 -8.030 26.041 1.00 96.19 166 VAL A N 1
ATOM 1276 C CA . VAL A 1 166 ? -9.454 -7.623 27.453 1.00 96.19 166 VAL A CA 1
ATOM 1277 C C . VAL A 1 166 ? -7.986 -7.615 27.893 1.00 96.19 166 VAL A C 1
ATOM 1279 O O . VAL A 1 166 ? -7.542 -6.674 28.548 1.00 96.19 166 VAL A O 1
ATOM 1282 N N . SER A 1 167 ? -7.188 -8.598 27.470 1.00 95.38 167 SER A N 1
ATOM 1283 C CA . SER A 1 167 ? -5.747 -8.669 27.748 1.00 95.38 167 SER A CA 1
ATOM 1284 C C . SER A 1 167 ? -4.951 -7.500 27.143 1.00 95.38 167 SER A C 1
ATOM 1286 O O . SER A 1 167 ? -3.959 -7.060 27.728 1.00 95.38 167 SER A O 1
ATOM 1288 N N . ARG A 1 168 ? -5.383 -6.963 25.991 1.00 93.81 168 ARG A N 1
ATOM 1289 C CA . ARG A 1 168 ? -4.689 -5.883 25.265 1.00 93.81 168 ARG A CA 1
ATOM 1290 C C . ARG A 1 168 ? -5.081 -4.481 25.729 1.00 93.81 168 ARG A C 1
ATOM 1292 O O . ARG A 1 168 ? -4.210 -3.616 25.808 1.00 93.81 168 ARG A O 1
ATOM 1299 N N . PHE A 1 169 ? -6.361 -4.252 26.026 1.00 94.69 169 PHE A N 1
ATOM 1300 C CA . PHE A 1 169 ? -6.907 -2.912 26.304 1.00 94.69 169 PHE A CA 1
ATOM 1301 C C . PHE A 1 169 ? -7.447 -2.741 27.736 1.00 94.69 169 PHE A C 1
ATOM 1303 O O . PHE A 1 169 ? -7.708 -1.621 28.180 1.00 94.69 169 PHE A O 1
ATOM 1310 N N . GLY A 1 170 ? -7.597 -3.835 28.488 1.00 94.44 170 GLY A N 1
ATOM 1311 C CA . GLY A 1 170 ? -8.190 -3.849 29.829 1.00 94.44 170 GLY A CA 1
ATOM 1312 C C . GLY A 1 170 ? -9.714 -3.679 29.853 1.00 94.44 170 GLY A C 1
ATOM 1313 O O . GLY A 1 170 ? -10.293 -3.599 30.932 1.00 94.44 170 GLY A O 1
ATOM 1314 N N . VAL A 1 171 ? -10.354 -3.612 28.683 1.00 96.12 171 VAL A N 1
ATOM 1315 C CA . VAL A 1 171 ? -11.806 -3.486 28.487 1.00 96.12 171 VAL A CA 1
ATOM 1316 C C . VAL A 1 171 ? -12.270 -4.502 27.441 1.00 96.12 171 VAL A C 1
ATOM 1318 O O . VAL A 1 171 ? -11.450 -4.969 26.647 1.00 96.12 171 VAL A O 1
ATOM 1321 N N . GLY A 1 172 ? -13.556 -4.859 27.442 1.00 96.12 172 GLY A N 1
ATOM 1322 C CA . GLY A 1 172 ? -14.119 -5.752 26.431 1.00 96.12 172 GLY A CA 1
ATOM 1323 C C . GLY A 1 172 ? -14.337 -5.065 25.071 1.00 96.12 172 GLY A C 1
ATOM 1324 O O . GLY A 1 172 ? -14.253 -3.833 24.979 1.00 96.12 172 GLY A O 1
ATOM 1325 N N . PRO A 1 173 ? -14.605 -5.847 24.005 1.00 96.12 173 PRO A N 1
ATOM 1326 C CA . PRO A 1 173 ? -14.942 -5.349 22.666 1.00 96.12 173 PRO A CA 1
ATOM 1327 C C . PRO A 1 173 ? -16.010 -4.248 22.672 1.00 96.12 173 PRO A C 1
ATOM 1329 O O . PRO A 1 173 ? -15.863 -3.232 21.994 1.00 96.12 173 PRO A O 1
ATOM 1332 N N . GLU A 1 174 ? -17.036 -4.410 23.509 1.00 94.75 174 GLU A N 1
ATOM 1333 C CA . GLU A 1 174 ? -18.184 -3.512 23.656 1.00 94.75 174 GLU A CA 1
ATOM 1334 C C . GLU A 1 174 ? -17.837 -2.117 24.203 1.00 94.75 174 GLU A C 1
ATOM 1336 O O . GLU A 1 174 ? -18.618 -1.183 24.038 1.00 94.75 174 GLU A O 1
ATOM 1341 N N . LEU A 1 175 ? -16.658 -1.958 24.816 1.00 96.31 175 LEU A N 1
ATOM 1342 C CA . LEU A 1 175 ? -16.140 -0.683 25.324 1.00 96.31 175 LEU A CA 1
ATOM 1343 C C . LEU A 1 175 ? -14.917 -0.180 24.542 1.00 96.31 175 LEU A C 1
ATOM 1345 O O . LEU A 1 175 ? -14.366 0.871 24.878 1.00 96.31 175 LEU A O 1
ATOM 1349 N N . LEU A 1 176 ? -14.468 -0.898 23.505 1.00 95.81 176 LEU A N 1
ATOM 1350 C CA . LEU A 1 176 ? -13.235 -0.559 22.796 1.00 95.81 176 LEU A CA 1
ATOM 1351 C C . LEU A 1 176 ? -13.359 0.752 21.996 1.00 95.81 176 LEU A C 1
ATOM 1353 O O . LEU A 1 176 ? -12.419 1.545 21.997 1.00 95.81 176 LEU A O 1
ATOM 1357 N N . GLY A 1 177 ? -14.524 1.045 21.408 1.00 95.56 177 GLY A N 1
ATOM 1358 C CA . GLY A 1 177 ? -14.792 2.333 20.752 1.00 95.56 177 GLY A CA 1
ATOM 1359 C C . GLY A 1 177 ? -14.760 3.521 21.723 1.00 95.56 177 GLY A C 1
ATOM 1360 O O . GLY A 1 177 ? -14.119 4.535 21.450 1.00 95.56 177 GLY A O 1
ATOM 1361 N N . ASP A 1 178 ? -15.361 3.377 22.909 1.00 96.69 178 ASP A N 1
ATOM 1362 C CA . ASP A 1 178 ? -15.287 4.378 23.986 1.00 96.69 178 ASP A CA 1
ATOM 1363 C C . ASP A 1 178 ? -13.844 4.536 24.525 1.00 96.69 178 ASP A C 1
ATOM 1365 O O . ASP A 1 178 ? -13.411 5.644 24.858 1.00 96.69 178 ASP A O 1
ATOM 1369 N N . PHE A 1 179 ? -13.062 3.451 24.583 1.00 97.00 179 PHE A N 1
ATOM 1370 C CA . PHE A 1 179 ? -11.648 3.470 24.979 1.00 97.00 179 PHE A CA 1
ATOM 1371 C C . PHE A 1 179 ? -10.782 4.220 23.960 1.00 97.00 179 PHE A C 1
ATOM 1373 O O . PHE A 1 179 ? -9.980 5.078 24.340 1.00 97.00 179 PHE A O 1
ATOM 1380 N N . LEU A 1 180 ? -10.973 3.943 22.668 1.00 95.25 180 LEU A N 1
ATOM 1381 C CA . LEU A 1 180 ? -10.304 4.639 21.569 1.00 95.25 180 LEU A CA 1
ATOM 1382 C C . LEU A 1 180 ? -10.718 6.117 21.511 1.00 95.25 180 LEU A C 1
ATOM 1384 O O . LEU A 1 180 ? -9.864 6.974 21.306 1.00 95.25 180 LEU A O 1
ATOM 1388 N N . ALA A 1 181 ? -11.978 6.447 21.797 1.00 95.56 181 ALA A N 1
ATOM 1389 C CA . ALA A 1 181 ? -12.449 7.827 21.907 1.00 95.56 181 ALA A CA 1
ATOM 1390 C C . ALA A 1 181 ? -11.797 8.610 23.068 1.00 95.56 181 ALA A C 1
ATOM 1392 O O . ALA A 1 181 ? -11.539 9.810 22.945 1.00 95.56 181 ALA A O 1
ATOM 1393 N N . LEU A 1 182 ? -11.500 7.943 24.191 1.00 95.56 182 LEU A N 1
ATOM 1394 C CA . LEU A 1 182 ? -10.782 8.539 25.323 1.00 95.56 182 LEU A CA 1
ATOM 1395 C C . LEU A 1 182 ? -9.276 8.687 25.058 1.00 95.56 182 LEU A C 1
ATOM 1397 O O . LEU A 1 182 ? -8.710 9.730 25.386 1.00 95.56 182 LEU A O 1
ATOM 1401 N N . CYS A 1 183 ? -8.627 7.671 24.482 1.00 94.12 183 CYS A N 1
ATOM 1402 C CA . CYS A 1 183 ? -7.181 7.666 24.222 1.00 94.12 183 CYS A CA 1
ATOM 1403 C C . CYS A 1 183 ? -6.754 8.409 22.952 1.00 94.12 183 CYS A C 1
ATOM 1405 O O . CYS A 1 183 ? -5.641 8.936 22.902 1.00 94.12 183 CYS A O 1
ATOM 1407 N N . GLY A 1 184 ? -7.624 8.453 21.945 1.00 91.31 184 GLY A N 1
ATOM 1408 C CA . GLY A 1 184 ? -7.283 8.801 20.570 1.00 91.31 184 GLY A CA 1
ATOM 1409 C C . GLY A 1 184 ? -6.539 7.683 19.835 1.00 91.31 184 GLY A C 1
ATOM 1410 O O . GLY A 1 184 ? -6.121 6.680 20.420 1.00 91.31 184 GLY A O 1
ATOM 1411 N N . ASP A 1 185 ? -6.315 7.901 18.541 1.00 88.69 185 ASP A N 1
ATOM 1412 C CA . ASP A 1 185 ? -5.399 7.110 17.727 1.00 88.69 185 ASP A CA 1
ATOM 1413 C C . ASP A 1 185 ? -4.507 7.986 16.845 1.00 88.69 185 ASP A C 1
ATOM 1415 O O . ASP A 1 185 ? -4.965 8.728 15.979 1.00 88.69 185 ASP A O 1
ATOM 1419 N N . THR A 1 186 ? -3.199 7.817 17.003 1.00 83.38 186 THR A N 1
ATOM 1420 C CA . THR A 1 186 ? -2.176 8.461 16.178 1.00 83.38 186 THR A CA 1
ATOM 1421 C C . THR A 1 186 ? -2.099 7.914 14.749 1.00 83.38 186 THR A C 1
ATOM 1423 O O . THR A 1 186 ? -1.646 8.634 13.860 1.00 83.38 186 THR A O 1
ATOM 1426 N N . SER A 1 187 ? -2.533 6.671 14.513 1.00 80.75 187 SER A N 1
ATOM 1427 C CA . SER A 1 187 ? -2.471 6.003 13.196 1.00 80.75 187 SER A CA 1
ATOM 1428 C C . SER A 1 187 ? -3.502 6.574 12.214 1.00 80.75 187 SER A C 1
ATOM 1430 O O . SER A 1 187 ? -3.207 6.777 11.033 1.00 80.75 187 SER A O 1
ATOM 1432 N N . ASP A 1 188 ? -4.680 6.907 12.744 1.00 81.31 188 ASP A N 1
ATOM 1433 C CA . ASP A 1 188 ? -5.805 7.508 12.022 1.00 81.31 188 ASP A CA 1
ATOM 1434 C C . 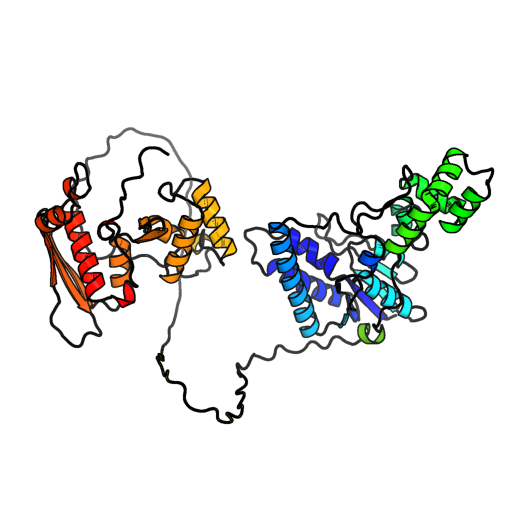ASP A 1 188 ? -5.995 9.004 12.284 1.00 81.31 188 ASP A C 1
ATOM 1436 O O . ASP A 1 188 ? -6.871 9.636 11.693 1.00 81.31 188 ASP A O 1
ATOM 1440 N N . ASN A 1 189 ? -5.139 9.598 13.118 1.00 84.75 189 ASN A N 1
ATOM 1441 C CA . ASN A 1 189 ? -5.242 10.989 13.558 1.00 84.75 189 ASN A CA 1
ATOM 1442 C C . ASN A 1 189 ? -6.595 11.304 14.240 1.00 84.75 189 ASN A C 1
ATOM 1444 O O . ASN A 1 189 ? -7.148 12.395 14.094 1.00 84.75 189 ASN A O 1
ATOM 1448 N N . VAL A 1 190 ? -7.131 10.332 14.987 1.00 86.56 190 VAL A N 1
ATOM 1449 C CA . VAL A 1 190 ? -8.295 10.505 15.865 1.00 86.56 190 VAL A CA 1
ATOM 1450 C C . VAL A 1 190 ? -7.809 11.155 17.167 1.00 86.56 190 VAL A C 1
ATOM 1452 O O . VAL A 1 190 ? -6.965 10.574 17.855 1.00 86.56 190 VAL A O 1
ATOM 1455 N N . PRO A 1 191 ? -8.296 12.347 17.547 1.00 89.56 191 PRO A N 1
ATOM 1456 C CA . PRO A 1 191 ? -7.832 13.008 18.761 1.00 89.56 191 PRO A CA 1
ATOM 1457 C C . PRO A 1 191 ? -8.338 12.293 20.022 1.00 89.56 191 PRO A C 1
ATOM 1459 O O . PRO A 1 191 ? -9.493 11.889 20.091 1.00 89.56 191 PRO A O 1
ATOM 1462 N N . GLY A 1 192 ? -7.498 12.175 21.049 1.00 90.88 192 GLY A N 1
ATOM 1463 C CA . GLY A 1 192 ? -7.907 11.700 22.377 1.00 90.88 192 GLY A CA 1
ATOM 1464 C C . GLY A 1 192 ? -8.267 12.839 23.329 1.00 90.88 192 GLY A C 1
ATOM 1465 O O . GLY A 1 192 ? -8.041 14.015 23.028 1.00 90.88 192 GLY A O 1
ATOM 1466 N N . VAL A 1 193 ? -8.745 12.500 24.528 1.00 93.56 193 VAL A N 1
ATOM 1467 C CA . VAL A 1 193 ? -8.820 13.467 25.632 1.00 93.56 193 VAL A CA 1
ATOM 1468 C C . VAL A 1 193 ? -7.401 13.700 26.176 1.00 93.56 193 VAL A C 1
ATOM 1470 O O . VAL A 1 193 ? -6.747 12.744 26.609 1.00 93.56 193 VAL A O 1
ATOM 1473 N N . PRO A 1 194 ? -6.884 14.945 26.202 1.00 91.69 194 PRO A N 1
ATOM 1474 C CA . PRO A 1 194 ? -5.506 15.207 26.605 1.00 91.69 194 PRO A CA 1
ATOM 1475 C C . PRO A 1 194 ? -5.159 14.634 27.984 1.00 91.69 194 PRO A C 1
ATOM 1477 O O . PRO A 1 194 ? -5.884 14.810 28.958 1.00 91.69 194 PRO A O 1
ATOM 1480 N N . SER A 1 195 ? -4.000 13.982 28.089 1.00 90.62 195 SER A N 1
ATOM 1481 C CA . SER A 1 195 ? -3.527 13.285 29.300 1.00 90.62 195 SER A CA 1
ATOM 1482 C C . SER A 1 195 ? -4.330 12.042 29.736 1.00 90.62 195 SER A C 1
ATOM 1484 O O . SER A 1 195 ? -4.029 11.493 30.804 1.00 90.62 195 SER A O 1
ATOM 1486 N N . ILE A 1 196 ? -5.295 11.546 28.950 1.00 93.62 196 ILE A N 1
ATOM 1487 C CA . ILE A 1 196 ? -5.964 10.252 29.178 1.00 93.62 196 ILE A CA 1
ATOM 1488 C C . ILE A 1 196 ? -5.351 9.190 28.254 1.00 93.62 196 ILE A C 1
ATOM 1490 O O . ILE A 1 196 ? -5.824 8.937 27.157 1.00 93.62 196 ILE A O 1
ATOM 1494 N N . GLY A 1 197 ? -4.268 8.554 28.709 1.00 92.88 197 GLY A N 1
ATOM 1495 C CA . GLY A 1 197 ? -3.715 7.358 28.055 1.00 92.88 197 GLY A CA 1
ATOM 1496 C C . GLY A 1 197 ? -4.398 6.057 28.514 1.00 92.88 197 GLY A C 1
ATOM 1497 O O . GLY A 1 197 ? -5.165 6.096 29.483 1.00 92.88 197 GLY A O 1
ATOM 1498 N N . PRO A 1 198 ? -4.053 4.896 27.913 1.00 94.25 198 PRO A N 1
ATOM 1499 C CA . PRO A 1 198 ? -4.717 3.600 28.104 1.00 94.25 198 PRO A CA 1
ATOM 1500 C C . PRO A 1 198 ? -5.156 3.290 29.536 1.00 94.25 198 PRO A C 1
ATOM 1502 O O . PRO A 1 198 ? -6.345 3.170 29.801 1.00 94.25 198 PRO A O 1
ATOM 1505 N N . LYS A 1 199 ? -4.225 3.295 30.499 1.00 94.69 199 LYS A N 1
ATOM 1506 C CA . LYS A 1 199 ? -4.513 2.987 31.915 1.00 94.69 199 LYS A CA 1
ATOM 1507 C C . LYS A 1 199 ? -5.608 3.863 32.542 1.00 94.69 199 LYS A C 1
ATOM 1509 O O . LYS A 1 199 ? -6.298 3.405 33.446 1.00 94.69 199 LYS A O 1
ATOM 1514 N N . ARG A 1 200 ? -5.754 5.120 32.100 1.00 94.38 200 ARG A N 1
ATOM 1515 C CA . ARG A 1 200 ? -6.793 6.043 32.589 1.00 94.38 200 ARG A CA 1
ATOM 1516 C C . ARG A 1 200 ? -8.120 5.822 31.863 1.00 94.38 200 ARG A C 1
ATOM 1518 O O . ARG A 1 200 ? -9.146 5.883 32.526 1.00 94.38 200 ARG A O 1
ATOM 1525 N N . ALA A 1 201 ? -8.101 5.528 30.561 1.00 95.69 201 ALA A N 1
ATOM 1526 C CA . ALA A 1 201 ? -9.305 5.162 29.813 1.00 95.69 201 ALA A CA 1
ATOM 1527 C C . ALA A 1 201 ? -9.912 3.853 30.339 1.00 95.69 201 ALA A C 1
ATOM 1529 O O . ALA A 1 201 ? -11.088 3.843 30.690 1.00 95.69 201 ALA A O 1
ATOM 1530 N N . THR A 1 202 ? -9.097 2.804 30.523 1.00 96.25 202 THR A N 1
ATOM 1531 C CA . THR A 1 202 ? -9.509 1.558 31.191 1.00 96.25 202 THR A CA 1
ATOM 1532 C C . THR A 1 202 ? -10.150 1.858 32.547 1.00 96.25 202 THR A C 1
ATOM 1534 O O . THR A 1 202 ? -11.288 1.475 32.775 1.00 96.25 202 THR A O 1
ATOM 1537 N N . GLN A 1 203 ? -9.470 2.612 33.426 1.00 95.00 203 GLN A N 1
ATOM 1538 C CA . GLN A 1 203 ? -10.001 2.936 34.755 1.00 95.00 203 GLN A CA 1
ATOM 1539 C C . GLN A 1 203 ? -11.349 3.676 34.692 1.00 95.00 203 GLN A C 1
ATOM 1541 O O . GLN A 1 203 ? -12.254 3.340 35.449 1.00 95.00 203 GLN A O 1
ATOM 1546 N N . ILE A 1 204 ? -11.494 4.663 33.801 1.00 94.56 204 ILE A N 1
ATOM 1547 C CA . ILE A 1 204 ? -12.757 5.389 33.611 1.00 94.56 204 ILE A CA 1
ATOM 1548 C C . ILE A 1 204 ? -13.870 4.423 33.190 1.00 94.56 204 ILE A C 1
ATOM 1550 O O . ILE A 1 204 ? -14.941 4.436 33.789 1.00 94.56 204 ILE A O 1
ATOM 1554 N N . LEU A 1 205 ? -13.624 3.566 32.201 1.00 96.06 205 LEU A N 1
ATOM 1555 C CA . LEU A 1 205 ? -14.655 2.688 31.647 1.00 96.06 205 LEU A CA 1
ATOM 1556 C C . LEU A 1 205 ? -15.014 1.533 32.593 1.00 96.06 205 LEU A C 1
ATOM 1558 O O . LEU A 1 205 ? -16.190 1.217 32.729 1.00 96.06 205 LEU A O 1
ATOM 1562 N N . THR A 1 206 ? -14.055 0.982 33.345 1.00 94.12 206 THR A N 1
ATOM 1563 C CA . THR A 1 206 ? -14.340 0.004 34.410 1.00 94.12 206 THR A CA 1
ATOM 1564 C C . THR A 1 206 ? -15.154 0.609 35.564 1.00 94.12 206 THR A C 1
ATOM 1566 O O . THR A 1 206 ? -15.934 -0.105 36.187 1.00 94.12 206 THR A O 1
ATOM 1569 N N . THR A 1 207 ? -14.999 1.904 35.870 1.00 93.44 207 THR A N 1
ATOM 1570 C CA . THR A 1 207 ? -15.764 2.573 36.941 1.00 93.44 207 THR A CA 1
ATOM 1571 C C . THR A 1 207 ? -17.139 3.067 36.482 1.00 93.44 207 THR A C 1
ATOM 1573 O O . THR A 1 207 ? -18.106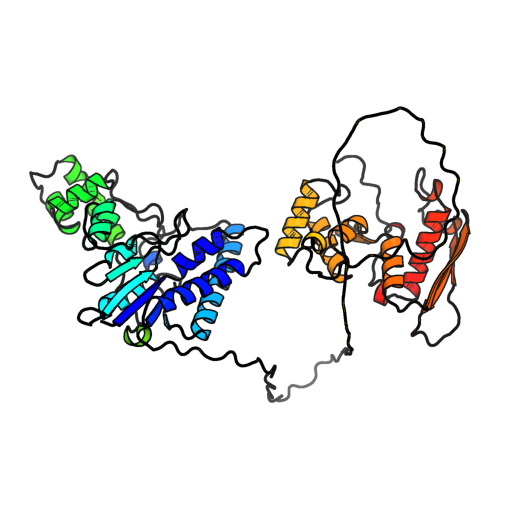 2.909 37.221 1.00 93.44 207 THR A O 1
ATOM 1576 N N . TYR A 1 208 ? -17.241 3.660 35.289 1.00 93.62 208 TYR A N 1
ATOM 1577 C CA . TYR A 1 208 ? -18.453 4.354 34.826 1.00 93.62 208 TYR A CA 1
ATOM 1578 C C . TYR A 1 208 ? -19.242 3.602 33.745 1.00 93.62 208 TYR A C 1
ATOM 1580 O O . TYR A 1 208 ? -20.336 4.030 33.394 1.00 93.62 208 TYR A O 1
ATOM 1588 N N . GLY A 1 209 ? -18.725 2.496 33.207 1.00 92.69 209 GLY A N 1
ATOM 1589 C CA . GLY A 1 209 ? -19.425 1.620 32.261 1.00 92.69 209 GLY A CA 1
ATOM 1590 C C . GLY A 1 209 ? -19.531 2.128 30.818 1.00 92.69 209 GLY A C 1
ATOM 1591 O O . GLY A 1 209 ? -19.690 1.309 29.924 1.00 92.69 209 GLY A O 1
ATOM 1592 N N . SER A 1 210 ? -19.431 3.436 30.559 1.00 95.00 210 SER A N 1
ATOM 1593 C CA . SER A 1 210 ? -19.325 4.002 29.203 1.00 95.00 210 SER A CA 1
ATOM 1594 C C . SER A 1 210 ? -18.773 5.431 29.209 1.00 95.00 210 SER A C 1
ATOM 1596 O O . SER A 1 210 ? -18.718 6.093 30.252 1.00 95.00 210 SER A O 1
ATOM 1598 N N . LEU A 1 211 ? -18.401 5.940 28.032 1.00 94.94 211 LEU A N 1
ATOM 1599 C CA . LEU A 1 211 ? -17.994 7.328 27.817 1.00 94.94 211 LEU A CA 1
ATOM 1600 C C . LEU A 1 211 ? -19.114 8.301 28.192 1.00 94.94 211 LEU A C 1
ATOM 1602 O O . LEU A 1 211 ? -18.862 9.268 28.903 1.00 94.94 211 LEU A O 1
ATOM 1606 N N . ASP A 1 212 ? -20.354 8.069 27.751 1.00 94.44 212 ASP A N 1
ATOM 1607 C CA . ASP A 1 212 ? -21.449 9.004 28.041 1.00 94.44 212 ASP A CA 1
ATOM 1608 C C . ASP A 1 212 ? -21.826 9.020 29.525 1.00 94.44 212 ASP A C 1
ATOM 1610 O O . ASP A 1 212 ? -22.131 10.091 30.052 1.00 94.44 212 ASP A O 1
ATOM 1614 N N . LEU A 1 213 ? -21.729 7.887 30.229 1.00 94.00 213 LEU A N 1
ATOM 1615 C CA . LEU A 1 213 ? -21.871 7.852 31.686 1.00 94.00 213 LEU A CA 1
ATOM 1616 C C . LEU A 1 213 ? -20.715 8.593 32.376 1.00 94.00 213 LEU A C 1
ATOM 1618 O O . LEU A 1 213 ? -20.975 9.451 33.217 1.00 94.00 213 LEU A O 1
ATOM 1622 N N . ALA A 1 214 ? -19.462 8.371 31.964 1.00 94.00 214 ALA A N 1
ATOM 1623 C CA . ALA A 1 214 ? -18.304 9.091 32.502 1.00 94.00 214 ALA A CA 1
ATOM 1624 C C . ALA A 1 214 ? -18.397 10.616 32.289 1.00 94.00 214 ALA A C 1
ATOM 1626 O O . ALA A 1 214 ? -18.148 11.390 33.215 1.00 94.00 214 ALA A O 1
ATOM 1627 N N . LEU A 1 215 ? -18.799 11.063 31.093 1.00 93.69 215 LEU A N 1
ATOM 1628 C CA . LEU A 1 215 ? -19.014 12.480 30.775 1.00 93.69 215 LEU A CA 1
ATOM 1629 C C . LEU A 1 215 ? -20.200 13.071 31.558 1.00 93.69 215 LEU A C 1
ATOM 1631 O O . LEU A 1 215 ? -20.151 14.236 31.955 1.00 93.69 215 LEU A O 1
ATOM 1635 N N . THR A 1 216 ? -21.245 12.281 31.814 1.00 93.00 216 THR A N 1
ATOM 1636 C CA . THR A 1 216 ? -22.408 12.696 32.616 1.00 93.00 216 THR A CA 1
ATOM 1637 C C . THR A 1 216 ? -22.040 12.839 34.096 1.00 93.00 216 THR A C 1
ATOM 1639 O O . THR A 1 216 ? -22.314 13.883 34.683 1.00 93.00 216 THR A O 1
ATOM 1642 N N . CYS A 1 217 ? -21.343 11.865 34.689 1.00 91.69 217 CYS A N 1
ATOM 1643 C CA . CYS A 1 217 ? -20.805 11.953 36.053 1.00 91.69 217 CYS A CA 1
ATOM 1644 C C . CYS A 1 217 ? -19.840 13.138 36.220 1.00 91.69 217 CYS A C 1
ATOM 1646 O O . CYS A 1 217 ? -19.964 13.904 37.178 1.00 91.69 217 CYS A O 1
ATOM 1648 N N . ALA A 1 218 ? -18.937 13.355 35.255 1.00 90.81 218 ALA A N 1
ATOM 1649 C CA . ALA A 1 218 ? -18.044 14.514 35.245 1.00 90.81 218 ALA A CA 1
ATOM 1650 C C . ALA A 1 218 ? -18.812 15.849 35.253 1.00 90.81 218 ALA A C 1
ATOM 1652 O O . ALA A 1 218 ? -18.477 16.747 36.023 1.00 90.81 218 ALA A O 1
ATOM 1653 N N . THR A 1 219 ? -19.865 15.958 34.435 1.00 89.81 219 THR A N 1
ATOM 1654 C CA . THR A 1 219 ? -20.703 17.167 34.321 1.00 89.81 219 THR A CA 1
ATOM 1655 C C . THR A 1 219 ? -21.571 17.395 35.565 1.00 89.81 219 THR A C 1
ATOM 1657 O O . THR A 1 219 ? -21.767 18.534 35.978 1.00 89.81 219 THR A O 1
ATOM 1660 N N . ASN A 1 220 ? -22.056 16.320 36.193 1.00 91.06 220 ASN A N 1
ATOM 1661 C CA . ASN A 1 220 ? -22.930 16.371 37.369 1.00 91.06 220 ASN A CA 1
ATOM 1662 C C . ASN A 1 220 ? -22.179 16.553 38.704 1.00 91.06 220 ASN A C 1
ATOM 1664 O O . ASN A 1 220 ? -22.822 16.616 39.750 1.00 91.06 220 ASN A O 1
ATOM 1668 N N . GLY A 1 221 ? -20.844 16.643 38.693 1.00 87.88 221 GLY A N 1
ATOM 1669 C CA . GLY A 1 221 ? -20.055 16.879 39.906 1.00 87.88 221 GLY A CA 1
ATOM 1670 C C . GLY A 1 221 ? -19.822 15.636 40.774 1.00 87.88 221 GLY A C 1
ATOM 1671 O O . GLY A 1 221 ? -19.694 15.774 41.988 1.00 87.88 221 GLY A O 1
ATOM 1672 N N . ASP A 1 222 ? -19.779 14.441 40.171 1.00 89.94 222 ASP A N 1
ATOM 1673 C CA . ASP A 1 222 ? -19.597 13.150 40.856 1.00 89.94 222 ASP A CA 1
ATOM 1674 C C . ASP A 1 222 ? -18.456 13.193 41.900 1.00 89.94 222 ASP A C 1
ATOM 1676 O O . ASP A 1 222 ? -17.315 13.490 41.526 1.00 89.94 222 ASP A O 1
ATOM 1680 N N . PRO A 1 223 ? -18.729 12.933 43.197 1.00 85.81 223 PRO A N 1
ATOM 1681 C CA . PRO A 1 223 ? -17.773 13.161 44.281 1.00 85.81 223 PRO A CA 1
ATOM 1682 C C . PRO A 1 223 ? -16.598 12.176 44.294 1.00 85.81 223 PRO A C 1
ATOM 1684 O O . PRO A 1 223 ? -15.532 12.540 44.793 1.00 85.81 223 PRO A O 1
ATOM 1687 N N . ASP A 1 224 ? -16.763 10.973 43.737 1.00 87.25 224 ASP A N 1
ATOM 1688 C CA . ASP A 1 224 ? -15.698 9.969 43.651 1.00 87.25 224 ASP A CA 1
ATOM 1689 C C . ASP A 1 224 ? -14.752 10.258 42.468 1.00 87.25 224 ASP A C 1
ATOM 1691 O O . ASP A 1 224 ? -13.589 9.832 42.453 1.00 87.25 224 ASP A O 1
ATOM 1695 N N . MET A 1 225 ? -15.194 11.077 41.504 1.00 90.75 225 MET A N 1
ATOM 1696 C CA . MET A 1 225 ? -14.327 11.637 40.473 1.00 90.75 225 MET A CA 1
ATOM 1697 C C . MET A 1 225 ? -13.497 12.818 41.008 1.00 90.75 225 MET A C 1
ATOM 1699 O O . MET A 1 225 ? -14.019 13.811 41.509 1.00 90.75 225 MET A O 1
ATOM 1703 N N . LYS A 1 226 ? -12.170 12.770 40.832 1.00 91.06 226 LYS A N 1
ATOM 1704 C CA . LYS A 1 226 ? -11.275 13.892 41.188 1.00 91.06 226 LYS A CA 1
ATOM 1705 C C . LYS A 1 226 ? -11.592 15.142 40.359 1.00 91.06 226 LYS A C 1
ATOM 1707 O O . LYS A 1 226 ? -11.757 15.030 39.148 1.00 91.06 226 LYS A O 1
ATOM 1712 N N . GLU A 1 227 ? -11.541 16.326 40.973 1.00 90.94 227 GLU A N 1
ATOM 1713 C CA . GLU A 1 227 ? -11.897 17.605 40.324 1.00 90.94 227 GLU A CA 1
ATOM 1714 C C . GLU A 1 227 ? -11.187 17.829 38.978 1.00 90.94 227 GLU A C 1
ATOM 1716 O O . GLU A 1 227 ? -11.831 17.965 37.945 1.00 90.94 227 GLU A O 1
ATOM 1721 N N . ALA A 1 228 ? -9.857 17.713 38.950 1.00 91.44 228 ALA A N 1
ATOM 1722 C CA . ALA A 1 228 ? -9.063 17.862 37.726 1.00 91.44 228 ALA A CA 1
ATOM 1723 C C . ALA A 1 228 ? -9.335 16.781 36.649 1.00 91.44 228 ALA A C 1
ATOM 1725 O O . ALA A 1 228 ? -8.808 16.870 35.542 1.00 91.44 228 ALA A O 1
ATOM 1726 N N . MET A 1 229 ? -10.118 15.738 36.956 1.00 90.94 229 MET A N 1
ATOM 1727 C CA . MET A 1 229 ? -10.678 14.810 35.967 1.00 90.94 229 MET A CA 1
ATOM 1728 C C . MET A 1 229 ? -12.075 15.254 35.512 1.00 90.94 229 MET A C 1
ATOM 1730 O O . MET A 1 229 ? -12.344 15.188 34.316 1.00 90.94 229 MET A O 1
ATOM 1734 N N . ARG A 1 230 ? -12.927 15.755 36.422 1.00 92.69 230 ARG A N 1
ATOM 1735 C CA . ARG A 1 230 ? -14.232 16.351 36.081 1.00 92.69 230 ARG A CA 1
ATOM 1736 C C . ARG A 1 230 ? -14.064 17.515 35.109 1.00 92.69 230 ARG A C 1
ATOM 1738 O O . ARG A 1 230 ? -14.636 17.487 34.025 1.00 92.69 230 ARG A O 1
ATOM 1745 N N . GLU A 1 231 ? -13.203 18.475 35.448 1.00 92.12 231 GLU A N 1
ATOM 1746 C CA . GLU A 1 231 ? -12.870 19.628 34.601 1.00 92.12 231 GLU A CA 1
ATOM 1747 C C . GLU A 1 231 ? -12.339 19.200 33.224 1.00 92.12 231 GLU A C 1
ATOM 1749 O O . GLU A 1 231 ? -12.750 19.741 32.198 1.00 92.12 231 GLU A O 1
ATOM 1754 N N . LEU A 1 232 ? -11.445 18.205 33.191 1.00 93.62 232 LEU A N 1
ATOM 1755 C CA . LEU A 1 232 ? -10.837 17.690 31.963 1.00 93.62 232 LEU A CA 1
ATOM 1756 C C . LEU A 1 232 ? -11.870 17.008 31.056 1.00 93.62 232 LEU A C 1
ATOM 1758 O O . LEU A 1 232 ? -11.940 17.319 29.867 1.00 93.62 232 LEU A O 1
ATOM 1762 N N . LEU A 1 233 ? -12.683 16.104 31.610 1.00 92.88 233 LEU A N 1
ATOM 1763 C CA . LEU A 1 233 ? -13.718 15.390 30.866 1.00 92.88 233 LEU A CA 1
ATOM 1764 C C . LEU A 1 233 ? -14.829 16.337 30.403 1.00 92.88 233 LEU A C 1
ATOM 1766 O O . LEU A 1 233 ? -15.200 16.280 29.236 1.00 92.88 233 LEU A O 1
ATOM 1770 N N . ALA A 1 234 ? -15.298 17.259 31.249 1.00 90.75 234 ALA A N 1
ATOM 1771 C CA . ALA A 1 234 ? -16.298 18.257 30.868 1.00 90.75 234 ALA A CA 1
ATOM 1772 C C . ALA A 1 234 ? -15.789 19.178 29.743 1.00 90.75 234 ALA A C 1
ATOM 1774 O O . ALA A 1 234 ? -16.483 19.385 28.747 1.00 90.75 234 ALA A O 1
ATOM 1775 N N . LYS A 1 235 ? -14.546 19.671 29.845 1.00 93.56 235 LYS A N 1
ATOM 1776 C CA . LYS A 1 235 ? -13.914 20.526 28.826 1.00 93.56 235 LYS A CA 1
ATOM 1777 C C . LYS A 1 235 ? -13.742 19.825 27.473 1.00 93.56 235 LYS A C 1
ATOM 1779 O O . LYS A 1 235 ? -13.881 20.469 26.437 1.00 93.56 235 LYS A O 1
ATOM 1784 N N . HIS A 1 236 ? -13.436 18.528 27.473 1.00 93.94 236 HIS A N 1
ATOM 1785 C CA . HIS A 1 236 ? -13.176 17.748 26.257 1.00 93.94 236 HIS A CA 1
ATOM 1786 C C . HIS A 1 236 ? -14.355 16.842 25.839 1.00 93.94 236 HIS A C 1
ATOM 1788 O O . HIS A 1 236 ? -14.229 16.062 24.896 1.00 93.94 236 HIS A O 1
ATOM 1794 N N . ALA A 1 237 ? -15.529 16.988 26.466 1.00 92.88 237 ALA A N 1
ATOM 1795 C CA . ALA A 1 237 ? -16.713 16.151 26.239 1.00 92.88 237 ALA A CA 1
ATOM 1796 C C . ALA A 1 237 ? -17.229 16.165 24.789 1.00 92.88 237 ALA A C 1
ATOM 1798 O O . ALA A 1 237 ? -17.756 15.164 24.307 1.00 92.88 237 ALA A O 1
ATOM 1799 N N . ALA A 1 238 ? -17.098 17.296 24.089 1.00 91.75 238 ALA A N 1
ATOM 1800 C CA . ALA A 1 238 ? -17.455 17.396 22.673 1.00 91.75 238 ALA A CA 1
ATOM 1801 C C . ALA A 1 238 ? -16.431 16.675 21.780 1.00 91.75 238 ALA A C 1
ATOM 1803 O O . ALA A 1 238 ? -16.816 15.944 20.871 1.00 91.75 238 ALA A O 1
ATOM 1804 N N . GLN A 1 239 ? -15.137 16.828 22.084 1.00 91.81 239 GLN A N 1
ATOM 1805 C CA . GLN A 1 239 ? -14.045 16.186 21.352 1.00 91.81 239 GLN A CA 1
ATOM 1806 C C . GLN A 1 239 ? -14.150 14.662 21.447 1.00 91.81 239 GLN A C 1
ATOM 1808 O O . GLN A 1 239 ? -14.206 14.009 20.416 1.00 91.81 239 GLN A O 1
ATOM 1813 N N . ALA A 1 240 ? -14.296 14.110 22.657 1.00 93.75 240 ALA A N 1
ATOM 1814 C CA . ALA A 1 240 ? -14.421 12.665 22.863 1.00 93.75 240 ALA A CA 1
ATOM 1815 C C . ALA A 1 240 ? -15.613 12.047 22.104 1.00 93.75 240 ALA A C 1
ATOM 1817 O O . ALA A 1 240 ? -15.503 10.944 21.576 1.00 93.75 240 ALA A O 1
ATOM 1818 N N . ARG A 1 241 ? -16.744 12.759 21.987 1.00 93.94 241 ARG A N 1
ATOM 1819 C CA . ARG A 1 241 ? -17.901 12.280 21.208 1.00 93.94 241 ARG A CA 1
ATOM 1820 C C . ARG A 1 241 ? -17.650 12.275 19.700 1.00 93.94 241 ARG A C 1
ATOM 1822 O O . ARG A 1 241 ? -18.057 11.322 19.044 1.00 93.94 241 ARG A O 1
ATOM 1829 N N . VAL A 1 242 ? -16.950 13.277 19.163 1.00 92.06 242 VAL A N 1
ATOM 1830 C CA . VAL A 1 242 ? -16.502 13.260 17.756 1.00 92.06 242 VAL A CA 1
ATOM 1831 C C . VAL A 1 242 ? -15.490 12.134 17.535 1.00 92.06 242 VAL A C 1
ATOM 1833 O O . VAL A 1 242 ? -15.598 11.405 16.557 1.00 92.06 242 VAL A O 1
ATOM 1836 N N . SER A 1 243 ? -14.556 11.927 18.466 1.00 93.25 243 SER A N 1
ATOM 1837 C CA . SER A 1 243 ? -13.588 10.830 18.397 1.00 93.25 243 SER A CA 1
ATOM 1838 C C . SER A 1 243 ? -14.261 9.460 18.381 1.00 93.25 243 SER A C 1
ATOM 1840 O O . SER A 1 243 ? -13.849 8.611 17.596 1.00 93.25 243 SER A O 1
ATOM 1842 N N . ARG A 1 244 ? -15.335 9.262 19.162 1.00 94.25 244 ARG A N 1
ATOM 1843 C CA . ARG A 1 244 ? -16.144 8.038 19.079 1.00 94.25 244 ARG A CA 1
ATOM 1844 C C . ARG A 1 244 ? -16.772 7.865 17.700 1.00 94.25 244 ARG A C 1
ATOM 1846 O O . ARG A 1 244 ? -16.585 6.819 17.104 1.00 94.25 244 ARG A O 1
ATOM 1853 N N . GLN A 1 245 ? -17.410 8.902 17.155 1.00 92.12 245 GLN A N 1
ATOM 1854 C CA . GLN A 1 245 ? -18.015 8.863 15.812 1.00 92.12 245 GLN A CA 1
ATOM 1855 C C . GLN A 1 245 ? -17.013 8.575 14.676 1.00 92.12 245 GLN A C 1
ATOM 1857 O O . GLN A 1 245 ? -17.430 8.206 13.580 1.00 92.12 245 GLN A O 1
ATOM 1862 N N . LEU A 1 246 ? -15.705 8.752 14.902 1.00 90.56 246 LEU A N 1
ATOM 1863 C CA . LEU A 1 246 ? -14.666 8.387 13.934 1.00 90.56 246 LEU A CA 1
ATOM 1864 C C . LEU A 1 246 ? -14.284 6.898 13.999 1.00 90.56 246 LEU A C 1
ATOM 1866 O O . LEU A 1 246 ? -14.040 6.319 12.944 1.00 90.56 246 LEU A O 1
ATOM 1870 N N . VAL A 1 247 ? -14.261 6.285 15.190 1.00 92.94 247 VAL A N 1
ATOM 1871 C CA . VAL A 1 247 ? -13.908 4.857 15.404 1.00 92.94 247 VAL A CA 1
ATOM 1872 C C . VAL A 1 247 ? -15.124 3.919 15.466 1.00 92.94 247 VAL A C 1
ATOM 1874 O O . VAL A 1 247 ? -14.984 2.697 15.465 1.00 92.94 247 VAL A O 1
ATOM 1877 N N . GLU A 1 248 ? -16.330 4.483 15.527 1.00 92.88 248 GLU A N 1
ATOM 1878 C CA . GLU A 1 248 ? -17.605 3.768 15.475 1.00 92.88 248 GLU A CA 1
ATOM 1879 C C . GLU A 1 248 ? -17.796 3.141 14.084 1.00 92.88 248 GLU A C 1
ATOM 1881 O O . GLU A 1 248 ? -17.793 3.832 13.057 1.00 92.88 248 GLU A O 1
ATOM 1886 N N . LEU A 1 249 ? -17.922 1.812 14.048 1.00 94.50 249 LEU A N 1
ATOM 1887 C CA . LEU A 1 249 ? -18.079 1.036 12.818 1.00 94.50 249 LEU A CA 1
ATOM 1888 C C . LEU A 1 249 ? -19.542 1.031 12.369 1.00 94.50 249 LEU A C 1
ATOM 1890 O O . LEU A 1 249 ? -20.442 0.746 13.161 1.00 94.50 249 LEU A O 1
ATOM 1894 N N . ARG A 1 250 ? -19.795 1.315 11.088 1.00 93.62 250 ARG A N 1
ATOM 1895 C CA . ARG A 1 250 ? -21.158 1.336 10.550 1.00 93.62 250 ARG A CA 1
ATOM 1896 C C . ARG A 1 250 ? -21.671 -0.073 10.276 1.00 93.62 250 ARG A C 1
ATOM 1898 O O . ARG A 1 250 ? -20.969 -0.908 9.718 1.00 93.62 250 ARG A O 1
ATOM 1905 N N . VAL A 1 251 ? -22.936 -0.300 10.617 1.00 95.38 251 VAL A N 1
ATOM 1906 C CA . VAL A 1 251 ? -23.650 -1.577 10.422 1.00 95.38 251 VAL A CA 1
ATOM 1907 C C . VAL A 1 251 ? -24.792 -1.480 9.399 1.00 95.38 251 VAL A C 1
ATOM 1909 O O . VAL A 1 251 ? -25.631 -2.374 9.312 1.00 95.38 251 VAL A O 1
ATOM 1912 N N . ASP A 1 252 ? -24.846 -0.379 8.642 1.00 93.75 252 ASP A N 1
ATOM 1913 C CA . ASP A 1 252 ? -25.914 -0.023 7.700 1.00 93.75 252 ASP A CA 1
ATOM 1914 C C . ASP A 1 252 ? -25.470 -0.032 6.221 1.00 93.75 252 ASP A C 1
ATOM 1916 O O . ASP A 1 252 ? -26.126 0.570 5.369 1.00 93.75 252 ASP A O 1
ATOM 1920 N N . ALA A 1 253 ? -24.358 -0.700 5.889 1.00 94.19 253 ALA A N 1
ATOM 1921 C CA . ALA A 1 253 ? -23.877 -0.763 4.511 1.00 94.19 253 ALA A CA 1
ATOM 1922 C C . ALA A 1 253 ? -24.867 -1.514 3.584 1.00 94.19 253 ALA A C 1
ATOM 1924 O O . ALA A 1 253 ? -25.460 -2.516 3.991 1.00 94.19 253 ALA A O 1
ATOM 1925 N N . PRO A 1 254 ? -25.024 -1.101 2.309 1.00 94.81 254 PRO A N 1
ATOM 1926 C CA . PRO A 1 254 ? -25.910 -1.751 1.339 1.00 94.81 254 PRO A CA 1
ATOM 1927 C C . PRO A 1 254 ? -25.289 -3.041 0.763 1.00 94.81 254 PRO A C 1
ATOM 1929 O O . PRO A 1 254 ? -25.062 -3.162 -0.439 1.00 94.81 254 PRO A O 1
ATOM 1932 N N . VAL A 1 255 ? -24.997 -4.006 1.637 1.00 95.00 255 VAL A N 1
A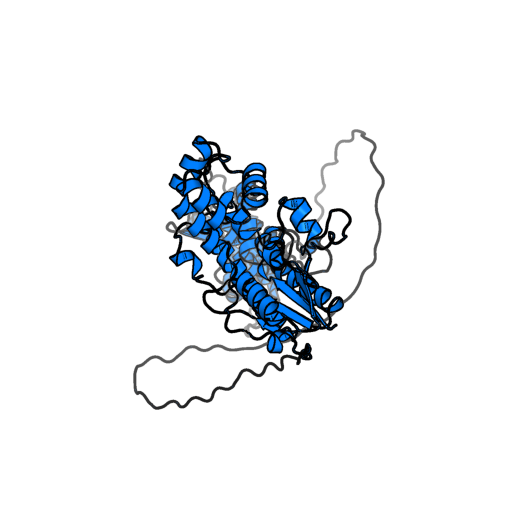TOM 1933 C CA . VAL A 1 255 ? -24.456 -5.340 1.327 1.00 95.00 255 VAL A CA 1
ATOM 1934 C C . VAL A 1 255 ? -25.277 -6.414 2.045 1.00 95.00 255 VAL A C 1
ATOM 1936 O O . VAL A 1 255 ? -25.861 -6.140 3.094 1.00 95.00 255 VAL A O 1
ATOM 1939 N N . SER A 1 256 ? -25.314 -7.639 1.511 1.00 95.56 256 SER A N 1
ATOM 1940 C CA . SER A 1 256 ? -26.007 -8.766 2.148 1.00 95.56 256 SER A CA 1
ATOM 1941 C C . SER A 1 256 ? -25.042 -9.848 2.627 1.00 95.56 256 SER A C 1
ATOM 1943 O O . SER A 1 256 ? -24.160 -10.295 1.892 1.00 95.56 256 SER A O 1
ATOM 1945 N N . LEU A 1 257 ? -25.277 -10.359 3.833 1.00 95.25 257 LEU A N 1
ATOM 1946 C CA . LEU A 1 257 ? -24.666 -11.593 4.317 1.00 95.25 257 LEU A CA 1
ATOM 1947 C C . LEU A 1 257 ? -25.018 -12.796 3.427 1.00 95.25 257 LEU A C 1
ATOM 1949 O O . LEU A 1 257 ? -24.212 -13.711 3.293 1.00 95.25 257 LEU A O 1
ATOM 1953 N N . ASP A 1 258 ? -26.170 -12.780 2.757 1.00 94.69 258 ASP A N 1
ATOM 1954 C CA . ASP A 1 258 ? -26.555 -13.845 1.825 1.00 94.69 258 ASP A CA 1
ATOM 1955 C C . ASP A 1 258 ? -25.747 -13.789 0.510 1.00 94.69 258 ASP A C 1
ATOM 1957 O O . ASP A 1 258 ? -25.646 -14.799 -0.184 1.00 94.69 258 ASP A O 1
ATOM 1961 N N . ASP A 1 259 ? -25.109 -12.653 0.185 1.00 93.19 259 ASP A N 1
ATOM 1962 C CA . ASP A 1 259 ? -24.089 -12.573 -0.873 1.00 93.19 259 ASP A CA 1
ATOM 1963 C C . ASP A 1 259 ? -22.734 -13.112 -0.392 1.00 93.19 259 ASP A C 1
ATOM 1965 O O . ASP A 1 259 ? -22.061 -13.833 -1.128 1.00 93.19 259 ASP A O 1
ATOM 1969 N N . ALA A 1 260 ? -22.351 -12.813 0.854 1.00 93.62 260 ALA A N 1
ATOM 1970 C CA . ALA A 1 260 ? -21.132 -13.328 1.486 1.00 93.62 260 ALA A CA 1
ATOM 1971 C C . ALA A 1 260 ? -21.163 -14.854 1.726 1.00 93.62 260 ALA A C 1
ATOM 1973 O O . ALA A 1 260 ? -20.115 -15.497 1.752 1.00 93.62 260 ALA A O 1
ATOM 1974 N N . LEU A 1 261 ? -22.359 -15.435 1.870 1.00 94.50 261 LEU A N 1
ATOM 1975 C CA . LEU A 1 261 ? -22.607 -16.874 2.018 1.00 94.50 261 LEU A CA 1
ATOM 1976 C C . LEU A 1 261 ? -22.873 -17.595 0.682 1.00 94.50 261 LEU A C 1
ATOM 1978 O O . LEU A 1 261 ? -23.330 -18.740 0.672 1.00 94.50 261 LEU A O 1
ATOM 1982 N N . LYS A 1 262 ? -22.579 -16.976 -0.467 1.00 91.00 262 LYS A N 1
ATOM 1983 C CA . LYS A 1 262 ? -22.609 -17.694 -1.750 1.00 91.00 262 LYS A CA 1
ATOM 1984 C C . LYS A 1 262 ? -21.478 -18.735 -1.810 1.00 91.00 262 LYS A C 1
ATOM 1986 O O . LYS A 1 262 ? -20.380 -18.475 -1.309 1.00 91.00 262 LYS A O 1
ATOM 1991 N N . PRO A 1 263 ? -21.709 -19.927 -2.390 1.00 86.06 263 PRO A N 1
ATOM 1992 C CA . PRO A 1 263 ? -20.631 -20.860 -2.703 1.00 86.06 263 PRO A CA 1
ATOM 1993 C C . PRO A 1 263 ? -19.643 -20.241 -3.698 1.00 86.06 263 PRO A C 1
ATOM 1995 O O . PRO A 1 263 ? -20.043 -19.531 -4.621 1.00 86.06 263 PRO A O 1
ATOM 1998 N N . ARG A 1 264 ? -18.351 -20.537 -3.536 1.00 86.38 264 ARG A N 1
ATOM 1999 C CA . ARG A 1 264 ? -17.300 -20.056 -4.438 1.00 86.38 264 ARG A CA 1
ATOM 2000 C C . ARG A 1 264 ? -17.343 -20.808 -5.775 1.00 86.38 264 ARG A C 1
ATOM 2002 O O . ARG A 1 264 ? -16.784 -21.897 -5.899 1.00 86.38 264 ARG A O 1
ATOM 2009 N N . GLU A 1 265 ? -17.947 -20.204 -6.792 1.00 80.12 265 GLU A N 1
ATOM 2010 C CA . GLU A 1 265 ? -17.887 -20.703 -8.170 1.00 80.12 265 GLU A CA 1
ATOM 2011 C C . GLU A 1 265 ? -16.531 -20.368 -8.807 1.00 80.12 265 GLU A C 1
ATOM 2013 O O . GLU A 1 265 ? -16.350 -19.307 -9.407 1.00 80.12 265 GLU A O 1
ATOM 2018 N N . VAL A 1 266 ? -15.559 -21.279 -8.683 1.00 72.06 266 VAL A N 1
ATOM 2019 C CA . VAL A 1 266 ? -14.280 -21.166 -9.400 1.00 72.06 266 VAL A CA 1
ATOM 2020 C C . VAL A 1 266 ? -14.543 -21.315 -10.895 1.00 72.06 266 VAL A C 1
ATOM 2022 O O . VAL A 1 266 ? -14.714 -22.423 -11.407 1.00 72.06 266 VAL A O 1
ATOM 2025 N N . ARG A 1 267 ? -14.574 -20.187 -11.606 1.00 67.56 267 ARG A N 1
ATOM 2026 C CA . ARG A 1 267 ? -14.678 -20.180 -13.064 1.00 67.56 267 ARG A CA 1
ATOM 2027 C C . ARG A 1 267 ? -13.412 -20.823 -13.638 1.00 67.56 267 ARG A C 1
ATOM 2029 O O . ARG A 1 267 ? -12.314 -20.413 -13.251 1.00 67.56 267 ARG A O 1
ATOM 2036 N N . PRO A 1 268 ? -13.517 -21.821 -14.535 1.00 56.81 268 PRO A N 1
ATOM 2037 C CA . PRO A 1 268 ? -12.341 -22.306 -15.238 1.00 56.81 268 PRO A CA 1
ATOM 2038 C C . PRO A 1 268 ? -11.737 -21.141 -16.022 1.00 56.81 268 PRO A C 1
ATOM 2040 O O . PRO A 1 268 ? -12.472 -20.310 -16.562 1.00 56.81 268 PRO A O 1
ATOM 2043 N N . ILE A 1 269 ? -10.405 -21.093 -16.105 1.00 50.62 269 ILE A N 1
ATOM 2044 C CA . ILE A 1 269 ? -9.730 -20.149 -16.995 1.00 50.62 269 ILE A CA 1
ATOM 2045 C C . ILE A 1 269 ? -10.089 -20.566 -18.419 1.00 50.62 269 ILE A C 1
ATOM 2047 O O . ILE A 1 269 ? -9.474 -21.470 -18.984 1.00 50.62 269 ILE A O 1
ATOM 2051 N N . ALA A 1 270 ? -11.111 -19.923 -18.982 1.00 44.59 270 ALA A N 1
ATOM 2052 C CA . ALA A 1 270 ? -11.346 -19.974 -20.410 1.00 44.59 270 ALA A CA 1
ATOM 2053 C C . ALA A 1 270 ? -10.048 -19.503 -21.083 1.00 44.59 270 ALA A C 1
ATOM 2055 O O . ALA A 1 270 ? -9.543 -18.432 -20.711 1.00 44.59 270 ALA A O 1
ATOM 2056 N N . PRO A 1 271 ? -9.469 -20.270 -22.026 1.00 36.25 271 PRO A N 1
ATOM 2057 C CA . PRO A 1 271 ? -8.403 -19.723 -22.845 1.00 36.25 271 PRO A CA 1
ATOM 2058 C C . PRO A 1 271 ? -8.950 -18.445 -23.482 1.00 36.25 271 PRO A C 1
ATOM 2060 O O . PRO A 1 271 ? -10.086 -18.427 -23.956 1.00 36.25 271 PRO A O 1
ATOM 2063 N N . LYS A 1 272 ? -8.166 -17.364 -23.461 1.00 40.28 272 LYS A N 1
ATOM 2064 C CA . LYS A 1 272 ? -8.508 -16.178 -24.243 1.00 40.28 272 LYS A CA 1
ATOM 2065 C C . LYS A 1 272 ? -8.353 -16.535 -25.717 1.00 40.28 272 LYS A C 1
ATOM 2067 O O . LYS A 1 272 ? -7.297 -16.307 -26.300 1.00 40.28 272 LYS A O 1
ATOM 2072 N N . GLU A 1 273 ? -9.409 -17.090 -26.303 1.00 36.91 273 GLU A N 1
ATOM 2073 C CA . GLU A 1 273 ? -9.657 -16.921 -27.727 1.00 36.91 273 GLU A CA 1
ATOM 2074 C C . GLU A 1 273 ? -9.610 -15.416 -27.981 1.00 36.91 273 GLU A C 1
ATOM 2076 O O . GLU A 1 273 ? -10.320 -14.634 -27.345 1.00 36.91 273 GLU A O 1
ATOM 2081 N N . GLN A 1 274 ? -8.658 -14.994 -28.809 1.00 39.22 274 GLN A N 1
ATOM 2082 C CA . GLN A 1 274 ? -8.306 -13.588 -28.973 1.00 39.22 274 GLN A CA 1
ATOM 2083 C C . GLN A 1 274 ? -9.252 -12.923 -29.982 1.00 39.22 274 GLN A C 1
ATOM 2085 O O . GLN A 1 274 ? -8.827 -12.296 -30.947 1.00 39.22 274 GLN A O 1
ATOM 2090 N N . THR A 1 275 ? -10.555 -13.093 -29.754 1.00 32.25 275 THR A N 1
ATOM 2091 C CA . THR A 1 275 ? -11.622 -12.437 -30.502 1.00 32.25 275 THR A CA 1
ATOM 2092 C C . THR A 1 275 ? -11.665 -10.969 -30.093 1.00 32.25 275 THR A C 1
ATOM 2094 O O . THR A 1 275 ? -12.321 -10.598 -29.115 1.00 32.25 275 THR A O 1
ATOM 2097 N N . CYS A 1 276 ? -10.946 -10.125 -30.831 1.00 26.53 276 CYS A N 1
ATOM 2098 C CA . CYS A 1 276 ? -11.303 -8.715 -30.905 1.00 26.53 276 CYS A CA 1
ATOM 2099 C C . CYS A 1 276 ? -12.768 -8.623 -31.370 1.00 26.53 276 CYS A C 1
ATOM 2101 O O . CYS A 1 276 ? -13.122 -9.318 -32.324 1.00 26.53 276 CYS A O 1
ATOM 2103 N N . PRO A 1 277 ? -13.626 -7.817 -30.725 1.00 31.78 277 PRO A N 1
ATOM 2104 C CA . PRO A 1 277 ? -14.936 -7.513 -31.276 1.00 31.78 277 PRO A CA 1
ATOM 2105 C C . PRO A 1 277 ? -14.764 -6.770 -32.603 1.00 31.78 277 PRO A C 1
ATOM 2107 O O . PRO A 1 277 ? -14.141 -5.709 -32.642 1.00 31.78 277 PRO A O 1
ATOM 2110 N N . GLU A 1 278 ? -15.309 -7.325 -33.681 1.00 34.44 278 GLU A N 1
ATOM 2111 C CA . GLU A 1 278 ? -15.542 -6.583 -34.918 1.00 34.44 278 GLU A CA 1
ATOM 2112 C C . GLU A 1 278 ? -16.800 -5.731 -34.701 1.00 34.44 278 GLU A C 1
ATOM 2114 O O . GLU A 1 278 ? -17.924 -6.180 -34.917 1.00 34.44 278 GLU A O 1
ATOM 2119 N N . GLU A 1 279 ? -16.615 -4.516 -34.178 1.00 36.25 279 GLU A N 1
ATOM 2120 C CA . GLU A 1 279 ? -17.686 -3.520 -34.093 1.00 36.25 279 GLU A CA 1
ATOM 2121 C C . GLU A 1 279 ? -17.904 -2.906 -35.486 1.00 36.25 279 GLU A C 1
ATOM 2123 O O . GLU A 1 279 ? -17.254 -1.935 -35.871 1.00 36.25 279 GLU A O 1
ATOM 2128 N N . GLU A 1 280 ? -18.816 -3.505 -36.259 1.00 38.12 280 GLU A N 1
ATOM 2129 C CA . GLU A 1 280 ? -19.437 -2.848 -37.415 1.00 38.12 280 GLU A CA 1
ATOM 2130 C C . GLU A 1 280 ? -20.242 -1.631 -36.918 1.00 38.12 280 GLU A C 1
ATOM 2132 O O . GLU A 1 280 ? -21.288 -1.805 -36.291 1.00 38.12 280 GLU A O 1
ATOM 2137 N N . ASP A 1 281 ? -19.781 -0.407 -37.203 1.00 34.53 281 ASP A N 1
ATOM 2138 C CA . ASP A 1 281 ? -20.532 0.830 -36.929 1.00 34.53 281 ASP A CA 1
ATOM 2139 C C . ASP A 1 281 ? -20.765 1.656 -38.213 1.00 34.53 281 ASP A C 1
ATOM 2141 O O . ASP A 1 281 ? -19.953 1.668 -39.143 1.00 34.53 281 ASP A O 1
ATOM 2145 N N . ASP A 1 282 ? -21.932 2.296 -38.293 1.00 32.12 282 ASP A N 1
ATOM 2146 C CA . ASP A 1 282 ? -22.588 2.701 -39.546 1.00 32.12 282 ASP A CA 1
ATOM 2147 C C . ASP A 1 282 ? -22.187 4.123 -39.991 1.00 32.12 282 ASP A C 1
ATOM 2149 O O . ASP A 1 282 ? -22.704 5.129 -39.495 1.00 32.12 282 ASP A O 1
ATOM 2153 N N . MET A 1 283 ? -21.258 4.232 -40.952 1.00 29.05 283 MET A N 1
ATOM 2154 C CA . MET A 1 283 ? -20.737 5.522 -41.435 1.00 29.05 283 MET A CA 1
ATOM 2155 C C . MET A 1 283 ? -21.748 6.338 -42.264 1.00 29.05 283 MET A C 1
ATOM 2157 O O . MET A 1 283 ? -21.676 6.423 -43.495 1.00 29.05 283 MET A O 1
ATOM 2161 N N . GLN A 1 284 ? -22.630 7.066 -41.579 1.00 33.00 284 GLN A N 1
ATOM 2162 C CA . GLN A 1 284 ? -23.498 8.074 -42.195 1.00 33.00 284 GLN A CA 1
ATOM 2163 C C . GLN A 1 284 ? -22.772 9.403 -42.474 1.00 33.00 284 GLN A C 1
ATOM 2165 O O . GLN A 1 284 ? -22.955 10.405 -41.790 1.00 33.00 284 GLN A O 1
ATOM 2170 N N . ASN A 1 285 ? -22.006 9.393 -43.569 1.00 32.81 285 ASN A N 1
ATOM 2171 C CA . ASN A 1 285 ? -21.922 10.469 -44.565 1.00 32.81 285 ASN A CA 1
ATOM 2172 C C . ASN A 1 285 ? -21.804 11.930 -44.055 1.00 32.81 285 ASN A C 1
ATOM 2174 O O . ASN A 1 285 ? -22.802 12.646 -43.939 1.00 32.81 285 ASN A O 1
ATOM 2178 N N . VAL A 1 286 ? -20.566 12.421 -43.917 1.00 31.55 286 VAL A N 1
ATOM 2179 C CA . VAL A 1 286 ? -20.241 13.860 -43.954 1.00 31.55 286 VAL A CA 1
ATOM 2180 C C . VAL A 1 286 ? -19.144 14.082 -45.000 1.00 31.55 286 VAL A C 1
ATOM 2182 O O . VAL A 1 286 ? -18.153 13.358 -45.027 1.00 31.55 286 VAL A O 1
ATOM 2185 N N . SER A 1 287 ? -19.341 15.053 -45.892 1.00 29.27 287 SER A N 1
ATOM 2186 C CA . SER A 1 287 ? -18.585 15.193 -47.143 1.00 29.27 287 SER A CA 1
ATOM 2187 C C . SER A 1 287 ? -17.405 16.172 -47.084 1.00 29.27 287 SER A C 1
ATOM 2189 O O . SER A 1 287 ? -17.541 17.267 -46.544 1.00 29.27 287 SER A O 1
ATOM 2191 N N . GLU A 1 288 ? -16.335 15.818 -47.803 1.00 33.34 288 GLU A N 1
ATOM 2192 C CA . GLU A 1 288 ? -15.340 16.720 -48.414 1.00 33.34 288 GLU A CA 1
ATOM 2193 C C . GLU A 1 288 ? -14.557 17.661 -47.471 1.00 33.34 288 GLU A C 1
ATOM 2195 O O . GLU A 1 288 ? -14.812 18.861 -47.367 1.00 33.34 288 GLU A O 1
ATOM 2200 N N . GLY A 1 289 ? -13.490 17.112 -46.880 1.00 26.61 289 GLY A N 1
ATOM 2201 C CA . GLY A 1 289 ? -12.315 17.859 -46.422 1.00 26.61 289 GLY A CA 1
ATOM 2202 C C . GLY A 1 289 ? -11.045 17.091 -46.803 1.00 26.61 289 GLY A C 1
ATOM 2203 O O . GLY A 1 289 ? -10.878 15.949 -46.389 1.00 26.61 289 GLY A O 1
ATOM 2204 N N . GLU A 1 290 ? -10.179 17.676 -47.632 1.00 32.91 290 GLU A N 1
ATOM 2205 C CA . GLU A 1 290 ? -9.052 16.970 -48.262 1.00 32.91 290 GLU A CA 1
ATOM 2206 C C . GLU A 1 290 ? -7.931 16.602 -47.268 1.00 32.91 290 GLU A C 1
ATOM 2208 O O . GLU A 1 290 ? -7.148 17.472 -46.891 1.00 32.91 290 GLU A O 1
ATOM 2213 N N . PHE A 1 291 ? -7.790 15.319 -46.907 1.00 27.05 291 PHE A N 1
ATOM 2214 C CA . PHE A 1 291 ? -6.487 14.681 -46.635 1.00 27.05 291 PHE A CA 1
ATOM 2215 C C . PHE A 1 291 ? -6.618 13.146 -46.595 1.00 27.05 291 PHE A C 1
ATOM 2217 O O . PHE A 1 291 ? -7.368 12.614 -45.784 1.00 27.05 291 PHE A O 1
ATOM 2224 N N . GLU A 1 292 ? -5.869 12.430 -47.438 1.00 25.39 292 GLU A N 1
ATOM 2225 C CA . GLU A 1 292 ? -5.829 10.957 -47.472 1.00 25.39 292 GLU A CA 1
ATOM 2226 C C . GLU A 1 292 ? -4.444 10.465 -47.975 1.00 25.39 292 GLU A C 1
ATOM 2228 O O . GLU A 1 292 ? -3.671 11.280 -48.487 1.00 25.39 292 GLU A O 1
ATOM 2233 N N . PRO A 1 293 ? -4.015 9.220 -47.681 1.00 26.30 293 PRO A N 1
ATOM 2234 C CA . PRO A 1 293 ? -3.223 9.018 -46.470 1.00 26.30 293 PRO A CA 1
ATOM 2235 C C . PRO A 1 293 ? -1.915 8.237 -46.705 1.00 26.30 293 PRO A C 1
ATOM 2237 O O . PRO A 1 293 ? -1.602 7.793 -47.808 1.00 26.30 293 PRO A O 1
ATOM 2240 N N . ALA A 1 294 ? -1.161 8.027 -45.624 1.00 27.97 294 ALA A N 1
ATOM 2241 C CA . ALA A 1 294 ? -0.127 6.998 -45.549 1.00 27.97 294 ALA A CA 1
ATOM 2242 C C . ALA A 1 294 ? -0.654 5.797 -44.747 1.00 27.97 294 ALA A C 1
ATOM 2244 O O . ALA A 1 294 ? -1.301 5.993 -43.722 1.00 27.97 294 ALA A O 1
ATOM 2245 N N . ASN A 1 295 ? -0.342 4.582 -45.200 1.00 26.48 295 ASN A N 1
ATOM 2246 C CA . ASN A 1 295 ? -0.506 3.332 -44.456 1.00 26.48 295 ASN A CA 1
ATOM 2247 C C . ASN A 1 295 ? 0.615 2.366 -44.872 1.00 26.48 295 ASN A C 1
ATOM 2249 O O . ASN A 1 295 ? 0.745 2.053 -46.056 1.00 26.48 295 ASN A O 1
ATOM 2253 N N . ASP A 1 296 ? 1.381 1.872 -43.900 1.00 36.81 296 ASP A N 1
ATOM 2254 C CA . ASP A 1 296 ? 2.094 0.589 -44.005 1.00 36.81 296 ASP A CA 1
ATOM 2255 C C . ASP A 1 296 ? 1.057 -0.562 -44.005 1.00 36.81 296 ASP A C 1
ATOM 2257 O O . ASP A 1 296 ? -0.096 -0.314 -43.623 1.00 36.81 296 ASP A O 1
ATOM 2261 N N . PRO A 1 297 ? 1.389 -1.814 -44.410 1.00 32.41 297 PRO A N 1
ATOM 2262 C CA . PRO A 1 297 ? 1.847 -2.770 -43.377 1.00 32.41 297 PRO A CA 1
ATOM 2263 C C . PRO A 1 297 ? 2.676 -4.017 -43.834 1.00 32.41 297 PRO A C 1
ATOM 2265 O O . PRO A 1 297 ? 2.631 -4.427 -44.989 1.00 32.41 297 PRO A O 1
ATOM 2268 N N . GLU A 1 298 ? 3.279 -4.707 -42.843 1.00 26.28 298 GLU A N 1
ATOM 2269 C CA . GLU A 1 298 ? 3.384 -6.194 -42.715 1.00 26.28 298 GLU A CA 1
ATOM 2270 C C . GLU A 1 298 ? 4.210 -7.066 -43.726 1.00 26.28 298 GLU A C 1
ATOM 2272 O O . GLU A 1 298 ? 4.633 -6.580 -44.771 1.00 26.28 298 GLU A O 1
ATOM 2277 N N . PRO A 1 299 ? 4.431 -8.396 -43.491 1.00 31.58 299 PRO A N 1
ATOM 2278 C CA . PRO A 1 299 ? 4.677 -9.119 -42.215 1.00 31.58 299 PRO A CA 1
ATOM 2279 C C . PRO A 1 299 ? 5.729 -10.285 -42.240 1.00 31.58 299 PRO A C 1
ATOM 2281 O O . PRO A 1 299 ? 5.861 -11.003 -43.227 1.00 31.58 299 PRO A O 1
ATOM 2284 N N . ALA A 1 300 ? 6.282 -10.619 -41.052 1.00 26.78 300 ALA A N 1
ATOM 2285 C CA . ALA A 1 300 ? 6.647 -11.988 -40.569 1.00 26.78 300 ALA A CA 1
ATOM 2286 C C . ALA A 1 300 ? 7.716 -12.826 -41.365 1.00 26.78 300 ALA A C 1
ATOM 2288 O O . ALA A 1 300 ? 8.295 -12.300 -42.312 1.00 26.78 300 ALA A O 1
ATOM 2289 N N . PRO A 1 301 ? 8.050 -14.113 -41.027 1.00 31.59 301 PRO A N 1
ATOM 2290 C CA . PRO A 1 301 ? 7.713 -14.944 -39.847 1.00 31.59 301 PRO A CA 1
ATOM 2291 C C . PRO A 1 301 ? 8.859 -15.791 -39.181 1.00 31.59 301 PRO A C 1
ATOM 2293 O O . PRO A 1 301 ? 9.866 -16.119 -39.797 1.00 31.59 301 PRO A O 1
ATOM 2296 N N . ALA A 1 302 ? 8.562 -16.302 -37.969 1.00 25.02 302 ALA A N 1
ATOM 2297 C CA . ALA A 1 302 ? 8.964 -17.610 -37.375 1.00 25.02 302 ALA A CA 1
ATOM 2298 C C . ALA A 1 302 ? 10.411 -17.928 -36.868 1.00 25.02 302 ALA A C 1
ATOM 2300 O O . ALA A 1 302 ? 11.403 -17.303 -37.219 1.00 25.02 302 ALA A O 1
ATOM 2301 N N . ALA A 1 303 ? 10.475 -18.939 -35.974 1.00 29.31 303 ALA A N 1
ATOM 2302 C CA . ALA A 1 303 ? 11.642 -19.491 -35.235 1.00 29.31 303 ALA A CA 1
ATOM 2303 C C . ALA A 1 303 ? 11.940 -20.968 -35.699 1.00 29.31 303 ALA A C 1
ATOM 2305 O O . ALA A 1 303 ? 11.527 -21.226 -36.833 1.00 29.31 303 ALA A O 1
ATOM 2306 N N . PRO A 1 304 ? 12.563 -21.964 -34.975 1.00 35.56 304 PRO A N 1
ATOM 2307 C CA . PRO A 1 304 ? 12.819 -22.131 -33.514 1.00 35.56 304 PRO A CA 1
ATOM 2308 C C . PRO A 1 304 ? 14.132 -22.882 -33.060 1.00 35.56 304 PRO A C 1
ATOM 2310 O O . PRO A 1 304 ? 14.943 -23.272 -33.889 1.00 35.56 304 PRO A O 1
ATOM 2313 N N . GLN A 1 305 ? 14.244 -23.168 -31.737 1.00 24.67 305 GLN A N 1
ATOM 2314 C CA . GLN A 1 305 ? 14.934 -24.321 -31.059 1.00 24.67 305 GLN A CA 1
ATOM 2315 C C . GLN A 1 305 ? 16.486 -24.494 -31.122 1.00 24.67 305 GLN A C 1
ATOM 2317 O O . GLN A 1 305 ? 17.120 -24.031 -32.060 1.00 24.67 305 GLN A O 1
ATOM 2322 N N . SER A 1 306 ? 17.179 -25.227 -30.216 1.00 26.33 306 SER A N 1
ATOM 2323 C CA . SER A 1 306 ? 17.100 -25.448 -28.735 1.00 26.33 306 SER A CA 1
ATOM 2324 C C . SER A 1 306 ? 18.292 -26.325 -28.237 1.00 26.33 306 SER A C 1
ATOM 2326 O O . SER A 1 306 ? 18.807 -27.097 -29.036 1.00 26.33 306 SER A O 1
ATOM 2328 N N . GLU A 1 307 ? 18.647 -26.273 -26.930 1.00 25.56 307 GLU A N 1
ATOM 2329 C CA . GLU A 1 307 ? 19.435 -27.294 -26.151 1.00 25.56 307 GLU A CA 1
ATOM 2330 C C . GLU A 1 307 ? 20.936 -27.547 -26.542 1.00 25.56 307 GLU A C 1
ATOM 2332 O O . GLU A 1 307 ? 21.332 -27.309 -27.675 1.00 25.56 307 GLU A O 1
ATOM 2337 N N . GLU A 1 308 ? 21.894 -27.991 -25.694 1.00 24.95 308 GLU A N 1
ATOM 2338 C CA . GLU A 1 308 ? 22.038 -28.071 -24.212 1.00 24.95 308 GLU A CA 1
ATOM 2339 C C . GLU A 1 308 ? 23.546 -28.062 -23.758 1.00 24.95 308 GLU A C 1
ATOM 2341 O O . GLU A 1 308 ? 24.435 -27.839 -24.580 1.00 24.95 308 GLU A O 1
ATOM 2346 N N . ARG A 1 309 ? 23.865 -28.263 -22.454 1.00 29.77 309 ARG A N 1
ATOM 2347 C CA . ARG A 1 309 ? 25.234 -28.211 -21.834 1.00 29.77 309 ARG A CA 1
ATOM 2348 C C . ARG A 1 309 ? 25.805 -29.603 -21.445 1.00 29.77 309 ARG A C 1
ATOM 2350 O O . ARG A 1 309 ? 25.048 -30.568 -21.411 1.00 29.77 309 ARG A O 1
ATOM 2357 N N . PRO A 1 310 ? 27.122 -29.738 -21.145 1.00 30.83 310 PRO A N 1
ATOM 2358 C CA . PRO A 1 310 ? 27.650 -29.739 -19.746 1.00 30.83 310 PRO A CA 1
ATOM 2359 C C . PRO A 1 310 ? 28.917 -28.842 -19.575 1.00 30.83 310 PRO A C 1
ATOM 2361 O O . PRO A 1 310 ? 29.544 -28.502 -20.571 1.00 30.83 310 PRO A O 1
ATOM 2364 N N . ALA A 1 311 ? 29.313 -28.265 -18.421 1.00 26.59 311 ALA A N 1
ATOM 2365 C CA . ALA A 1 311 ? 29.567 -28.747 -17.036 1.00 26.59 311 ALA A CA 1
ATOM 2366 C C . ALA A 1 311 ? 30.874 -29.580 -16.882 1.00 26.59 311 ALA A C 1
ATOM 2368 O O . ALA A 1 311 ? 31.118 -30.449 -17.711 1.00 26.59 311 ALA A O 1
ATOM 2369 N N . ALA A 1 312 ? 31.759 -29.410 -15.877 1.00 26.98 312 ALA A N 1
ATOM 2370 C CA . ALA A 1 312 ? 31.827 -28.527 -14.682 1.00 26.98 312 ALA A CA 1
ATOM 2371 C C . ALA A 1 312 ? 33.210 -27.772 -14.633 1.00 26.98 312 ALA A C 1
ATOM 2373 O O . ALA A 1 312 ? 33.714 -27.477 -15.711 1.00 26.98 312 ALA A O 1
ATOM 2374 N N . GLU A 1 313 ? 33.910 -27.356 -13.553 1.00 24.75 313 GLU A N 1
ATOM 2375 C CA . GLU A 1 313 ? 33.822 -27.493 -12.073 1.00 24.75 313 GLU A CA 1
ATOM 2376 C C . GLU A 1 313 ? 34.525 -26.288 -11.347 1.00 24.75 313 GLU A C 1
ATOM 2378 O O . GLU A 1 313 ? 34.496 -25.184 -11.890 1.00 24.75 313 GLU A O 1
ATOM 2383 N N . ALA A 1 314 ? 35.123 -26.429 -10.139 1.00 27.34 314 ALA A N 1
ATOM 2384 C CA . ALA A 1 314 ? 35.588 -25.310 -9.277 1.00 27.34 314 ALA A CA 1
ATOM 2385 C C . ALA A 1 314 ? 37.013 -25.465 -8.639 1.00 27.34 314 ALA A C 1
ATOM 2387 O O . ALA A 1 314 ? 37.529 -26.580 -8.586 1.00 27.34 314 ALA A O 1
ATOM 2388 N N . PRO A 1 315 ? 37.673 -24.380 -8.141 1.00 37.06 315 PRO A N 1
ATOM 2389 C CA . PRO A 1 315 ? 39.097 -24.391 -7.737 1.00 37.06 315 PRO A CA 1
ATOM 2390 C C . PRO A 1 315 ? 39.408 -24.234 -6.215 1.00 37.06 315 PRO A C 1
ATOM 2392 O O . PRO A 1 315 ? 38.633 -23.611 -5.488 1.00 37.06 315 PRO A O 1
ATOM 2395 N N . PRO A 1 316 ? 40.598 -24.679 -5.740 1.00 30.25 316 PRO A N 1
ATOM 2396 C CA . PRO A 1 316 ? 41.184 -24.338 -4.428 1.00 30.25 316 PRO A CA 1
ATOM 2397 C C . PRO A 1 316 ? 42.340 -23.288 -4.503 1.00 30.25 316 PRO A C 1
ATOM 2399 O O . PRO A 1 316 ? 42.801 -22.972 -5.601 1.00 30.25 316 PRO A O 1
ATOM 2402 N N . PRO A 1 317 ? 42.823 -22.709 -3.372 1.00 33.91 317 PRO A N 1
ATOM 2403 C CA . PRO A 1 317 ? 43.471 -21.383 -3.385 1.00 33.91 317 PRO A CA 1
ATOM 2404 C C . PRO A 1 317 ? 45.008 -21.291 -3.177 1.00 33.91 317 PRO A C 1
ATOM 2406 O O . PRO A 1 317 ? 45.599 -22.003 -2.375 1.00 33.91 317 PRO A O 1
ATOM 2409 N N . ALA A 1 318 ? 45.582 -20.279 -3.846 1.00 39.62 318 ALA A N 1
ATOM 2410 C CA . ALA A 1 318 ? 46.661 -19.342 -3.460 1.00 39.62 318 ALA A CA 1
ATOM 2411 C C . ALA A 1 318 ? 47.937 -19.778 -2.684 1.00 39.62 318 ALA A C 1
ATOM 2413 O O . ALA A 1 318 ? 47.892 -20.088 -1.496 1.00 39.62 318 ALA A O 1
ATOM 2414 N N . THR A 1 319 ? 49.101 -19.486 -3.293 1.00 26.98 319 THR A N 1
ATOM 2415 C CA . THR A 1 319 ? 50.396 -19.232 -2.613 1.00 26.98 319 THR A CA 1
ATOM 2416 C C . THR A 1 319 ? 51.136 -18.072 -3.318 1.00 26.98 319 THR A C 1
ATOM 2418 O O . THR A 1 319 ? 51.173 -18.070 -4.550 1.00 26.98 319 THR A O 1
ATOM 2421 N N . PRO A 1 320 ? 51.721 -17.083 -2.608 1.00 30.05 320 PRO A N 1
ATOM 2422 C CA . PRO A 1 320 ? 52.429 -15.942 -3.212 1.00 30.05 320 PRO A CA 1
ATOM 2423 C C . PRO A 1 320 ? 53.969 -16.163 -3.248 1.00 30.05 320 PRO A C 1
ATOM 2425 O O . PRO A 1 320 ? 54.453 -17.181 -2.758 1.00 30.05 320 PRO A O 1
ATOM 2428 N N . PRO A 1 321 ? 54.771 -15.241 -3.813 1.00 40.44 321 PRO A N 1
ATOM 2429 C CA . PRO A 1 321 ? 55.018 -15.117 -5.247 1.00 40.44 321 PRO A CA 1
ATOM 2430 C C . PRO A 1 321 ? 56.495 -15.404 -5.609 1.00 40.44 321 PRO A C 1
ATOM 2432 O O . PRO A 1 321 ? 57.361 -15.470 -4.739 1.00 40.44 321 PRO A O 1
ATOM 2435 N N . SER A 1 322 ? 56.816 -15.506 -6.903 1.00 26.98 322 SER A N 1
ATOM 2436 C CA . SER A 1 322 ? 58.208 -15.550 -7.381 1.00 26.98 322 SER A CA 1
ATOM 2437 C C . SER A 1 322 ? 58.413 -14.619 -8.576 1.00 26.98 322 SER A C 1
ATOM 2439 O O . SER A 1 322 ? 57.566 -14.541 -9.465 1.00 26.98 322 SER A O 1
ATOM 2441 N N . THR A 1 323 ? 59.524 -13.884 -8.570 1.00 40.91 323 THR A N 1
ATOM 2442 C CA . THR A 1 323 ? 59.787 -12.776 -9.495 1.00 40.91 323 THR A CA 1
ATOM 2443 C C . THR A 1 323 ? 60.354 -13.270 -10.824 1.00 40.91 323 THR A C 1
ATOM 2445 O O . THR A 1 323 ? 61.483 -13.755 -10.871 1.00 40.91 323 THR A O 1
ATOM 2448 N N . GLN A 1 324 ? 59.618 -13.067 -11.917 1.00 31.42 324 GLN A N 1
ATOM 2449 C CA . GLN A 1 324 ? 60.152 -13.098 -13.282 1.00 31.42 324 GLN A CA 1
ATOM 2450 C C . GLN A 1 324 ? 59.572 -11.927 -14.082 1.00 31.42 324 GLN A C 1
ATOM 2452 O O . GLN A 1 324 ? 58.387 -11.616 -13.960 1.00 31.42 324 GLN A O 1
ATOM 2457 N N . GLU A 1 325 ? 60.408 -11.258 -14.876 1.00 31.56 325 GLU A N 1
ATOM 2458 C CA . GLU A 1 325 ? 59.954 -10.200 -15.782 1.00 31.56 325 GLU A CA 1
ATOM 2459 C C . GLU A 1 325 ? 59.105 -10.801 -16.917 1.00 31.56 325 GLU A C 1
ATOM 2461 O O . GLU A 1 325 ? 59.487 -11.831 -17.481 1.00 31.56 325 GLU A O 1
ATOM 2466 N N . PRO A 1 326 ? 57.972 -10.181 -17.297 1.00 31.73 326 PRO A N 1
ATOM 2467 C CA . PRO A 1 326 ? 57.179 -10.663 -18.418 1.00 31.73 326 PRO A CA 1
ATOM 2468 C C . PRO A 1 326 ? 57.950 -10.468 -19.738 1.00 31.73 326 PRO A C 1
ATOM 2470 O O . PRO A 1 326 ? 58.435 -9.363 -20.008 1.00 31.73 326 PRO A O 1
ATOM 2473 N N . PRO A 1 327 ? 58.054 -11.495 -20.603 1.00 31.44 327 PRO A N 1
ATOM 2474 C CA . PRO A 1 327 ? 58.669 -11.333 -21.913 1.00 31.44 327 PRO A CA 1
ATOM 2475 C C . PRO A 1 327 ? 57.844 -10.365 -22.769 1.00 31.44 327 PRO A C 1
ATOM 2477 O O . PRO A 1 327 ? 56.612 -10.389 -22.748 1.00 31.44 327 PRO A O 1
ATOM 2480 N N . LYS A 1 328 ? 58.521 -9.521 -23.559 1.00 29.41 328 LYS A N 1
ATOM 2481 C CA . LYS A 1 328 ? 57.850 -8.595 -24.486 1.00 29.41 328 LYS A CA 1
ATOM 2482 C C . LYS A 1 328 ? 56.945 -9.385 -25.446 1.00 29.41 328 LYS A C 1
ATOM 2484 O O . LYS A 1 328 ? 57.454 -10.305 -26.093 1.00 29.41 328 LYS A O 1
ATOM 2489 N N . PRO A 1 329 ? 55.654 -9.032 -25.590 1.00 30.75 329 PRO A N 1
ATOM 2490 C CA . PRO A 1 329 ? 54.761 -9.737 -26.499 1.00 30.75 329 PRO A CA 1
ATOM 2491 C C . PRO A 1 329 ? 55.243 -9.564 -27.943 1.00 30.75 329 PRO A C 1
ATOM 2493 O O . PRO A 1 329 ? 55.388 -8.446 -28.438 1.00 30.75 329 PRO A O 1
ATOM 2496 N N . GLN A 1 330 ? 55.504 -10.683 -28.618 1.00 28.41 330 GLN A N 1
ATOM 2497 C CA . GLN A 1 330 ? 55.718 -10.697 -30.062 1.00 28.41 330 GLN A CA 1
ATOM 2498 C C . GLN A 1 330 ? 54.367 -10.550 -30.767 1.00 28.41 330 GLN A C 1
ATOM 2500 O O . GLN A 1 330 ? 53.366 -11.100 -30.310 1.00 28.41 330 GLN A O 1
ATOM 2505 N N . ALA A 1 331 ? 54.335 -9.819 -31.881 1.00 35.72 331 ALA A N 1
ATOM 2506 C CA . ALA A 1 331 ? 53.110 -9.597 -32.639 1.00 35.72 331 ALA A CA 1
ATOM 2507 C C . ALA A 1 331 ? 52.632 -10.899 -33.309 1.00 35.72 331 ALA A C 1
ATOM 2509 O O . ALA A 1 331 ? 53.162 -11.314 -34.342 1.00 35.72 331 ALA A O 1
ATOM 2510 N N . THR A 1 332 ? 51.619 -11.538 -32.728 1.00 29.44 332 THR A N 1
ATOM 2511 C CA . THR A 1 332 ? 50.841 -12.590 -33.387 1.00 29.44 332 THR A CA 1
ATOM 2512 C C . THR A 1 332 ? 49.894 -11.976 -34.417 1.00 29.44 332 THR A C 1
ATOM 2514 O O . THR A 1 332 ? 49.377 -10.874 -34.238 1.00 29.44 332 THR A O 1
ATOM 2517 N N . LYS A 1 333 ? 49.695 -12.677 -35.538 1.00 28.97 333 LYS A N 1
ATOM 2518 C CA . LYS A 1 333 ? 48.853 -12.200 -36.642 1.00 28.97 333 LYS A CA 1
ATOM 2519 C C . LYS A 1 333 ? 47.386 -12.160 -36.215 1.00 28.97 333 LYS A C 1
ATOM 2521 O O . LYS A 1 333 ? 46.871 -13.157 -35.720 1.00 28.97 333 LYS A O 1
ATOM 2526 N N . THR A 1 334 ? 46.715 -11.043 -36.471 1.00 26.70 334 THR A N 1
ATOM 2527 C CA . THR A 1 334 ? 45.256 -10.943 -36.410 1.00 26.70 334 THR A CA 1
ATOM 2528 C C . THR A 1 334 ? 44.632 -11.671 -37.597 1.00 26.70 334 THR A C 1
ATOM 2530 O O . THR A 1 334 ? 44.751 -11.227 -38.738 1.00 26.70 334 THR A O 1
ATOM 2533 N N . GLU A 1 335 ? 43.935 -12.770 -37.321 1.00 27.45 335 GLU A N 1
ATOM 2534 C CA . GLU A 1 335 ? 42.854 -13.243 -38.188 1.00 27.45 335 GLU A CA 1
ATOM 2535 C C . GLU A 1 335 ? 41.564 -12.479 -37.827 1.00 27.45 335 GLU A C 1
ATOM 2537 O O . GLU A 1 335 ? 41.360 -12.077 -36.679 1.00 27.45 335 GLU A O 1
ATOM 2542 N N . ASP A 1 336 ? 40.746 -12.184 -38.836 1.00 44.78 336 ASP A N 1
ATOM 2543 C CA . ASP A 1 336 ? 39.597 -11.269 -38.754 1.00 44.78 336 ASP A CA 1
ATOM 2544 C C . ASP A 1 336 ? 38.288 -12.030 -38.411 1.00 44.78 336 ASP A C 1
ATOM 2546 O O . ASP A 1 336 ? 38.277 -13.251 -38.278 1.00 44.78 336 ASP A O 1
ATOM 2550 N N . THR A 1 337 ? 37.154 -11.324 -38.346 1.00 35.78 337 THR A N 1
ATOM 2551 C CA . THR A 1 337 ? 35.763 -11.839 -38.407 1.00 35.78 337 THR A CA 1
ATOM 2552 C C . THR A 1 337 ? 35.045 -12.321 -37.131 1.00 35.78 337 THR A C 1
ATOM 2554 O O . THR A 1 337 ? 33.952 -12.867 -37.248 1.00 35.78 337 THR A O 1
ATOM 2557 N N . ALA A 1 338 ? 35.522 -12.015 -35.913 1.00 33.59 338 ALA A N 1
ATOM 2558 C CA . ALA A 1 338 ? 34.740 -12.269 -34.677 1.00 33.59 338 ALA A CA 1
ATOM 2559 C C . ALA A 1 338 ? 34.572 -11.067 -33.715 1.00 33.59 338 ALA A C 1
ATOM 2561 O O . ALA A 1 338 ? 33.512 -10.887 -33.116 1.00 33.59 338 ALA A O 1
ATOM 2562 N N . ALA A 1 339 ? 35.587 -10.210 -33.563 1.00 36.09 339 ALA A N 1
ATOM 2563 C CA . ALA A 1 339 ? 35.721 -9.295 -32.417 1.00 36.09 339 ALA A CA 1
ATOM 2564 C C . ALA A 1 339 ? 34.828 -8.023 -32.418 1.00 36.09 339 ALA A C 1
ATOM 2566 O O . ALA A 1 339 ? 35.185 -7.024 -31.798 1.00 36.09 339 ALA A O 1
ATOM 2567 N N . THR A 1 340 ? 33.697 -8.003 -33.134 1.00 42.22 340 THR A N 1
ATOM 2568 C CA . THR A 1 340 ? 32.798 -6.821 -33.218 1.00 42.22 340 THR A CA 1
ATOM 2569 C C . THR A 1 340 ? 31.306 -7.139 -33.079 1.00 42.22 340 THR A C 1
ATOM 2571 O O . THR A 1 340 ? 30.478 -6.244 -33.240 1.00 42.22 340 THR A O 1
ATOM 2574 N N . ALA A 1 341 ? 30.933 -8.391 -32.802 1.00 45.03 341 ALA A N 1
ATOM 2575 C CA . ALA A 1 341 ? 29.534 -8.750 -32.594 1.00 45.03 341 ALA A CA 1
ATOM 2576 C C . ALA A 1 341 ? 29.034 -8.223 -31.239 1.00 45.03 341 ALA A C 1
ATOM 2578 O O . ALA A 1 341 ? 29.567 -8.574 -30.185 1.00 45.03 341 ALA A O 1
ATOM 2579 N N . ILE A 1 342 ? 27.984 -7.400 -31.258 1.00 52.94 342 ILE A N 1
ATOM 2580 C CA . ILE A 1 342 ? 27.283 -6.988 -30.039 1.00 52.94 342 ILE A CA 1
ATOM 2581 C C . ILE A 1 342 ? 26.419 -8.162 -29.601 1.00 52.94 342 ILE A C 1
ATOM 2583 O O . ILE A 1 342 ? 25.336 -8.389 -30.145 1.00 52.94 342 ILE A O 1
ATOM 2587 N N . VAL A 1 343 ? 26.934 -8.919 -28.633 1.00 51.75 343 VAL A N 1
ATOM 2588 C CA . VAL A 1 343 ? 26.237 -10.056 -28.034 1.00 51.75 343 VAL A CA 1
ATOM 2589 C C . VAL A 1 343 ? 24.953 -9.548 -27.383 1.00 51.75 343 VAL A C 1
ATOM 2591 O O . VAL A 1 343 ? 24.979 -8.907 -26.332 1.00 51.75 343 VAL A O 1
ATOM 2594 N N . ARG A 1 344 ? 23.816 -9.843 -28.020 1.00 49.69 344 ARG A N 1
ATOM 2595 C CA . ARG A 1 344 ? 22.524 -9.848 -27.338 1.00 49.69 344 ARG A CA 1
ATOM 2596 C C . ARG A 1 344 ? 22.583 -11.002 -26.350 1.00 49.69 344 ARG A C 1
ATOM 2598 O O . ARG A 1 344 ? 22.811 -12.138 -26.757 1.00 49.69 344 ARG A O 1
ATOM 2605 N N . VAL A 1 345 ? 22.421 -10.709 -25.066 1.00 51.56 345 VAL A N 1
ATOM 2606 C CA . VAL A 1 345 ? 22.183 -11.773 -24.098 1.00 51.56 345 VAL A CA 1
ATOM 2607 C C . VAL A 1 345 ? 20.720 -12.162 -24.261 1.00 51.56 345 VAL A C 1
ATOM 2609 O O . VAL A 1 345 ? 19.828 -11.385 -23.927 1.00 51.56 345 VAL A O 1
ATOM 2612 N N . GLU A 1 346 ? 20.475 -13.319 -24.875 1.00 48.72 346 GLU A N 1
ATOM 2613 C CA . GLU A 1 346 ? 19.140 -13.920 -24.882 1.00 48.72 346 GLU A CA 1
ATOM 2614 C C . GLU A 1 346 ? 18.711 -14.223 -23.434 1.00 48.72 346 GLU A C 1
ATOM 2616 O O . GLU A 1 346 ? 19.575 -14.539 -22.606 1.00 48.72 346 GLU A O 1
ATOM 2621 N N . PRO A 1 347 ? 17.409 -14.142 -23.101 1.00 46.47 347 PRO A N 1
ATOM 2622 C CA . PRO A 1 347 ? 16.909 -14.341 -21.741 1.00 46.47 347 PRO A CA 1
ATOM 2623 C C . PRO A 1 347 ? 16.995 -15.818 -21.312 1.00 46.47 347 PRO A C 1
ATOM 2625 O O . PRO A 1 347 ? 16.012 -16.557 -21.315 1.00 46.47 347 PRO A O 1
ATOM 2628 N N . GLY A 1 348 ? 18.203 -16.252 -20.954 1.00 45.34 348 GLY A N 1
ATOM 2629 C CA . GLY A 1 348 ? 18.480 -17.555 -20.357 1.00 45.34 348 GLY A CA 1
ATOM 2630 C C . GLY A 1 348 ? 18.108 -17.619 -18.872 1.00 45.34 348 GLY A C 1
ATOM 2631 O O . GLY A 1 348 ? 17.927 -16.604 -18.204 1.00 45.34 348 GLY A O 1
ATOM 2632 N N . THR A 1 349 ? 18.045 -18.838 -18.337 1.00 45.97 349 THR A N 1
ATOM 2633 C CA . THR A 1 349 ? 17.658 -19.129 -16.942 1.00 45.97 349 THR A CA 1
ATOM 2634 C C . THR A 1 349 ? 18.685 -18.706 -15.884 1.00 45.97 349 THR A C 1
ATOM 2636 O O . THR A 1 349 ? 18.374 -18.711 -14.695 1.00 45.97 349 THR A O 1
ATOM 2639 N N . ASP A 1 350 ? 19.911 -18.365 -16.285 1.00 51.34 350 ASP A N 1
ATOM 2640 C CA . ASP A 1 350 ? 20.988 -17.994 -15.365 1.00 51.34 350 ASP A CA 1
ATOM 2641 C C . ASP A 1 350 ? 20.832 -16.525 -14.926 1.00 51.34 350 ASP A C 1
ATOM 2643 O O . ASP A 1 350 ? 20.929 -15.619 -15.751 1.00 51.34 350 ASP A O 1
ATOM 2647 N N . GLN A 1 351 ? 20.665 -16.266 -13.620 1.00 45.00 351 GLN A N 1
ATOM 2648 C CA . GLN A 1 351 ? 20.422 -14.917 -13.058 1.00 45.00 351 GLN A CA 1
ATOM 2649 C C . GLN A 1 351 ? 21.423 -13.833 -13.506 1.00 45.00 351 GLN A C 1
ATOM 2651 O O . GLN A 1 351 ? 21.077 -12.656 -13.568 1.00 45.00 351 GLN A O 1
ATOM 2656 N N . TRP A 1 352 ? 22.658 -14.216 -13.840 1.00 49.72 352 TRP A N 1
ATOM 2657 C CA . TRP A 1 352 ? 23.705 -13.298 -14.299 1.00 49.72 352 TRP A CA 1
ATOM 2658 C C . TRP A 1 352 ? 23.526 -12.815 -15.748 1.00 49.72 352 TRP A C 1
ATOM 2660 O O . TRP A 1 352 ? 24.137 -11.818 -16.123 1.00 49.72 352 TRP A O 1
ATOM 2670 N N . ALA A 1 353 ? 22.690 -13.477 -16.555 1.00 51.41 353 ALA A N 1
ATOM 2671 C CA . ALA A 1 353 ? 22.445 -13.115 -17.952 1.00 51.41 353 ALA A CA 1
ATOM 2672 C C . ALA A 1 353 ? 21.721 -11.761 -18.094 1.00 51.41 353 ALA A C 1
ATOM 2674 O O . ALA A 1 353 ? 22.059 -10.960 -18.961 1.00 51.41 353 ALA A O 1
ATOM 2675 N N . MET A 1 354 ? 20.766 -11.487 -17.201 1.00 52.09 354 MET A N 1
ATOM 2676 C CA . MET A 1 354 ? 19.958 -10.257 -17.185 1.00 52.09 354 MET A CA 1
ATOM 2677 C C . MET A 1 354 ? 20.443 -9.234 -16.140 1.00 52.09 354 MET A C 1
ATOM 2679 O O . MET A 1 354 ? 19.737 -8.278 -15.822 1.00 52.09 354 MET A O 1
ATOM 2683 N N . ALA A 1 355 ? 21.639 -9.422 -15.572 1.00 55.31 355 ALA A N 1
ATOM 2684 C CA . ALA A 1 355 ? 22.167 -8.535 -14.541 1.00 55.31 355 ALA A CA 1
ATOM 2685 C C . ALA A 1 355 ? 22.348 -7.102 -15.078 1.00 55.31 355 ALA A C 1
ATOM 2687 O O . ALA A 1 355 ? 23.065 -6.878 -16.053 1.00 55.31 355 ALA A O 1
ATOM 2688 N N . LEU A 1 356 ? 21.720 -6.133 -14.401 1.00 67.88 356 LEU A N 1
ATOM 2689 C CA . LEU A 1 356 ? 21.645 -4.717 -14.796 1.00 67.88 356 LEU A CA 1
ATOM 2690 C C . LEU A 1 356 ? 20.859 -4.435 -16.097 1.00 67.88 356 LEU A C 1
ATOM 2692 O O . LEU A 1 356 ? 20.976 -3.336 -16.634 1.00 67.88 356 LEU A O 1
ATOM 2696 N N . GLU A 1 357 ? 20.030 -5.363 -16.591 1.00 82.31 357 GLU A N 1
ATOM 2697 C CA . GLU A 1 357 ? 19.018 -5.055 -17.614 1.00 82.31 357 GLU A CA 1
ATOM 2698 C C . GLU A 1 357 ? 17.675 -4.717 -16.931 1.00 82.31 357 GLU A C 1
ATOM 2700 O O . GLU A 1 357 ? 17.133 -5.545 -16.196 1.00 82.31 357 GLU A O 1
ATOM 2705 N N . PRO A 1 358 ? 17.108 -3.512 -17.124 1.00 82.38 358 PRO A N 1
ATOM 2706 C CA . PRO A 1 358 ? 15.899 -3.108 -16.414 1.00 82.38 358 PRO A CA 1
ATOM 2707 C C . PRO A 1 358 ? 14.637 -3.792 -16.958 1.00 82.38 358 PRO A C 1
ATOM 2709 O O . PRO A 1 358 ? 14.371 -3.802 -18.158 1.00 82.38 358 PRO A O 1
ATOM 2712 N N . ASN A 1 359 ? 13.779 -4.283 -16.064 1.00 76.75 359 ASN A N 1
ATOM 2713 C CA . ASN A 1 359 ? 12.523 -4.955 -16.435 1.00 76.75 359 ASN A CA 1
ATOM 2714 C C . ASN A 1 359 ? 11.357 -3.999 -16.781 1.00 76.75 359 ASN A C 1
ATOM 2716 O O . ASN A 1 359 ? 10.246 -4.448 -17.045 1.00 76.75 359 ASN A O 1
ATOM 2720 N N . GLY A 1 360 ? 11.588 -2.683 -16.796 1.00 78.00 360 GLY A N 1
ATOM 2721 C CA . GLY A 1 360 ? 10.588 -1.666 -17.135 1.00 78.00 360 GLY A CA 1
ATOM 2722 C C . GLY A 1 360 ? 11.089 -0.244 -16.869 1.00 78.00 360 GLY A C 1
ATOM 2723 O O . GLY A 1 360 ? 12.178 -0.067 -16.323 1.00 78.00 360 GLY A O 1
ATOM 2724 N N . LEU A 1 361 ? 10.293 0.772 -17.226 1.00 84.12 361 LEU A N 1
ATOM 2725 C CA . LEU A 1 361 ? 10.722 2.181 -17.213 1.00 84.12 361 LEU A CA 1
ATOM 2726 C C . LEU A 1 361 ? 11.218 2.664 -15.836 1.00 84.12 361 LEU A C 1
ATOM 2728 O O . LEU A 1 361 ? 12.318 3.198 -15.764 1.00 84.12 361 LEU A O 1
ATOM 2732 N N . ARG A 1 362 ? 10.489 2.385 -14.740 1.00 79.25 362 ARG A N 1
ATOM 2733 C CA . ARG A 1 362 ? 10.939 2.709 -13.365 1.00 79.25 362 ARG A CA 1
ATOM 2734 C C . ARG A 1 362 ? 12.283 2.050 -13.008 1.00 79.25 362 ARG A C 1
ATOM 2736 O O . ARG A 1 362 ? 13.096 2.641 -12.309 1.00 79.25 362 ARG A O 1
ATOM 2743 N N . GLY A 1 363 ? 12.534 0.833 -13.500 1.00 82.50 363 GLY A N 1
ATOM 2744 C CA . GLY A 1 363 ? 13.810 0.138 -13.300 1.00 82.50 363 GLY A CA 1
ATOM 2745 C C . GLY A 1 363 ? 14.948 0.750 -14.121 1.00 82.50 363 GLY A C 1
ATOM 2746 O O . GLY A 1 363 ? 16.073 0.832 -13.640 1.00 82.50 363 GLY A O 1
ATOM 2747 N N . ALA A 1 364 ? 14.653 1.220 -15.338 1.00 88.94 364 ALA A N 1
ATOM 2748 C CA . ALA A 1 364 ? 15.611 1.933 -16.180 1.00 88.94 364 ALA A CA 1
ATOM 2749 C C . ALA A 1 364 ? 15.963 3.304 -15.585 1.00 88.94 364 ALA A C 1
ATOM 2751 O O . ALA A 1 364 ? 17.127 3.687 -15.587 1.00 88.94 364 ALA A O 1
ATOM 2752 N N . GLU A 1 365 ? 14.975 4.008 -15.033 1.00 90.38 365 GLU A N 1
ATOM 2753 C CA . GLU A 1 365 ? 15.124 5.287 -14.334 1.00 90.38 365 GLU A CA 1
ATOM 2754 C C . GLU A 1 365 ? 15.957 5.137 -13.053 1.00 90.38 365 GLU A C 1
ATOM 2756 O O . GLU A 1 365 ? 16.954 5.840 -12.883 1.00 90.38 365 GLU A O 1
ATOM 2761 N N . TRP A 1 366 ? 15.643 4.150 -12.205 1.00 90.19 366 TRP A N 1
ATOM 2762 C CA . TRP A 1 366 ? 16.463 3.818 -11.036 1.00 90.19 366 TRP A CA 1
ATOM 2763 C C . TRP A 1 366 ? 17.912 3.491 -11.426 1.00 90.19 366 TRP A C 1
ATOM 2765 O O . TRP A 1 366 ? 18.848 4.062 -10.864 1.00 90.19 366 TRP A O 1
ATOM 2775 N N . LEU A 1 367 ? 18.111 2.626 -12.428 1.00 89.50 367 LEU A N 1
ATOM 2776 C CA . LEU A 1 367 ? 19.439 2.241 -12.911 1.00 89.50 367 LEU A CA 1
ATOM 2777 C C . LEU A 1 367 ? 20.208 3.442 -13.485 1.00 89.50 367 LEU A C 1
ATOM 2779 O O . LEU A 1 367 ? 21.400 3.588 -13.224 1.00 89.50 367 LEU A O 1
ATOM 2783 N N . ALA A 1 368 ? 19.532 4.324 -14.223 1.00 93.12 368 ALA A N 1
ATOM 2784 C CA . ALA A 1 368 ? 20.103 5.553 -14.762 1.00 93.12 368 ALA A CA 1
ATOM 2785 C C . ALA A 1 368 ? 20.610 6.494 -13.658 1.00 93.12 368 ALA A C 1
ATOM 2787 O O . ALA A 1 368 ? 21.707 7.045 -13.783 1.00 93.12 368 ALA A O 1
ATOM 2788 N N . HIS A 1 369 ? 19.854 6.624 -12.563 1.00 92.69 369 HIS A N 1
ATOM 2789 C CA . HIS A 1 369 ? 20.287 7.334 -11.360 1.00 92.69 369 HIS A CA 1
ATOM 2790 C C . HIS A 1 369 ? 21.498 6.657 -10.702 1.00 92.69 369 HIS A C 1
ATOM 2792 O O . HIS A 1 369 ? 22.527 7.307 -10.542 1.00 92.69 369 HIS A O 1
ATOM 2798 N N . GLN A 1 370 ? 21.452 5.345 -10.426 1.00 91.25 370 GLN A N 1
ATOM 2799 C CA . GLN A 1 370 ? 22.592 4.634 -9.820 1.00 91.25 370 GLN A CA 1
ATOM 2800 C C . GLN A 1 370 ? 23.875 4.739 -10.667 1.00 91.25 370 GLN A C 1
ATOM 2802 O O . GLN A 1 370 ? 24.972 4.904 -10.130 1.00 91.25 370 GLN A O 1
ATOM 2807 N N . ILE A 1 371 ? 23.761 4.679 -11.997 1.00 90.50 371 ILE A N 1
ATOM 2808 C CA . ILE A 1 371 ? 24.896 4.835 -12.918 1.00 90.50 371 ILE A CA 1
ATOM 2809 C C . ILE A 1 371 ? 25.451 6.270 -12.904 1.00 90.50 371 ILE A C 1
ATOM 2811 O O . ILE A 1 371 ? 26.671 6.450 -12.932 1.00 90.50 371 ILE A O 1
ATOM 2815 N N . PHE A 1 372 ? 24.584 7.283 -12.841 1.00 92.62 372 PHE A N 1
ATOM 2816 C CA . PHE A 1 372 ? 25.009 8.679 -12.742 1.00 92.62 372 PHE A CA 1
ATOM 2817 C C . PHE A 1 372 ? 25.697 8.971 -11.399 1.00 92.62 372 PHE A C 1
ATOM 2819 O O . PHE A 1 372 ? 26.818 9.484 -11.377 1.00 92.62 372 PHE A O 1
ATOM 2826 N N . ASP A 1 373 ? 25.066 8.588 -10.288 1.00 89.81 373 ASP A N 1
ATOM 2827 C CA . ASP A 1 373 ? 25.540 8.876 -8.931 1.00 89.81 373 ASP A CA 1
ATOM 2828 C C . ASP A 1 373 ? 26.856 8.148 -8.612 1.00 89.81 373 ASP A C 1
ATOM 2830 O O . ASP A 1 373 ? 27.753 8.724 -7.995 1.00 89.81 373 ASP A O 1
ATOM 2834 N N . SER A 1 374 ? 27.026 6.915 -9.106 1.00 89.88 374 SER A N 1
ATOM 2835 C CA . SER A 1 374 ? 28.274 6.144 -8.969 1.00 89.88 374 SER A CA 1
ATOM 2836 C C . SER A 1 374 ? 29.433 6.644 -9.844 1.00 89.88 374 SER A C 1
ATOM 2838 O O . SER A 1 374 ? 30.561 6.180 -9.675 1.00 89.88 374 SER A O 1
ATOM 2840 N N . ARG A 1 375 ? 29.180 7.565 -10.788 1.00 86.94 375 ARG A N 1
ATOM 2841 C CA . ARG A 1 375 ? 30.163 8.156 -11.725 1.00 86.94 375 ARG A CA 1
ATOM 2842 C C . ARG A 1 375 ? 30.939 7.159 -12.600 1.00 86.94 375 ARG A C 1
ATOM 2844 O O . ARG A 1 375 ? 31.859 7.567 -13.308 1.00 86.94 375 ARG A O 1
ATOM 2851 N N . VAL A 1 376 ? 30.530 5.886 -12.642 1.00 84.62 376 VAL A N 1
ATOM 2852 C CA . VAL A 1 376 ? 31.143 4.826 -13.473 1.00 84.62 376 VAL A CA 1
ATOM 2853 C C . VAL A 1 376 ? 31.166 5.218 -14.956 1.00 84.62 376 VAL A C 1
ATOM 2855 O O . VAL A 1 376 ? 32.119 4.911 -15.669 1.00 84.62 376 VAL A O 1
ATOM 2858 N N . PHE A 1 377 ? 30.151 5.961 -15.402 1.00 86.69 377 PHE A N 1
ATOM 2859 C CA . PHE A 1 377 ? 30.071 6.549 -16.735 1.00 86.69 377 PHE A CA 1
ATOM 2860 C C . PHE A 1 377 ? 30.143 8.083 -16.666 1.00 86.69 377 PHE A C 1
ATOM 2862 O O . PHE A 1 377 ? 29.213 8.783 -17.051 1.00 86.69 377 PHE A O 1
ATOM 2869 N N . GLY A 1 378 ? 31.275 8.629 -16.209 1.00 79.38 378 GLY A N 1
ATOM 2870 C CA . GLY A 1 378 ? 31.501 10.081 -16.068 1.00 79.38 378 GLY A CA 1
ATOM 2871 C C . GLY A 1 378 ? 31.387 10.934 -17.348 1.00 79.38 378 GLY A C 1
ATOM 2872 O O . GLY A 1 378 ? 31.545 12.145 -17.281 1.00 79.38 378 GLY A O 1
ATOM 2873 N N . GLY A 1 379 ? 31.105 10.334 -18.510 1.00 81.88 379 GLY A N 1
ATOM 2874 C CA . GLY A 1 379 ? 30.756 11.049 -19.743 1.00 81.88 379 GLY A CA 1
ATOM 2875 C C . GLY A 1 379 ? 29.281 11.459 -19.861 1.00 81.88 379 GLY A C 1
ATOM 2876 O O . GLY A 1 379 ? 28.911 11.992 -20.904 1.00 81.88 379 GLY A O 1
ATOM 2877 N N . TYR A 1 380 ? 28.449 11.185 -18.849 1.00 88.69 380 TYR A N 1
ATOM 2878 C CA . TYR A 1 380 ? 27.011 11.468 -18.853 1.00 88.69 380 TYR A CA 1
ATOM 2879 C C . TYR A 1 380 ? 26.672 12.643 -17.921 1.00 88.69 380 TYR A C 1
ATOM 2881 O O . TYR A 1 380 ? 26.884 12.530 -16.711 1.00 88.69 380 TYR A O 1
ATOM 2889 N N . PRO A 1 381 ? 26.147 13.771 -18.445 1.00 84.19 381 PRO A N 1
ATOM 2890 C CA . PRO A 1 381 ? 25.935 14.984 -17.652 1.00 84.19 381 PRO A CA 1
ATOM 2891 C C . PRO A 1 381 ? 24.738 14.911 -16.694 1.00 84.19 381 PRO A C 1
ATOM 2893 O O . PRO A 1 381 ? 24.700 15.669 -15.727 1.00 84.19 381 PRO A O 1
ATOM 2896 N N . THR A 1 382 ? 23.763 14.022 -16.929 1.00 89.56 382 THR A N 1
ATOM 2897 C CA . THR A 1 382 ? 22.555 13.890 -16.088 1.00 89.56 382 THR A CA 1
ATOM 2898 C C . THR A 1 382 ? 22.028 12.447 -16.026 1.00 89.56 382 THR A C 1
ATOM 2900 O O . THR A 1 382 ? 22.243 11.691 -16.983 1.00 89.56 382 THR A O 1
ATOM 2903 N N . PRO A 1 383 ? 21.243 12.067 -14.993 1.00 90.25 383 PRO A N 1
ATOM 2904 C CA . PRO A 1 383 ? 20.508 10.798 -14.974 1.00 90.25 383 PRO A CA 1
ATOM 2905 C C . PRO A 1 383 ? 19.617 10.609 -16.207 1.00 90.25 383 PRO A C 1
ATOM 2907 O O . PRO A 1 383 ? 19.532 9.514 -16.750 1.00 90.25 383 PRO A O 1
ATOM 2910 N N . GLN A 1 384 ? 19.008 11.683 -16.721 1.00 90.00 384 GLN A N 1
ATOM 2911 C CA . GLN A 1 384 ? 18.149 11.623 -17.906 1.00 90.00 384 GLN A CA 1
ATOM 2912 C C . GLN A 1 384 ? 18.933 11.247 -19.175 1.00 90.00 384 GLN A C 1
ATOM 2914 O O . GLN A 1 384 ? 18.394 10.554 -20.033 1.00 90.00 384 GLN A O 1
ATOM 2919 N N . SER A 1 385 ? 20.212 11.632 -19.286 1.00 89.31 385 SER A N 1
ATOM 2920 C CA . SER A 1 385 ? 21.069 11.183 -20.395 1.00 89.31 385 SER A CA 1
ATOM 2921 C C . SER A 1 385 ? 21.451 9.699 -20.285 1.00 89.31 385 SER A C 1
ATOM 2923 O O . SER A 1 385 ? 21.502 9.015 -21.306 1.00 89.31 385 SER A O 1
ATOM 2925 N N . CYS A 1 386 ? 21.630 9.173 -19.065 1.00 92.06 386 CYS A N 1
ATOM 2926 C CA . CYS A 1 386 ? 21.782 7.733 -18.833 1.00 92.06 386 CYS A CA 1
ATOM 2927 C C . CYS A 1 386 ? 20.491 6.979 -19.202 1.00 92.06 386 CYS A C 1
ATOM 2929 O O . CYS A 1 386 ? 20.538 5.969 -19.898 1.00 92.06 386 CYS A O 1
ATOM 2931 N N . LEU A 1 387 ? 19.327 7.491 -18.785 1.00 93.00 387 LEU A N 1
ATOM 2932 C CA . LEU A 1 387 ? 18.022 6.891 -19.074 1.00 93.00 387 LEU A CA 1
ATOM 2933 C C . LEU A 1 387 ? 17.741 6.837 -20.581 1.00 93.00 387 LEU A C 1
ATOM 2935 O O . LEU A 1 387 ? 17.331 5.796 -21.090 1.00 93.00 387 LEU A O 1
ATOM 2939 N N . LEU A 1 388 ? 18.020 7.926 -21.303 1.00 90.75 388 LEU A N 1
ATOM 2940 C CA . LEU A 1 388 ? 17.872 7.987 -22.757 1.00 90.75 388 LEU A CA 1
ATOM 2941 C C . LEU A 1 388 ? 18.741 6.929 -23.460 1.00 90.75 388 LEU A C 1
ATOM 2943 O O . LEU A 1 388 ? 18.264 6.258 -24.373 1.00 90.75 388 LEU A O 1
ATOM 2947 N N . ALA A 1 389 ? 19.977 6.720 -22.994 1.00 90.38 389 ALA A N 1
ATOM 2948 C CA . ALA A 1 389 ? 20.885 5.718 -23.555 1.00 90.38 389 ALA A CA 1
ATOM 2949 C C . ALA A 1 389 ? 20.438 4.283 -23.253 1.00 90.38 389 ALA A C 1
ATOM 2951 O O . ALA A 1 389 ? 20.570 3.402 -24.104 1.00 90.38 389 ALA A O 1
ATOM 2952 N N . ILE A 1 390 ? 19.860 4.038 -22.077 1.00 90.94 390 ILE A N 1
ATOM 2953 C CA . ILE A 1 390 ? 19.264 2.745 -21.722 1.00 90.94 390 ILE A CA 1
ATOM 2954 C C . ILE A 1 390 ? 18.038 2.452 -22.605 1.00 90.94 390 ILE A C 1
ATOM 2956 O O . ILE A 1 390 ? 17.930 1.351 -23.144 1.00 90.94 390 ILE A O 1
ATOM 2960 N N . ILE A 1 391 ? 17.150 3.432 -22.808 1.00 89.94 391 ILE A N 1
ATOM 2961 C CA . ILE A 1 391 ? 15.935 3.280 -23.629 1.00 89.94 391 ILE A CA 1
ATOM 2962 C C . ILE A 1 391 ? 16.286 3.056 -25.107 1.00 89.94 391 ILE A C 1
ATOM 2964 O O . ILE A 1 391 ? 15.864 2.052 -25.678 1.00 89.94 391 ILE A O 1
ATOM 2968 N N . GLN A 1 392 ? 17.107 3.926 -25.705 1.00 86.12 392 GLN A N 1
ATOM 2969 C CA . GLN A 1 392 ? 17.530 3.789 -27.106 1.00 86.12 392 GLN A CA 1
ATOM 2970 C C . GLN A 1 392 ? 18.390 2.531 -27.322 1.00 86.12 392 GLN A C 1
ATOM 2972 O O . GLN A 1 392 ? 18.341 1.894 -28.373 1.00 86.12 392 GLN A O 1
ATOM 2977 N N . GLY A 1 393 ? 19.144 2.117 -26.298 1.00 85.38 393 GLY A N 1
ATOM 2978 C CA . GLY A 1 393 ? 19.834 0.830 -26.280 1.00 85.38 393 GLY A CA 1
ATOM 2979 C C . GLY A 1 393 ? 18.867 -0.339 -26.455 1.00 85.38 393 GLY A C 1
ATOM 2980 O O . GLY A 1 393 ? 19.041 -1.177 -27.341 1.00 85.38 393 GLY A O 1
ATOM 2981 N N . ARG A 1 394 ? 17.813 -0.359 -25.636 1.00 85.06 394 ARG A N 1
ATOM 2982 C CA . ARG A 1 394 ? 16.794 -1.411 -25.629 1.00 85.06 394 ARG A CA 1
ATOM 2983 C C . ARG A 1 394 ? 15.992 -1.470 -26.931 1.00 85.06 394 ARG A C 1
ATOM 2985 O O . ARG A 1 394 ? 15.740 -2.570 -27.415 1.00 85.06 394 ARG A O 1
ATOM 2992 N N . GLU A 1 395 ? 15.650 -0.318 -27.506 1.00 83.44 395 GLU A N 1
ATOM 2993 C CA . GLU A 1 395 ? 15.014 -0.184 -28.828 1.00 83.44 395 GLU A CA 1
ATOM 2994 C C . GLU A 1 395 ? 15.835 -0.883 -29.927 1.00 83.44 395 GLU A C 1
ATOM 2996 O O . GLU A 1 395 ? 15.312 -1.693 -30.688 1.00 83.44 395 GLU A O 1
ATOM 3001 N N . LEU A 1 396 ? 17.156 -0.680 -29.928 1.00 78.81 396 LEU A N 1
ATOM 3002 C CA . LEU A 1 396 ? 18.107 -1.313 -30.853 1.00 78.81 396 LEU A CA 1
ATOM 3003 C C . LEU A 1 396 ? 18.492 -2.763 -30.465 1.00 78.81 396 LEU A C 1
ATOM 3005 O O . LEU A 1 396 ? 19.392 -3.370 -31.063 1.00 78.81 396 LEU A O 1
ATOM 3009 N N . GLY A 1 397 ? 17.856 -3.341 -29.440 1.00 76.31 397 GLY A N 1
ATOM 3010 C CA . GLY A 1 397 ? 18.148 -4.690 -28.948 1.00 76.31 397 GLY A CA 1
ATOM 3011 C C . GLY A 1 397 ? 19.559 -4.843 -28.361 1.00 76.31 397 GLY A C 1
ATOM 3012 O O . GLY A 1 397 ? 20.224 -5.860 -28.608 1.00 76.31 397 GLY A O 1
ATOM 3013 N N . ILE A 1 398 ? 20.022 -3.821 -27.633 1.00 79.44 398 ILE A N 1
ATOM 3014 C CA . ILE A 1 398 ? 21.320 -3.716 -26.951 1.00 79.44 398 ILE A CA 1
ATOM 3015 C C . ILE A 1 398 ? 21.075 -3.677 -25.429 1.00 79.44 398 ILE A C 1
ATOM 3017 O O . ILE A 1 398 ? 20.294 -2.839 -24.980 1.00 79.44 398 ILE A O 1
ATOM 3021 N N . PRO A 1 399 ? 21.759 -4.500 -24.611 1.00 83.62 399 PRO A N 1
ATOM 3022 C CA . PRO A 1 399 ? 21.645 -4.411 -23.154 1.00 83.62 399 PRO A CA 1
ATOM 3023 C C . PRO A 1 399 ? 22.063 -3.037 -22.607 1.00 83.62 399 PRO A C 1
ATOM 3025 O O . PRO A 1 399 ? 23.033 -2.447 -23.093 1.00 83.62 399 PRO A O 1
ATOM 3028 N N . ALA A 1 400 ? 21.410 -2.563 -21.548 1.00 87.06 400 ALA A N 1
ATOM 3029 C CA . ALA A 1 400 ? 21.612 -1.257 -20.915 1.00 87.06 400 ALA A CA 1
ATOM 3030 C C . ALA A 1 400 ? 23.099 -0.905 -20.714 1.00 87.06 400 ALA A C 1
ATOM 3032 O O . ALA A 1 400 ? 23.603 0.094 -21.232 1.00 87.06 400 ALA A O 1
ATOM 3033 N N . MET A 1 401 ? 23.848 -1.789 -20.047 1.00 86.81 401 MET A N 1
ATOM 3034 C CA . MET A 1 401 ? 25.280 -1.606 -19.773 1.00 86.81 401 MET A CA 1
ATOM 3035 C C . MET A 1 401 ? 26.176 -1.718 -21.017 1.00 86.81 401 MET A C 1
ATOM 3037 O O . MET A 1 401 ? 27.348 -1.345 -20.962 1.00 86.81 401 MET A O 1
ATOM 3041 N N . ALA A 1 402 ? 25.695 -2.271 -22.132 1.00 84.44 402 ALA A N 1
ATOM 3042 C CA . ALA A 1 402 ? 26.391 -2.211 -23.418 1.00 84.44 402 ALA A CA 1
ATOM 3043 C C . ALA A 1 402 ? 26.088 -0.886 -24.135 1.00 84.44 402 ALA A C 1
ATOM 3045 O O . ALA A 1 402 ? 27.022 -0.246 -24.612 1.00 84.44 402 ALA A O 1
ATOM 3046 N N . SER A 1 403 ? 24.834 -0.419 -24.104 1.00 87.69 403 SER A N 1
ATOM 3047 C CA . SER A 1 403 ? 24.451 0.888 -24.647 1.00 87.69 403 SER A CA 1
ATOM 3048 C C . SER A 1 403 ? 25.239 2.027 -23.995 1.00 87.69 403 SER A C 1
ATOM 3050 O O . SER A 1 403 ? 25.893 2.785 -24.706 1.00 87.69 403 SER A O 1
ATOM 3052 N N . MET A 1 404 ? 25.325 2.071 -22.658 1.00 89.06 404 MET A N 1
ATOM 3053 C CA . MET A 1 404 ? 26.091 3.093 -21.916 1.00 89.06 404 MET A CA 1
ATOM 3054 C C . MET A 1 404 ? 27.584 3.175 -22.304 1.00 89.06 404 MET A C 1
ATOM 3056 O O . MET A 1 404 ? 28.205 4.229 -22.163 1.00 89.06 404 MET A O 1
ATOM 3060 N N . ARG A 1 405 ? 28.176 2.075 -22.801 1.00 87.50 405 ARG A N 1
ATOM 3061 C CA . ARG A 1 405 ? 29.568 2.017 -23.305 1.00 87.50 405 ARG A CA 1
ATOM 3062 C C . ARG A 1 405 ? 29.714 2.442 -24.768 1.00 87.50 405 ARG A C 1
ATOM 3064 O O . ARG A 1 405 ? 30.829 2.736 -25.193 1.00 87.50 405 ARG A O 1
ATOM 3071 N N . LEU A 1 406 ? 28.628 2.402 -25.535 1.00 86.94 406 LEU A N 1
ATOM 3072 C CA . LEU A 1 406 ? 28.616 2.556 -26.990 1.00 86.94 406 LEU A CA 1
ATOM 3073 C C . LEU A 1 406 ? 27.915 3.840 -27.458 1.00 86.94 406 LEU A C 1
ATOM 3075 O O . LEU A 1 406 ? 28.106 4.221 -28.614 1.00 86.94 406 LEU A O 1
ATOM 3079 N N . THR A 1 407 ? 27.166 4.505 -26.575 1.00 88.31 407 THR A N 1
ATOM 3080 C CA . THR A 1 407 ? 26.595 5.846 -26.760 1.00 88.31 407 THR A CA 1
ATOM 3081 C C . THR A 1 407 ? 27.460 6.936 -26.124 1.00 88.31 407 THR A C 1
ATOM 3083 O O . THR A 1 407 ? 28.209 6.705 -25.172 1.00 88.31 407 THR A O 1
ATOM 3086 N N . TYR A 1 408 ? 27.334 8.145 -26.667 1.00 86.69 408 TYR A N 1
ATOM 3087 C CA . TYR A 1 408 ? 27.953 9.372 -26.185 1.00 86.69 408 TYR A CA 1
ATOM 3088 C C . TYR A 1 408 ? 26.899 10.483 -26.158 1.00 86.69 408 TYR A C 1
ATOM 3090 O O . TYR A 1 408 ? 26.356 10.814 -27.216 1.00 86.69 408 TYR A O 1
ATOM 3098 N N . PRO A 1 409 ? 26.613 11.088 -24.996 1.00 84.75 409 PRO A N 1
ATOM 3099 C CA . PRO A 1 409 ? 25.831 12.313 -24.936 1.00 84.75 409 PRO A CA 1
ATOM 3100 C C . PRO A 1 409 ? 26.509 13.438 -25.715 1.00 84.75 409 PRO A C 1
ATOM 3102 O O . PRO A 1 409 ? 27.703 13.691 -25.555 1.00 84.75 409 PRO A O 1
ATOM 3105 N N . THR A 1 410 ? 25.731 14.112 -26.554 1.00 78.88 410 THR A N 1
ATOM 3106 C CA . THR A 1 410 ? 26.147 15.266 -27.351 1.00 78.88 410 THR A CA 1
ATOM 3107 C C . THR A 1 410 ? 25.163 16.409 -27.130 1.00 78.88 410 THR A C 1
ATOM 3109 O O . THR A 1 410 ? 23.964 16.192 -26.956 1.00 78.88 410 THR A O 1
ATOM 3112 N N . ASN A 1 411 ? 25.656 17.645 -27.117 1.00 69.81 411 ASN A N 1
ATOM 3113 C CA . ASN A 1 411 ? 24.804 18.828 -27.046 1.00 69.81 411 ASN A CA 1
ATOM 3114 C C . ASN A 1 411 ? 24.664 19.415 -28.453 1.00 69.81 411 ASN A C 1
ATOM 3116 O O . ASN A 1 411 ? 25.654 19.816 -29.062 1.00 69.81 411 ASN A O 1
ATOM 3120 N N . HIS A 1 412 ? 23.440 19.461 -28.978 1.00 61.75 412 HIS A N 1
ATOM 3121 C CA . HIS A 1 412 ? 23.157 20.096 -30.260 1.00 61.75 412 HIS A CA 1
ATOM 3122 C C . HIS A 1 412 ? 22.068 21.155 -30.083 1.00 61.75 412 HIS A C 1
ATOM 3124 O O . HIS A 1 412 ? 20.926 20.849 -29.740 1.00 61.75 412 HIS A O 1
ATOM 3130 N N . ASN A 1 413 ? 22.432 22.423 -30.300 1.00 58.09 413 ASN A N 1
ATOM 3131 C CA . ASN A 1 413 ? 21.555 23.591 -30.144 1.00 58.09 413 ASN A CA 1
ATOM 3132 C C . ASN A 1 413 ? 20.850 23.666 -28.770 1.00 58.09 413 ASN A C 1
ATOM 3134 O O . ASN A 1 413 ? 19.672 24.016 -28.688 1.00 58.09 413 ASN A O 1
ATOM 3138 N N . GLY A 1 414 ? 21.557 23.310 -27.690 1.00 59.53 414 GLY A N 1
ATOM 3139 C CA . GLY A 1 414 ? 21.024 23.323 -26.323 1.00 59.53 414 GLY A CA 1
ATOM 3140 C C . GLY A 1 414 ? 20.142 22.121 -25.968 1.00 59.53 414 GLY A C 1
ATOM 3141 O O . GLY A 1 414 ? 19.515 22.125 -24.910 1.00 59.53 414 GLY A O 1
ATOM 3142 N N . LYS A 1 415 ? 20.071 21.100 -26.832 1.00 61.78 415 LYS A N 1
ATOM 3143 C CA . LYS A 1 415 ? 19.366 19.840 -26.574 1.00 61.78 415 LYS A CA 1
ATOM 3144 C C . LYS A 1 415 ? 20.366 18.695 -26.448 1.00 61.78 415 LYS A C 1
ATOM 3146 O O . LYS A 1 415 ? 21.194 18.491 -27.337 1.00 61.78 415 LYS A O 1
ATOM 3151 N N . THR A 1 416 ? 20.245 17.919 -25.375 1.00 67.56 416 THR A N 1
ATOM 3152 C CA . THR A 1 416 ? 20.975 16.658 -25.215 1.00 67.56 416 THR A CA 1
ATOM 3153 C C . THR A 1 416 ? 20.447 15.636 -26.217 1.00 67.56 416 THR A C 1
ATOM 3155 O O . THR A 1 416 ? 19.273 15.273 -26.175 1.00 67.56 416 THR A O 1
ATOM 3158 N N . SER A 1 417 ? 21.322 15.173 -27.100 1.00 74.06 417 SER A N 1
ATOM 3159 C CA . SER A 1 417 ? 21.105 14.056 -28.017 1.00 74.06 417 SER A CA 1
ATOM 3160 C C . SER A 1 417 ? 22.116 12.947 -27.711 1.00 74.06 417 SER A C 1
ATOM 3162 O O . SER A 1 417 ? 23.035 13.139 -26.910 1.00 74.06 417 SER A O 1
ATOM 3164 N N . LEU A 1 418 ? 21.957 11.783 -28.338 1.00 83.81 418 LEU A N 1
ATOM 3165 C CA . LEU A 1 418 ? 22.922 10.691 -28.257 1.00 83.81 418 LEU A CA 1
ATOM 3166 C C . LEU A 1 418 ? 23.543 10.423 -29.624 1.00 83.81 418 LEU A C 1
ATOM 3168 O O . LEU A 1 418 ? 22.853 10.223 -30.623 1.00 83.81 418 LEU A O 1
ATOM 3172 N N . ALA A 1 419 ? 24.869 10.373 -29.637 1.00 86.50 419 ALA A N 1
ATOM 3173 C CA . ALA A 1 419 ? 25.645 9.785 -30.711 1.00 86.50 419 ALA A CA 1
ATOM 3174 C C . ALA A 1 419 ? 26.036 8.341 -30.354 1.00 86.50 419 ALA A C 1
ATOM 3176 O O . ALA A 1 419 ? 26.131 7.970 -29.186 1.00 86.50 419 ALA A O 1
ATOM 3177 N N . MET A 1 420 ? 26.294 7.528 -31.370 1.00 87.19 420 MET A N 1
ATOM 3178 C CA . MET A 1 420 ? 26.645 6.113 -31.302 1.00 87.19 420 MET A CA 1
ATOM 3179 C C . MET A 1 420 ? 28.065 5.919 -31.832 1.00 87.19 420 MET A C 1
ATOM 3181 O O . MET A 1 420 ? 28.435 6.479 -32.860 1.00 87.19 420 MET A O 1
ATOM 3185 N N . SER A 1 421 ? 28.882 5.097 -31.177 1.00 87.75 421 SER A N 1
ATOM 3186 C CA . SER A 1 421 ? 30.219 4.769 -31.686 1.00 87.75 421 SER A CA 1
ATOM 3187 C C . SER A 1 421 ? 30.161 4.145 -33.091 1.00 87.75 421 SER A C 1
ATOM 3189 O O . SER A 1 421 ? 29.240 3.400 -33.424 1.00 87.75 421 SER A O 1
ATOM 3191 N N . ALA A 1 422 ? 31.189 4.351 -33.919 1.00 86.81 422 ALA A N 1
ATOM 3192 C CA . ALA A 1 422 ? 31.267 3.679 -35.220 1.00 86.81 422 ALA A CA 1
ATOM 3193 C C . ALA A 1 422 ? 31.218 2.143 -35.091 1.00 86.81 422 ALA A C 1
ATOM 3195 O O . ALA A 1 422 ? 30.680 1.472 -35.964 1.00 86.81 422 ALA A O 1
ATOM 3196 N N . GLN A 1 423 ? 31.726 1.584 -33.984 1.00 85.69 423 GLN A N 1
ATOM 3197 C CA . GLN A 1 423 ? 31.630 0.152 -33.677 1.00 85.69 423 GLN A CA 1
ATOM 3198 C C . GLN A 1 423 ? 30.183 -0.299 -33.427 1.00 85.69 423 GLN A C 1
ATOM 3200 O O . GLN A 1 423 ? 29.819 -1.391 -33.851 1.00 85.69 423 GLN A O 1
ATOM 3205 N N . MET A 1 424 ? 29.357 0.548 -32.805 1.00 85.62 424 MET A N 1
ATOM 3206 C CA . MET A 1 424 ? 27.918 0.331 -32.632 1.00 85.62 424 MET A CA 1
ATOM 3207 C C . MET A 1 424 ? 27.213 0.247 -33.990 1.00 85.62 424 MET A C 1
ATOM 3209 O O . MET A 1 424 ? 26.593 -0.765 -34.303 1.00 85.62 424 MET A O 1
ATOM 3213 N N . ILE A 1 425 ? 27.398 1.262 -34.838 1.00 88.12 425 ILE A N 1
ATOM 3214 C CA . ILE A 1 425 ? 26.773 1.358 -36.168 1.00 88.12 425 ILE A CA 1
ATOM 3215 C C . ILE A 1 425 ? 27.222 0.199 -37.082 1.00 88.12 425 ILE A C 1
ATOM 3217 O O . ILE A 1 425 ? 26.392 -0.498 -37.664 1.00 88.12 425 ILE A O 1
ATOM 3221 N N . ILE A 1 426 ? 28.530 -0.074 -37.150 1.00 89.06 426 ILE A N 1
ATOM 3222 C CA . ILE A 1 426 ? 29.098 -1.205 -37.911 1.00 89.06 426 ILE A CA 1
ATOM 3223 C C . ILE A 1 426 ? 28.608 -2.553 -37.347 1.00 89.06 426 ILE A C 1
ATOM 3225 O O . ILE A 1 426 ? 28.382 -3.497 -38.107 1.00 89.06 426 ILE A O 1
ATOM 3229 N N . GLY A 1 427 ? 28.421 -2.644 -36.027 1.00 86.31 427 GLY A N 1
ATOM 3230 C CA . GLY A 1 427 ? 27.871 -3.808 -35.337 1.00 86.31 427 GLY A CA 1
ATOM 3231 C C . GLY A 1 427 ? 26.408 -4.080 -35.691 1.00 86.31 427 GLY A C 1
ATOM 3232 O O . GLY A 1 427 ? 26.076 -5.230 -35.966 1.00 86.31 427 GLY A O 1
ATOM 3233 N N . LEU A 1 428 ? 25.554 -3.049 -35.755 1.00 86.50 428 LEU A N 1
ATOM 3234 C CA . LEU A 1 428 ? 24.152 -3.179 -36.182 1.00 86.50 428 LEU A CA 1
ATOM 3235 C C . LEU A 1 428 ? 24.051 -3.692 -37.620 1.00 86.50 428 LEU A C 1
ATOM 3237 O O . LEU A 1 428 ? 23.374 -4.690 -37.855 1.00 86.50 428 LEU A O 1
ATOM 3241 N N . VAL A 1 429 ? 24.786 -3.088 -38.561 1.00 88.62 429 VAL A N 1
ATOM 3242 C CA . VAL A 1 429 ? 24.803 -3.538 -39.966 1.00 88.62 429 VAL A CA 1
ATOM 3243 C C . VAL A 1 429 ? 25.208 -5.010 -40.071 1.00 88.62 429 VAL A C 1
ATOM 3245 O O . VAL A 1 429 ? 24.524 -5.789 -40.732 1.00 88.62 429 VAL A O 1
ATOM 3248 N N . ARG A 1 430 ? 26.263 -5.432 -39.362 1.00 87.75 430 ARG A N 1
ATOM 3249 C CA . ARG A 1 430 ? 26.702 -6.841 -39.336 1.00 87.75 430 ARG A CA 1
ATOM 3250 C C . ARG A 1 430 ? 25.684 -7.778 -38.671 1.00 87.75 430 ARG A C 1
ATOM 3252 O O . ARG A 1 430 ? 25.512 -8.898 -39.139 1.00 87.75 430 ARG A O 1
ATOM 3259 N N . LYS A 1 431 ? 25.006 -7.329 -37.608 1.00 82.44 431 LYS A N 1
ATOM 3260 C CA . LYS A 1 431 ? 23.983 -8.090 -36.863 1.00 82.44 431 LYS A CA 1
ATOM 3261 C C . LYS A 1 431 ? 22.657 -8.212 -37.626 1.00 82.44 431 LYS A C 1
ATOM 3263 O O . LYS A 1 431 ? 21.955 -9.195 -37.427 1.00 82.44 431 LYS A O 1
ATOM 3268 N N . SER A 1 432 ? 22.331 -7.259 -38.502 1.00 85.56 432 SER A N 1
ATOM 3269 C CA . SER A 1 432 ? 21.064 -7.219 -39.254 1.00 85.56 432 SER A CA 1
ATOM 3270 C C . SER A 1 432 ? 20.828 -8.417 -40.178 1.00 85.56 432 SER A C 1
ATOM 3272 O O . SER A 1 432 ? 19.700 -8.665 -40.587 1.00 85.56 432 SER A O 1
ATOM 3274 N N . GLY A 1 433 ? 21.889 -9.127 -40.574 1.00 84.00 433 GLY A N 1
ATOM 3275 C CA . GLY A 1 433 ? 21.824 -10.182 -41.585 1.00 84.00 433 GLY A CA 1
ATOM 3276 C C . GLY A 1 433 ? 21.666 -9.678 -43.027 1.00 84.00 433 GLY A C 1
ATOM 3277 O O . GLY A 1 433 ? 21.985 -10.436 -43.941 1.00 84.00 433 GLY A O 1
ATOM 3278 N N . LEU A 1 434 ? 21.273 -8.416 -43.245 1.00 87.19 434 LEU A N 1
ATOM 3279 C CA . LEU A 1 434 ? 21.033 -7.792 -44.558 1.00 87.19 434 LEU A CA 1
ATOM 3280 C C . LEU A 1 434 ? 22.321 -7.479 -45.336 1.00 87.19 434 LEU A C 1
ATOM 3282 O O . LEU A 1 434 ? 22.286 -7.256 -46.543 1.00 87.19 434 LEU A O 1
ATOM 3286 N N . ALA A 1 435 ? 23.475 -7.455 -44.668 1.00 88.44 435 ALA A N 1
ATOM 3287 C CA . ALA A 1 435 ? 24.762 -7.283 -45.330 1.00 88.44 435 ALA A CA 1
ATOM 3288 C C . ALA A 1 435 ? 25.219 -8.579 -46.024 1.00 88.44 435 ALA A C 1
ATOM 3290 O O . ALA A 1 435 ? 25.386 -9.617 -45.377 1.00 88.44 435 ALA A O 1
ATOM 3291 N N . ASP A 1 436 ? 25.455 -8.502 -47.334 1.00 88.06 436 ASP A N 1
ATOM 3292 C CA . ASP A 1 436 ? 26.155 -9.527 -48.117 1.00 88.06 436 ASP A CA 1
ATOM 3293 C C . ASP A 1 436 ? 27.665 -9.254 -48.102 1.00 88.06 436 ASP A C 1
ATOM 3295 O O . ASP A 1 436 ? 28.476 -10.053 -47.628 1.00 88.06 436 ASP A O 1
ATOM 3299 N N . VAL A 1 437 ? 28.035 -8.036 -48.502 1.00 88.75 437 VAL A N 1
ATOM 3300 C CA . VAL A 1 437 ? 29.390 -7.505 -48.376 1.00 88.75 437 VAL A CA 1
ATOM 3301 C C . VAL A 1 437 ? 29.332 -6.279 -47.476 1.00 88.75 437 VAL A C 1
ATOM 3303 O O . VAL A 1 437 ? 28.586 -5.351 -47.753 1.00 88.75 437 VAL A O 1
ATOM 3306 N N . PHE A 1 438 ? 30.141 -6.236 -46.417 1.00 93.25 438 PHE A N 1
ATOM 3307 C CA . PHE A 1 438 ? 30.361 -5.012 -45.637 1.00 93.25 438 PHE A CA 1
ATOM 3308 C C . PHE A 1 438 ? 31.727 -5.047 -44.942 1.00 93.25 438 PHE A C 1
ATOM 3310 O O . PHE A 1 438 ? 31.873 -5.517 -43.805 1.00 93.25 438 PHE A O 1
ATOM 3317 N N . LYS A 1 439 ? 32.766 -4.606 -45.661 1.00 92.06 439 LYS A N 1
ATOM 3318 C CA . LYS A 1 439 ? 34.151 -4.653 -45.170 1.00 92.06 439 LYS A CA 1
ATOM 3319 C C . LYS A 1 439 ? 35.056 -3.565 -45.761 1.00 92.06 439 LYS A C 1
ATOM 3321 O O . LYS A 1 439 ? 34.817 -3.125 -46.891 1.00 92.06 439 LYS A O 1
ATOM 3326 N N . PRO A 1 440 ? 36.118 -3.164 -45.037 1.00 92.00 440 PRO A N 1
ATOM 3327 C CA . PRO A 1 440 ? 37.208 -2.396 -45.621 1.00 92.00 440 PRO A CA 1
ATOM 3328 C C . PRO A 1 440 ? 37.897 -3.188 -46.742 1.00 92.00 440 PRO A C 1
ATOM 3330 O O . PRO A 1 440 ? 37.960 -4.419 -46.713 1.00 92.00 440 PRO A O 1
ATOM 3333 N N . ILE A 1 441 ? 38.435 -2.461 -47.717 1.00 94.19 441 ILE A N 1
ATOM 3334 C CA . ILE A 1 441 ? 39.343 -2.969 -48.760 1.00 94.19 441 ILE A CA 1
ATOM 3335 C C . ILE A 1 441 ? 40.677 -2.213 -48.794 1.00 94.19 441 ILE A C 1
ATOM 3337 O O . ILE A 1 441 ? 41.656 -2.720 -49.330 1.00 94.19 441 ILE A O 1
ATOM 3341 N N . GLU A 1 442 ? 40.727 -1.027 -48.190 1.00 93.69 442 GLU A N 1
ATOM 3342 C CA . GLU A 1 442 ? 41.912 -0.183 -48.050 1.00 93.69 442 GLU A CA 1
ATOM 3343 C C . GLU A 1 442 ? 41.834 0.511 -46.685 1.00 93.69 442 GLU A C 1
ATOM 3345 O O . GLU A 1 442 ? 40.800 1.094 -46.350 1.00 93.69 442 GLU A O 1
ATOM 3350 N N . ILE A 1 443 ? 42.908 0.461 -45.898 1.00 94.38 443 ILE A N 1
ATOM 3351 C CA . ILE A 1 443 ? 43.073 1.260 -44.677 1.00 94.38 443 ILE A CA 1
ATOM 3352 C C . ILE A 1 443 ? 44.520 1.754 -44.650 1.00 94.38 443 ILE A C 1
ATOM 3354 O O . ILE A 1 443 ? 45.453 0.953 -44.644 1.00 94.38 443 ILE A O 1
ATOM 3358 N N . THR A 1 444 ? 44.698 3.072 -44.639 1.00 93.94 444 THR A N 1
ATOM 3359 C CA . THR A 1 444 ? 45.989 3.765 -44.542 1.00 93.94 444 THR A CA 1
ATOM 3360 C C . THR A 1 444 ? 45.815 5.058 -43.741 1.00 93.94 444 THR A C 1
ATOM 3362 O O . THR A 1 444 ? 44.693 5.534 -43.559 1.00 93.94 444 THR A O 1
ATOM 3365 N N . ASP A 1 445 ? 46.915 5.678 -43.314 1.00 90.88 445 ASP A N 1
ATOM 3366 C CA . ASP A 1 445 ? 46.892 6.959 -42.590 1.00 90.88 445 ASP A CA 1
ATOM 3367 C C . ASP A 1 445 ? 46.442 8.164 -43.444 1.00 90.88 445 ASP A C 1
ATOM 3369 O O . ASP A 1 445 ? 46.221 9.255 -42.916 1.00 90.88 445 ASP A O 1
ATOM 3373 N N . THR A 1 446 ? 46.299 7.997 -44.764 1.00 93.06 446 THR A N 1
ATOM 3374 C CA . THR A 1 446 ? 45.850 9.054 -45.687 1.00 93.06 446 THR A CA 1
ATOM 3375 C C . THR A 1 446 ? 44.466 8.797 -46.279 1.00 93.06 446 THR A C 1
ATOM 3377 O O . THR A 1 446 ? 43.763 9.758 -46.604 1.00 93.06 446 THR A O 1
ATOM 3380 N N . ARG A 1 447 ? 44.052 7.531 -46.402 1.00 94.56 447 ARG A N 1
ATOM 3381 C CA . ARG A 1 447 ? 42.762 7.108 -46.964 1.00 94.56 447 ARG A CA 1
ATOM 3382 C C . ARG A 1 447 ? 42.307 5.766 -46.392 1.00 94.56 447 ARG A C 1
ATOM 3384 O O . ARG A 1 447 ? 43.107 4.843 -46.256 1.00 94.56 447 ARG A O 1
ATOM 3391 N N . ALA A 1 448 ? 41.007 5.628 -46.157 1.00 95.25 448 ALA A N 1
ATOM 3392 C CA . ALA A 1 448 ? 40.364 4.326 -46.026 1.00 95.25 448 ALA A CA 1
ATOM 3393 C C . ALA A 1 448 ? 39.237 4.186 -47.053 1.00 95.25 448 ALA A C 1
ATOM 3395 O O . ALA A 1 448 ? 38.565 5.165 -47.382 1.00 95.25 448 ALA A O 1
ATOM 3396 N N . THR A 1 449 ? 39.011 2.964 -47.529 1.00 94.31 449 THR A N 1
ATOM 3397 C CA . THR A 1 449 ? 37.942 2.632 -48.473 1.00 94.31 449 THR A CA 1
ATOM 3398 C C . THR A 1 449 ? 37.238 1.355 -48.029 1.00 94.31 449 THR A C 1
ATOM 3400 O O . THR A 1 449 ? 37.875 0.331 -47.773 1.00 94.31 449 THR A O 1
ATOM 3403 N N . TRP A 1 450 ? 35.911 1.420 -47.943 1.00 95.62 450 TRP A N 1
ATOM 3404 C CA . TRP A 1 450 ? 35.019 0.298 -47.657 1.00 95.62 450 TRP A CA 1
ATOM 3405 C C . TRP A 1 450 ? 34.159 -0.021 -48.873 1.00 95.62 450 TRP A C 1
ATOM 3407 O O . TRP A 1 450 ? 33.846 0.870 -49.662 1.00 95.62 450 TRP A O 1
ATOM 3417 N N . LYS A 1 451 ? 33.727 -1.279 -48.988 1.00 94.69 451 LYS A N 1
ATOM 3418 C CA . LYS A 1 451 ? 32.734 -1.686 -49.984 1.00 94.69 451 LYS A CA 1
ATOM 3419 C C . LYS A 1 451 ? 31.570 -2.450 -49.357 1.00 94.69 451 LYS A C 1
ATOM 3421 O O . LYS A 1 451 ? 31.757 -3.181 -48.375 1.00 94.69 451 LYS A O 1
ATOM 3426 N N . GLY A 1 452 ? 30.387 -2.238 -49.921 1.00 93.81 452 GLY A N 1
ATOM 3427 C CA . GLY A 1 452 ? 29.099 -2.655 -49.393 1.00 93.81 452 GLY A CA 1
ATOM 3428 C C . GLY A 1 452 ? 28.180 -3.203 -50.482 1.00 93.81 452 GLY A C 1
ATOM 3429 O O . GLY A 1 452 ? 28.148 -2.668 -51.583 1.00 93.81 452 GLY A O 1
ATOM 3430 N N . HIS A 1 453 ? 27.453 -4.267 -50.159 1.00 92.81 453 HIS A N 1
ATOM 3431 C CA . HIS A 1 453 ? 26.360 -4.825 -50.953 1.00 92.81 453 HIS A CA 1
ATOM 3432 C C . HIS A 1 453 ? 25.323 -5.411 -49.984 1.00 92.81 453 HIS A C 1
ATOM 3434 O O . HIS A 1 453 ? 25.687 -6.001 -48.955 1.00 92.81 453 HIS A O 1
ATOM 3440 N N . ARG A 1 454 ? 24.045 -5.198 -50.288 1.00 91.62 454 ARG A N 1
ATOM 3441 C CA . ARG A 1 454 ? 22.895 -5.481 -49.426 1.00 91.62 454 ARG A CA 1
ATOM 3442 C C . ARG A 1 454 ? 22.062 -6.589 -50.094 1.00 91.62 454 ARG A C 1
ATOM 3444 O O . ARG A 1 454 ? 21.868 -6.552 -51.297 1.00 91.62 454 ARG A O 1
ATOM 3451 N N . LYS A 1 455 ? 21.631 -7.612 -49.348 1.00 88.69 455 LYS A N 1
ATOM 3452 C CA . LYS A 1 455 ? 21.103 -8.880 -49.917 1.00 88.69 455 LYS A CA 1
ATOM 3453 C C . LYS A 1 455 ? 19.786 -8.757 -50.687 1.00 88.69 455 LYS A C 1
ATOM 3455 O O . LYS A 1 455 ? 19.467 -9.629 -51.487 1.00 88.69 455 LYS A O 1
ATOM 3460 N N . ASP A 1 456 ? 19.025 -7.727 -50.365 1.00 86.69 456 ASP A N 1
ATOM 3461 C CA . ASP A 1 456 ? 17.730 -7.337 -50.916 1.00 86.69 456 ASP A CA 1
ATOM 3462 C C . ASP A 1 456 ? 17.847 -6.201 -51.953 1.00 86.69 456 ASP A C 1
ATOM 3464 O O . ASP A 1 456 ? 16.832 -5.764 -52.492 1.00 86.69 456 ASP A O 1
ATOM 3468 N N . ASP A 1 457 ? 19.067 -5.752 -52.273 1.00 85.31 457 ASP A N 1
ATOM 3469 C CA . ASP A 1 457 ? 19.321 -4.844 -53.394 1.00 85.31 457 ASP A CA 1
ATOM 3470 C C . ASP A 1 457 ? 19.279 -5.629 -54.724 1.00 85.31 457 ASP A C 1
ATOM 3472 O O . ASP A 1 457 ? 19.956 -6.655 -54.850 1.00 85.31 457 ASP A O 1
ATOM 3476 N N . PRO A 1 458 ? 18.470 -5.218 -55.719 1.00 78.25 458 PRO A N 1
ATOM 3477 C CA . PRO A 1 458 ? 18.450 -5.864 -57.028 1.00 78.25 458 PRO A CA 1
ATOM 3478 C C . PRO A 1 458 ? 19.661 -5.513 -57.911 1.00 78.25 458 PRO A C 1
ATOM 3480 O O . PRO A 1 458 ? 19.829 -6.160 -58.949 1.00 78.25 458 PRO A O 1
ATOM 3483 N N . ASP A 1 459 ? 20.477 -4.512 -57.554 1.00 81.44 459 ASP A N 1
ATOM 3484 C CA . ASP A 1 459 ? 21.706 -4.174 -58.280 1.00 81.44 459 ASP A CA 1
ATOM 3485 C C . ASP A 1 459 ? 22.920 -4.940 -57.705 1.00 81.44 459 ASP A C 1
ATOM 3487 O O . ASP A 1 459 ? 23.304 -4.715 -56.556 1.00 81.44 459 ASP A O 1
ATOM 3491 N N . PRO A 1 460 ? 23.564 -5.845 -58.474 1.00 75.00 460 PRO A N 1
ATOM 3492 C CA . PRO A 1 460 ? 24.712 -6.615 -57.996 1.00 75.00 460 PRO A CA 1
ATOM 3493 C C . PRO A 1 460 ? 26.017 -5.803 -57.866 1.00 75.00 460 PRO A C 1
ATOM 3495 O O . PRO A 1 460 ? 27.029 -6.363 -57.422 1.00 75.00 460 PRO A O 1
ATOM 3498 N N . ASP A 1 461 ? 26.058 -4.528 -58.277 1.00 84.25 461 ASP A N 1
ATOM 3499 C CA . ASP A 1 461 ? 27.279 -3.718 -58.213 1.00 84.25 461 ASP A CA 1
ATOM 3500 C C . ASP A 1 461 ? 27.620 -3.266 -56.778 1.00 84.25 461 ASP A C 1
ATOM 3502 O O . ASP A 1 461 ? 26.866 -2.605 -56.061 1.00 84.25 461 ASP A O 1
ATOM 3506 N N . VAL A 1 462 ? 28.839 -3.598 -56.339 1.00 88.62 462 VAL A N 1
ATOM 3507 C CA . VAL A 1 462 ? 29.273 -3.381 -54.951 1.00 88.62 462 VAL A CA 1
ATOM 3508 C C . VAL A 1 462 ? 29.656 -1.915 -54.708 1.00 88.62 462 VAL A C 1
ATOM 3510 O O . VAL A 1 462 ? 30.811 -1.506 -54.899 1.00 88.62 462 VAL A O 1
ATOM 3513 N N . THR A 1 463 ? 28.693 -1.137 -54.211 1.00 91.88 463 THR A N 1
ATOM 3514 C CA . THR A 1 463 ? 28.867 0.256 -53.774 1.00 91.88 463 THR A CA 1
ATOM 3515 C C . THR A 1 463 ? 30.112 0.428 -52.897 1.00 91.88 463 THR A C 1
ATOM 3517 O O . THR A 1 463 ? 30.338 -0.294 -51.925 1.00 91.88 463 THR A O 1
ATOM 3520 N N . THR A 1 464 ? 30.950 1.407 -53.237 1.00 93.94 464 THR A N 1
ATOM 3521 C CA . THR A 1 464 ? 32.260 1.625 -52.607 1.00 93.94 464 THR A CA 1
ATOM 3522 C C . THR A 1 464 ? 32.391 3.068 -52.122 1.00 93.94 464 THR A C 1
ATOM 3524 O O . THR A 1 464 ? 32.187 4.008 -52.886 1.00 93.94 464 THR A O 1
ATOM 3527 N N . VAL A 1 465 ? 32.763 3.249 -50.851 1.00 94.44 465 VAL A N 1
ATOM 3528 C CA . VAL A 1 465 ? 32.904 4.555 -50.189 1.00 94.44 465 VAL A CA 1
ATOM 3529 C C . VAL A 1 465 ? 34.326 4.710 -49.656 1.00 94.44 465 VAL A C 1
ATOM 3531 O O . VAL A 1 465 ? 34.780 3.936 -48.811 1.00 94.44 465 VAL A O 1
ATOM 3534 N N . SER A 1 466 ? 35.021 5.745 -50.128 1.00 93.94 466 SER A N 1
ATOM 3535 C CA . SER A 1 466 ? 36.292 6.206 -49.560 1.00 93.94 466 SER A CA 1
ATOM 3536 C C . SER A 1 466 ? 36.089 7.373 -48.596 1.00 93.94 466 SER A C 1
ATOM 3538 O O . SER A 1 466 ? 35.138 8.141 -48.728 1.00 93.94 466 SER A O 1
ATOM 3540 N N . TYR A 1 467 ? 37.048 7.560 -47.692 1.00 93.75 467 TYR A N 1
ATOM 3541 C CA . TYR A 1 467 ? 37.264 8.825 -46.997 1.00 93.75 467 TYR A CA 1
ATOM 3542 C C . TYR A 1 467 ? 38.762 9.096 -46.818 1.00 93.75 467 TYR A C 1
ATOM 3544 O O . TYR A 1 467 ? 39.540 8.171 -46.566 1.00 93.75 467 TYR A O 1
ATOM 3552 N N . SER A 1 468 ? 39.171 10.355 -46.974 1.00 94.94 468 SER A N 1
ATOM 3553 C CA . SER A 1 468 ? 40.573 10.789 -46.949 1.00 94.94 468 SER A CA 1
ATOM 3554 C C . SER A 1 468 ? 40.890 11.769 -45.816 1.00 94.94 468 SER A C 1
ATOM 3556 O O . SER A 1 468 ? 40.031 12.501 -45.319 1.00 94.94 468 SER A O 1
ATOM 3558 N N . ILE A 1 469 ? 42.168 11.832 -45.429 1.00 91.75 469 ILE A N 1
ATOM 3559 C CA . ILE A 1 469 ? 42.648 12.752 -44.389 1.00 91.75 469 ILE A CA 1
ATOM 3560 C C . ILE A 1 469 ? 42.513 14.227 -44.808 1.00 91.75 469 ILE A C 1
ATOM 3562 O O . ILE A 1 469 ? 42.419 15.110 -43.959 1.00 91.75 469 ILE A O 1
ATOM 3566 N N . GLU A 1 470 ? 42.461 14.512 -46.111 1.00 91.44 470 GLU A N 1
ATOM 3567 C CA . GLU A 1 470 ? 42.238 15.861 -46.640 1.00 91.44 470 GLU A CA 1
ATOM 3568 C C . GLU A 1 470 ? 40.778 16.298 -46.488 1.00 91.44 470 GLU A C 1
ATOM 3570 O O . GLU A 1 470 ? 40.516 17.428 -46.074 1.00 91.44 470 GLU A O 1
ATOM 3575 N N . GLU A 1 471 ? 39.820 15.394 -46.710 1.00 89.69 471 GLU A N 1
ATOM 3576 C CA . GLU A 1 471 ? 38.416 15.653 -46.387 1.00 89.69 471 GLU A CA 1
ATOM 3577 C C . GLU A 1 471 ? 38.191 15.791 -44.875 1.00 89.69 471 GLU A C 1
ATOM 3579 O O . GLU A 1 471 ? 37.410 16.646 -44.461 1.00 89.69 471 GLU A O 1
ATOM 3584 N N . ALA A 1 472 ? 38.891 15.007 -44.046 1.00 87.69 472 ALA A N 1
ATOM 3585 C CA . ALA A 1 472 ? 38.833 15.130 -42.586 1.00 87.69 472 ALA A CA 1
ATOM 3586 C C . ALA A 1 472 ? 39.383 16.482 -42.094 1.00 87.69 472 ALA A C 1
ATOM 3588 O O . ALA A 1 472 ? 38.805 17.103 -41.200 1.00 87.69 472 ALA A O 1
ATOM 3589 N N . AR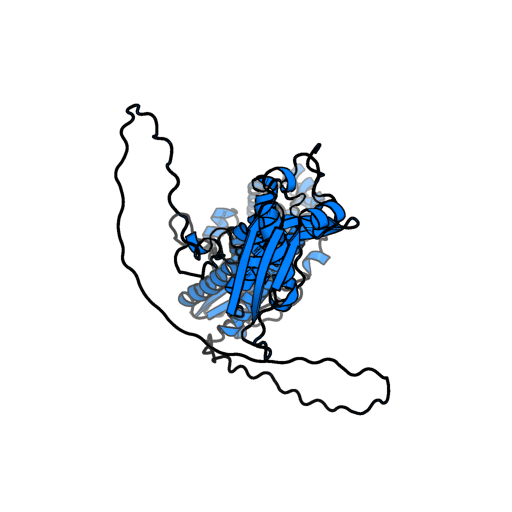G A 1 473 ? 40.464 16.986 -42.712 1.00 89.19 473 ARG A N 1
ATOM 3590 C CA . ARG A 1 473 ? 40.976 18.351 -42.479 1.00 89.19 473 ARG A CA 1
ATOM 3591 C C . ARG A 1 473 ? 39.963 19.406 -42.922 1.00 89.19 473 ARG A C 1
ATOM 3593 O O . ARG A 1 473 ? 39.686 20.329 -42.165 1.00 89.19 473 ARG A O 1
ATOM 3600 N N . LYS A 1 474 ? 39.367 19.250 -44.111 1.00 88.81 474 LYS A N 1
ATOM 3601 C CA . LYS A 1 474 ? 38.332 20.158 -44.639 1.00 88.81 474 LYS A CA 1
ATOM 3602 C C . LYS A 1 474 ? 37.067 20.188 -43.767 1.00 88.81 474 LYS A C 1
ATOM 3604 O O . LYS A 1 474 ? 36.412 21.221 -43.698 1.00 88.81 474 LYS A O 1
ATOM 3609 N N . ALA A 1 475 ? 36.748 19.082 -43.095 1.00 83.19 475 ALA A N 1
ATOM 3610 C CA . ALA A 1 475 ? 35.655 18.968 -42.132 1.00 83.19 475 ALA A CA 1
ATOM 3611 C C . ALA A 1 475 ? 36.013 19.451 -40.707 1.00 83.19 475 ALA A C 1
ATOM 3613 O O . ALA A 1 475 ? 35.172 19.379 -39.820 1.00 83.19 475 ALA A O 1
ATOM 3614 N N . GLY A 1 476 ? 37.241 19.927 -40.455 1.00 84.44 476 GLY A N 1
ATOM 3615 C CA . GLY A 1 476 ? 37.660 20.424 -39.135 1.00 84.44 476 GLY A CA 1
ATOM 3616 C C . GLY A 1 476 ? 37.885 19.342 -38.067 1.00 84.44 476 GLY A C 1
ATOM 3617 O O . GLY A 1 476 ? 38.064 19.671 -36.895 1.00 84.44 476 GLY A O 1
ATOM 3618 N N . LEU A 1 477 ? 37.903 18.062 -38.455 1.00 83.50 477 LEU A N 1
ATOM 3619 C CA . LEU A 1 477 ? 38.034 16.921 -37.538 1.00 83.50 477 LEU A CA 1
ATOM 3620 C C . LEU A 1 477 ? 39.477 16.720 -37.046 1.00 83.50 477 LEU A C 1
ATOM 3622 O O . LEU A 1 477 ? 39.710 16.233 -35.939 1.00 83.50 477 LEU A O 1
ATOM 3626 N N . VAL A 1 478 ? 40.463 17.119 -37.855 1.00 86.75 478 VAL A N 1
ATOM 3627 C CA . VAL A 1 478 ? 41.894 16.990 -37.533 1.00 86.75 478 VAL A CA 1
ATOM 3628 C C . VAL A 1 478 ? 42.355 18.161 -36.655 1.00 86.75 478 VAL A C 1
ATOM 3630 O O . VAL A 1 478 ? 43.017 19.082 -37.128 1.00 86.75 478 VAL A O 1
ATOM 3633 N N . ARG A 1 479 ? 41.977 18.123 -35.371 1.00 84.00 479 ARG A N 1
ATOM 3634 C CA . ARG A 1 479 ? 42.425 19.060 -34.318 1.00 84.00 479 ARG A CA 1
ATOM 3635 C C . ARG A 1 479 ? 43.751 18.595 -33.686 1.00 84.00 479 ARG A C 1
ATOM 3637 O O . ARG A 1 479 ? 44.063 17.400 -33.716 1.00 84.00 479 ARG A O 1
ATOM 3644 N N . ASP A 1 480 ? 44.513 19.499 -33.072 1.00 78.12 480 ASP A N 1
ATOM 3645 C CA . ASP A 1 480 ? 45.719 19.133 -32.308 1.00 78.12 480 ASP A CA 1
ATOM 3646 C C . ASP A 1 480 ? 45.398 18.134 -31.185 1.00 78.12 480 ASP A C 1
ATOM 3648 O O . ASP A 1 480 ? 44.338 18.190 -30.568 1.00 78.12 480 ASP A O 1
ATOM 3652 N N . ARG A 1 481 ? 46.316 17.188 -30.933 1.00 78.31 481 ARG A N 1
ATOM 3653 C CA . ARG A 1 481 ? 46.173 16.064 -29.973 1.00 78.31 481 ARG A CA 1
ATOM 3654 C C . ARG A 1 481 ? 44.983 15.112 -30.212 1.00 78.31 481 ARG A C 1
ATOM 3656 O O . ARG A 1 481 ? 44.844 14.138 -29.474 1.00 78.31 481 ARG A O 1
ATOM 3663 N N . SER A 1 482 ? 44.162 15.329 -31.240 1.00 82.62 482 SER A N 1
ATOM 3664 C CA . SER A 1 482 ? 42.980 14.504 -31.519 1.00 82.62 482 SER A CA 1
ATOM 3665 C C . SER A 1 482 ? 43.320 13.057 -31.940 1.00 82.62 482 SER A C 1
ATOM 3667 O O . SER A 1 482 ? 44.440 12.765 -32.389 1.00 82.62 482 SER A O 1
ATOM 3669 N N . PRO A 1 483 ? 42.340 12.130 -31.888 1.00 83.25 483 PRO A N 1
ATOM 3670 C CA . PRO A 1 483 ? 42.460 10.792 -32.475 1.00 83.25 483 PRO A CA 1
ATOM 3671 C C . PRO A 1 483 ? 42.891 10.790 -33.949 1.00 83.25 483 PRO A C 1
ATOM 3673 O O . PRO A 1 483 ? 43.570 9.865 -34.385 1.00 83.25 483 PRO A O 1
ATOM 3676 N N . TRP A 1 484 ? 42.549 11.834 -34.707 1.00 87.25 484 TRP A N 1
ATOM 3677 C CA . TRP A 1 484 ? 42.907 11.980 -36.120 1.00 87.25 484 TRP A CA 1
ATOM 3678 C C . TRP A 1 484 ? 44.395 12.271 -36.362 1.00 87.25 484 TRP A C 1
ATOM 3680 O O . TRP A 1 484 ? 44.876 12.068 -37.472 1.00 87.25 484 TRP A O 1
ATOM 3690 N N . VAL A 1 485 ? 45.130 12.722 -35.340 1.00 87.06 485 VAL A N 1
ATOM 3691 C CA . VAL A 1 485 ? 46.590 12.918 -35.396 1.00 87.06 485 VAL A CA 1
ATOM 3692 C C . VAL A 1 485 ? 47.335 11.695 -34.853 1.00 87.06 485 VAL A C 1
ATOM 3694 O O . VAL A 1 485 ? 48.407 11.355 -35.342 1.00 87.06 485 VAL A O 1
ATOM 3697 N N . THR A 1 486 ? 46.770 11.016 -33.851 1.00 89.06 486 THR A N 1
ATOM 3698 C CA . THR A 1 486 ? 47.426 9.898 -33.143 1.00 89.06 486 THR A CA 1
ATOM 3699 C C . THR A 1 486 ? 47.138 8.517 -33.737 1.00 89.06 486 THR A C 1
ATOM 3701 O O . THR A 1 486 ? 47.933 7.601 -33.541 1.00 89.06 486 THR A O 1
ATOM 3704 N N . ARG A 1 487 ? 46.021 8.354 -34.456 1.00 90.31 487 ARG A N 1
ATOM 3705 C CA . ARG A 1 487 ? 45.608 7.109 -35.128 1.00 90.31 487 ARG A CA 1
ATOM 3706 C C . ARG A 1 487 ? 44.756 7.382 -36.388 1.00 90.31 487 ARG A C 1
ATOM 3708 O O . ARG A 1 487 ? 43.604 6.948 -36.452 1.00 90.31 487 ARG A O 1
ATOM 3715 N N . PRO A 1 488 ? 45.271 8.119 -37.392 1.00 90.19 488 PRO A N 1
ATOM 3716 C CA . PRO A 1 488 ? 44.489 8.514 -38.568 1.00 90.19 488 PRO A CA 1
ATOM 3717 C C . PRO A 1 488 ? 43.838 7.333 -39.306 1.00 90.19 488 PRO A C 1
ATOM 3719 O O . PRO A 1 488 ? 42.647 7.416 -39.605 1.00 90.19 488 PRO A O 1
ATOM 3722 N N . ALA A 1 489 ? 44.549 6.217 -39.519 1.00 89.75 489 ALA A N 1
ATOM 3723 C CA . ALA A 1 489 ? 43.990 5.009 -40.140 1.00 89.75 489 ALA A CA 1
ATOM 3724 C C . ALA A 1 489 ? 42.705 4.489 -39.454 1.00 89.75 489 ALA A C 1
ATOM 3726 O O . ALA A 1 489 ? 41.712 4.219 -40.132 1.00 89.75 489 ALA A O 1
ATOM 3727 N N . ASP A 1 490 ? 42.688 4.410 -38.117 1.00 88.31 490 ASP A N 1
ATOM 3728 C CA . ASP A 1 490 ? 41.518 3.995 -37.322 1.00 88.31 490 ASP A CA 1
ATOM 3729 C C . ASP A 1 490 ? 40.309 4.905 -37.561 1.00 88.31 490 ASP A C 1
ATOM 3731 O O . ASP A 1 490 ? 39.171 4.438 -37.634 1.00 88.31 490 ASP A O 1
ATOM 3735 N N . MET A 1 491 ? 40.545 6.218 -37.612 1.00 90.25 491 MET A N 1
ATOM 3736 C CA . MET A 1 491 ? 39.484 7.218 -37.727 1.00 90.25 491 MET A CA 1
ATOM 3737 C C . MET A 1 491 ? 38.921 7.263 -39.148 1.00 90.25 491 MET A C 1
ATOM 3739 O O . MET A 1 491 ? 37.705 7.226 -39.330 1.00 90.25 491 MET A O 1
ATOM 3743 N N . LEU A 1 492 ? 39.796 7.221 -40.157 1.00 91.81 492 LEU A N 1
ATOM 3744 C CA . LEU A 1 492 ? 39.412 7.098 -41.564 1.00 91.81 492 LEU A CA 1
ATOM 3745 C C . LEU A 1 492 ? 38.596 5.823 -41.806 1.00 91.81 492 LEU A C 1
ATOM 3747 O O . LEU A 1 492 ? 37.538 5.884 -42.434 1.00 91.81 492 LEU A O 1
ATOM 3751 N N . ALA A 1 493 ? 39.037 4.682 -41.262 1.00 91.69 493 ALA A N 1
ATOM 3752 C CA . ALA A 1 493 ? 38.325 3.414 -41.386 1.00 91.69 493 ALA A CA 1
ATOM 3753 C C . ALA A 1 493 ? 36.935 3.458 -40.730 1.00 91.69 493 ALA A C 1
ATOM 3755 O O . ALA A 1 493 ? 35.978 2.963 -41.324 1.00 91.69 493 ALA A O 1
ATOM 3756 N N . LYS A 1 494 ? 36.799 4.077 -39.550 1.00 90.31 494 LYS A N 1
ATOM 3757 C CA . LYS A 1 494 ? 35.502 4.268 -38.877 1.00 90.31 494 LYS A CA 1
ATOM 3758 C C . LYS A 1 494 ? 34.562 5.150 -39.695 1.00 90.31 494 LYS A C 1
ATOM 3760 O O . LYS A 1 494 ? 33.442 4.730 -39.970 1.00 90.31 494 LYS A O 1
ATOM 3765 N N . THR A 1 495 ? 35.013 6.324 -40.135 1.00 90.56 495 THR A N 1
ATOM 3766 C CA . THR A 1 495 ? 34.162 7.267 -40.877 1.00 90.56 495 THR A CA 1
ATOM 3767 C C . THR A 1 495 ? 33.765 6.737 -42.256 1.00 90.56 495 THR A C 1
ATOM 3769 O O . THR A 1 495 ? 32.609 6.886 -42.642 1.00 90.56 495 THR A O 1
ATOM 3772 N N . ALA A 1 496 ? 34.660 6.059 -42.984 1.00 91.75 496 ALA A N 1
ATOM 3773 C CA . ALA A 1 496 ? 34.303 5.402 -44.246 1.00 91.75 496 ALA A CA 1
ATOM 3774 C C . ALA A 1 496 ? 33.267 4.277 -44.037 1.00 91.75 496 ALA A C 1
ATOM 3776 O O . ALA A 1 496 ? 32.293 4.193 -44.786 1.00 91.75 496 ALA A O 1
ATOM 3777 N N . GLY A 1 497 ? 33.426 3.464 -42.983 1.00 92.25 497 GLY A N 1
ATOM 3778 C CA . GLY A 1 497 ? 32.477 2.406 -42.625 1.00 92.25 497 GLY A CA 1
ATOM 3779 C C . GLY A 1 497 ? 31.099 2.931 -42.209 1.00 92.25 497 GLY A C 1
ATOM 3780 O O . GLY A 1 497 ? 30.090 2.400 -42.665 1.00 92.25 497 GLY A O 1
ATOM 3781 N N . VAL A 1 498 ? 31.034 4.003 -41.409 1.00 91.31 498 VAL A N 1
ATOM 3782 C CA . VAL A 1 498 ? 29.766 4.652 -41.011 1.00 91.31 498 VAL A CA 1
ATOM 3783 C C . VAL A 1 498 ? 29.076 5.326 -42.199 1.00 91.31 498 VAL A C 1
ATOM 3785 O O . VAL A 1 498 ? 27.868 5.175 -42.363 1.00 91.31 498 VAL A O 1
ATOM 3788 N N . ARG A 1 499 ? 29.819 6.014 -43.074 1.00 91.31 499 ARG A N 1
ATOM 3789 C CA . ARG A 1 499 ? 29.248 6.620 -44.290 1.00 91.31 499 ARG A CA 1
ATOM 3790 C C . ARG A 1 499 ? 28.641 5.576 -45.224 1.00 91.31 499 ARG A C 1
ATOM 3792 O O . ARG A 1 499 ? 27.563 5.802 -45.760 1.00 91.31 499 ARG A O 1
ATOM 3799 N N . LEU A 1 500 ? 29.298 4.426 -45.381 1.00 92.62 500 LEU A N 1
ATOM 3800 C CA . LEU A 1 500 ? 28.750 3.293 -46.127 1.00 92.62 500 LEU A CA 1
ATOM 3801 C C . LEU A 1 500 ? 27.536 2.668 -45.413 1.00 92.62 500 LEU A C 1
ATOM 3803 O O . LEU A 1 500 ? 26.550 2.345 -46.071 1.00 92.62 500 LEU A O 1
ATOM 3807 N N . ALA A 1 501 ? 27.573 2.555 -44.078 1.00 91.31 501 ALA A N 1
ATOM 3808 C CA . ALA A 1 501 ? 26.443 2.084 -43.274 1.00 91.31 501 ALA A CA 1
ATOM 3809 C C . ALA A 1 501 ? 25.182 2.936 -43.514 1.00 91.31 501 ALA A C 1
ATOM 3811 O O . ALA A 1 501 ? 24.121 2.404 -43.827 1.00 91.31 501 ALA A O 1
ATOM 3812 N N . ARG A 1 502 ? 25.330 4.267 -43.469 1.00 88.75 502 ARG A N 1
ATOM 3813 C CA . ARG A 1 502 ? 24.280 5.251 -43.788 1.00 88.75 502 ARG A CA 1
ATOM 3814 C C . ARG A 1 502 ? 23.832 5.272 -45.252 1.00 88.75 502 ARG A C 1
ATOM 3816 O O . ARG A 1 502 ? 22.824 5.906 -45.548 1.00 88.75 502 ARG A O 1
ATOM 3823 N N . LEU A 1 503 ? 24.580 4.671 -46.174 1.00 89.62 503 LEU A N 1
ATOM 3824 C CA . LEU A 1 503 ? 24.221 4.679 -47.592 1.00 89.62 503 LEU A CA 1
ATOM 3825 C C . LEU A 1 503 ? 23.321 3.493 -47.950 1.00 89.62 503 LEU A C 1
ATOM 3827 O O . LEU A 1 503 ? 22.335 3.691 -48.647 1.00 89.62 503 LEU A O 1
ATOM 3831 N N . LEU A 1 504 ? 23.632 2.293 -47.444 1.00 90.25 504 LEU A N 1
ATOM 3832 C CA . LEU A 1 504 ? 22.958 1.044 -47.836 1.00 90.25 504 LEU A CA 1
ATOM 3833 C C . LEU A 1 504 ? 22.043 0.442 -46.751 1.00 90.25 504 LEU A C 1
ATOM 3835 O O . LEU A 1 504 ? 21.216 -0.415 -47.049 1.00 90.25 504 LEU A O 1
ATOM 3839 N N . TRP A 1 505 ? 22.171 0.865 -45.491 1.00 91.81 505 TRP A N 1
ATOM 3840 C CA . TRP A 1 505 ? 21.390 0.324 -44.369 1.00 91.81 505 TRP A CA 1
ATOM 3841 C C . TRP A 1 505 ? 20.763 1.446 -43.528 1.00 91.81 505 TRP A C 1
ATOM 3843 O O . TRP A 1 505 ? 20.912 1.496 -42.309 1.00 91.81 505 TRP A O 1
ATOM 3853 N N . GLN A 1 506 ? 20.090 2.393 -44.191 1.00 87.62 506 GLN A N 1
ATOM 3854 C CA . GLN A 1 506 ? 19.438 3.550 -43.553 1.00 87.62 506 GLN A CA 1
ATOM 3855 C C . GLN A 1 506 ? 18.366 3.148 -42.532 1.00 87.62 506 GLN A C 1
ATOM 3857 O O . GLN A 1 506 ? 18.256 3.773 -41.480 1.00 87.62 506 GLN A O 1
ATOM 3862 N N . ASP A 1 507 ? 17.647 2.071 -42.834 1.00 85.19 507 ASP A N 1
ATOM 3863 C CA . ASP A 1 507 ? 16.710 1.349 -41.975 1.00 85.19 507 ASP A CA 1
ATOM 3864 C C . ASP A 1 507 ? 17.382 0.816 -40.698 1.00 85.19 507 ASP A C 1
ATOM 3866 O O . ASP A 1 507 ? 16.970 1.152 -39.591 1.00 85.19 507 ASP A O 1
ATOM 3870 N N . VAL A 1 508 ? 18.471 0.053 -40.836 1.00 84.94 508 VAL A N 1
ATOM 3871 C CA . VAL A 1 508 ? 19.213 -0.539 -39.705 1.00 84.94 508 VAL A CA 1
ATOM 3872 C C . VAL A 1 508 ? 19.914 0.527 -38.860 1.00 84.94 508 VAL A C 1
ATOM 3874 O O . VAL A 1 508 ? 20.083 0.366 -37.651 1.00 84.94 508 VAL A O 1
ATOM 3877 N N . VAL A 1 509 ? 20.370 1.606 -39.499 1.00 83.94 509 VAL A N 1
ATOM 3878 C CA . VAL A 1 509 ? 21.074 2.711 -38.841 1.00 83.94 509 VAL A CA 1
ATOM 3879 C C . VAL A 1 509 ? 20.095 3.727 -38.244 1.00 83.94 509 VAL A C 1
ATOM 3881 O O . VAL A 1 509 ? 20.529 4.520 -37.421 1.00 83.94 509 VAL A O 1
ATOM 3884 N N . GLY A 1 510 ? 18.799 3.711 -38.581 1.00 73.00 510 GLY A N 1
ATOM 3885 C CA . GLY A 1 510 ? 17.733 4.398 -37.830 1.00 73.00 510 GLY A CA 1
ATOM 3886 C C . GLY A 1 510 ? 17.948 5.898 -37.577 1.00 73.00 510 GLY A C 1
ATOM 3887 O O . GLY A 1 510 ? 17.538 6.420 -36.545 1.00 73.00 510 GLY A O 1
ATOM 3888 N N . GLY A 1 511 ? 18.674 6.591 -38.460 1.00 74.69 511 GLY A N 1
ATOM 3889 C CA . GLY A 1 511 ? 19.068 7.993 -38.260 1.00 74.69 511 GLY A CA 1
ATOM 3890 C C . GLY A 1 511 ? 20.167 8.242 -37.211 1.00 74.69 511 GLY A C 1
ATOM 3891 O O . GLY A 1 511 ? 20.531 9.395 -37.003 1.00 74.69 511 GLY A O 1
ATOM 3892 N N . LEU A 1 512 ? 20.742 7.208 -36.587 1.00 80.31 512 LEU A N 1
ATOM 3893 C CA . LEU A 1 512 ? 21.818 7.312 -35.591 1.00 80.31 512 LEU A CA 1
ATOM 3894 C C . LEU A 1 512 ? 23.045 8.068 -36.133 1.00 80.31 512 LEU A C 1
ATOM 3896 O O . LEU A 1 512 ? 23.393 7.956 -37.310 1.00 80.31 512 LEU A O 1
ATOM 3900 N N . TYR A 1 513 ? 23.732 8.811 -35.259 1.00 81.56 513 TYR A N 1
ATOM 3901 C CA . TYR A 1 513 ? 24.899 9.630 -35.610 1.00 81.56 513 TYR A CA 1
ATOM 3902 C C . TYR A 1 513 ? 26.184 9.145 -34.951 1.00 81.56 513 TYR A C 1
ATOM 3904 O O . TYR A 1 513 ? 26.195 8.886 -33.754 1.00 81.56 513 TYR A O 1
ATOM 3912 N N . PHE A 1 514 ? 27.284 9.098 -35.701 1.00 81.38 514 PHE A N 1
ATOM 3913 C CA . PHE A 1 514 ? 28.632 9.012 -35.132 1.00 81.38 514 PHE A CA 1
ATOM 3914 C C . PHE A 1 514 ? 29.036 10.407 -34.598 1.00 81.38 514 PHE A C 1
ATOM 3916 O O . PHE A 1 514 ? 28.678 11.395 -35.243 1.00 81.38 514 PHE A O 1
ATOM 3923 N N . PRO A 1 515 ? 29.721 10.557 -33.438 1.00 78.06 515 PRO A N 1
ATOM 3924 C CA . PRO A 1 515 ? 29.986 11.878 -32.853 1.00 78.06 515 PRO A CA 1
ATOM 3925 C C . PRO A 1 515 ? 30.695 12.832 -33.820 1.00 78.06 515 PRO A C 1
ATOM 3927 O O . PRO A 1 515 ? 30.317 13.990 -33.930 1.00 78.06 515 PRO A O 1
ATOM 3930 N N . GLU A 1 516 ? 31.646 12.317 -34.597 1.00 77.25 516 GLU A N 1
ATOM 3931 C CA . GLU A 1 516 ? 32.410 13.037 -35.619 1.00 77.25 516 GLU A CA 1
ATOM 3932 C C . GLU A 1 516 ? 31.592 13.432 -36.874 1.00 77.25 516 GLU A C 1
ATOM 3934 O O . GLU A 1 516 ? 32.141 14.010 -37.810 1.00 77.25 516 GLU A O 1
ATOM 3939 N N . GLU A 1 517 ? 30.290 13.132 -36.918 1.00 71.75 517 GLU A N 1
ATOM 3940 C CA . GLU A 1 517 ? 29.335 13.655 -37.909 1.00 71.75 517 GLU A CA 1
ATOM 3941 C C . GLU A 1 517 ? 28.465 14.797 -37.354 1.00 71.75 517 GLU A C 1
ATOM 3943 O O . GLU A 1 517 ? 27.815 15.506 -38.125 1.00 71.75 517 GLU A O 1
ATOM 3948 N N . LEU A 1 518 ? 28.433 14.980 -36.030 1.00 69.69 518 LEU A N 1
ATOM 3949 C CA . LEU A 1 518 ? 27.725 16.075 -35.377 1.00 69.69 518 LEU A CA 1
ATOM 3950 C C . LEU A 1 518 ? 28.689 17.245 -35.169 1.00 69.69 518 LEU A C 1
ATOM 3952 O O . LEU A 1 518 ? 29.617 17.168 -34.371 1.00 69.69 518 LEU A O 1
ATOM 3956 N N . ASN A 1 519 ? 28.428 18.368 -35.841 1.00 57.66 519 ASN A N 1
ATOM 3957 C CA . ASN A 1 519 ? 29.148 19.627 -35.623 1.00 57.66 519 ASN A CA 1
ATOM 3958 C C . ASN A 1 519 ? 28.699 20.296 -34.304 1.00 57.66 519 ASN A C 1
ATOM 3960 O O . ASN A 1 519 ? 28.083 21.361 -34.317 1.00 57.66 519 ASN A O 1
ATOM 3964 N N . GLY A 1 520 ? 28.954 19.637 -33.175 1.00 45.31 520 GLY A N 1
ATOM 3965 C CA . GLY A 1 520 ? 28.763 20.146 -31.817 1.00 45.31 520 GLY A CA 1
ATOM 3966 C C . GLY A 1 520 ? 29.950 19.733 -30.951 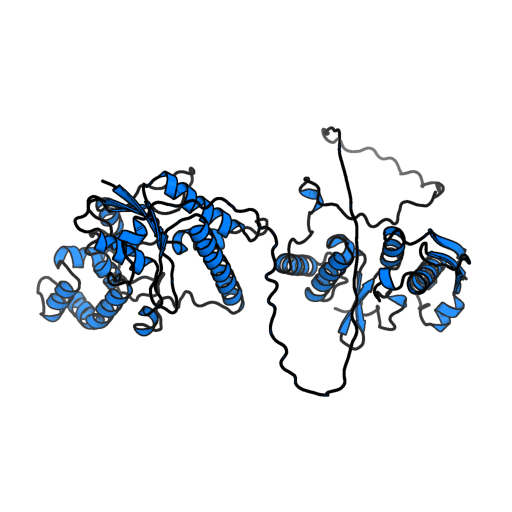1.00 45.31 520 GLY A C 1
ATOM 3967 O O . GLY A 1 520 ? 30.486 18.638 -31.119 1.00 45.31 520 GLY A O 1
ATOM 3968 N N . ASP A 1 521 ? 30.406 20.619 -30.071 1.00 40.88 521 ASP A N 1
ATOM 3969 C CA . ASP A 1 521 ? 31.690 20.436 -29.402 1.00 40.88 521 ASP A CA 1
ATOM 3970 C C . ASP A 1 521 ? 31.674 19.292 -28.379 1.00 40.88 521 ASP A C 1
ATOM 3972 O O . ASP A 1 521 ? 30.997 19.326 -27.355 1.00 40.88 521 ASP A O 1
ATOM 3976 N N . ALA A 1 522 ? 32.483 18.269 -28.659 1.00 40.06 522 ALA A N 1
ATOM 3977 C CA . ALA A 1 522 ? 32.739 17.137 -27.768 1.00 40.06 522 ALA A CA 1
ATOM 3978 C C . ALA A 1 522 ? 33.791 17.448 -26.675 1.00 40.06 522 ALA A C 1
ATOM 3980 O O . ALA A 1 522 ? 34.216 16.538 -25.959 1.00 40.06 522 ALA A O 1
ATOM 3981 N N . ASP A 1 523 ? 34.221 18.712 -26.575 1.00 35.44 523 ASP A N 1
ATOM 3982 C CA . ASP A 1 523 ? 35.370 19.183 -25.785 1.00 35.44 523 ASP A CA 1
ATOM 3983 C C . ASP A 1 523 ? 34.991 19.872 -24.452 1.00 35.44 523 ASP A C 1
ATOM 3985 O O . ASP A 1 523 ? 35.890 20.245 -23.700 1.00 35.44 523 ASP A O 1
ATOM 3989 N N . ASP A 1 524 ? 33.702 19.960 -24.083 1.00 33.62 524 ASP A N 1
ATOM 3990 C CA . ASP A 1 524 ? 33.242 20.385 -22.739 1.00 33.62 524 ASP A CA 1
ATOM 3991 C C . ASP A 1 524 ? 33.530 19.291 -21.677 1.00 33.62 524 ASP A C 1
ATOM 3993 O O . ASP A 1 524 ? 32.642 18.714 -21.045 1.00 33.62 524 ASP A O 1
ATOM 3997 N N . ARG A 1 525 ? 34.815 18.947 -21.523 1.00 39.59 525 ARG A N 1
ATOM 3998 C CA . ARG A 1 525 ? 35.363 17.984 -20.551 1.00 39.59 525 ARG A CA 1
ATOM 3999 C C . ARG A 1 525 ? 36.496 18.552 -19.693 1.00 39.59 525 ARG A C 1
ATOM 4001 O O . ARG A 1 525 ? 37.065 17.816 -18.889 1.00 39.59 525 ARG A O 1
ATOM 4008 N N . GLU A 1 526 ? 36.794 19.844 -19.811 1.00 28.42 526 GLU A N 1
ATOM 4009 C CA . GLU A 1 526 ? 37.552 20.584 -18.799 1.00 28.42 526 GLU A CA 1
ATOM 4010 C C . GLU A 1 526 ? 36.609 21.521 -18.017 1.00 28.42 526 GLU A C 1
ATOM 4012 O O . GLU A 1 526 ? 35.826 22.256 -18.608 1.00 28.42 526 GLU A O 1
ATOM 4017 N N . ALA A 1 527 ? 36.732 21.503 -16.682 1.00 29.31 527 ALA A N 1
ATOM 4018 C CA . ALA A 1 527 ? 36.070 22.387 -15.708 1.00 29.31 527 ALA A CA 1
ATOM 4019 C C . ALA A 1 527 ? 34.553 22.204 -15.427 1.00 29.31 527 ALA A C 1
ATOM 4021 O O . ALA A 1 527 ? 33.773 23.151 -15.550 1.00 29.31 527 ALA A O 1
ATOM 4022 N N . ALA A 1 528 ? 34.179 21.040 -14.874 1.00 27.70 528 ALA A N 1
ATOM 4023 C CA . ALA A 1 528 ? 33.079 20.904 -13.902 1.00 27.70 528 ALA A CA 1
ATOM 4024 C C . ALA A 1 528 ? 33.409 19.828 -12.848 1.00 27.70 528 ALA A C 1
ATOM 4026 O O . ALA A 1 528 ? 33.605 18.661 -13.252 1.00 27.70 528 ALA A O 1
#